Protein AF-A0A7X7RG99-F1 (afdb_monomer)

pLDDT: mean 81.29, std 13.74, range [41.03, 97.56]

Solvent-accessible surface area (backbone atoms only — not comparable to full-atom values): 24466 Å² total; per-residue (Å²): 106,74,71,56,53,54,11,44,49,45,16,51,50,45,38,50,50,52,50,49,63,32,62,77,72,54,97,70,87,82,61,61,64,64,31,59,74,64,36,36,65,69,29,47,52,51,20,52,52,20,53,52,50,17,34,50,30,48,23,52,29,45,53,50,37,29,53,41,34,64,53,90,47,74,66,51,71,68,56,35,32,33,32,42,38,25,24,58,26,35,30,41,63,32,49,64,49,56,15,58,57,45,40,44,59,46,53,23,59,90,41,71,42,55,64,35,38,45,52,21,31,48,54,56,46,52,51,34,40,51,44,46,60,40,59,64,52,74,75,60,65,56,94,40,72,68,58,42,48,52,48,50,52,50,45,50,52,35,53,52,49,51,45,38,63,74,50,44,35,67,70,45,49,50,57,50,48,52,59,58,48,71,70,49,77,52,72,69,61,32,55,53,42,55,47,51,52,49,22,54,49,23,42,60,50,53,62,54,66,67,57,50,50,52,39,38,55,25,26,39,45,23,51,50,26,46,53,52,16,52,51,35,29,43,35,18,36,17,51,85,82,36,51,75,65,39,67,54,51,67,87,57,50,51,59,16,54,48,35,8,52,54,43,40,65,43,86,50,52,26,36,54,27,40,31,35,24,32,49,30,20,19,52,46,35,37,76,72,73,41,59,51,53,60,35,35,43,48,43,44,42,34,48,53,52,52,49,53,50,34,44,53,52,8,51,50,27,48,50,48,62,72,66,49,72,92,72,77,90,67,83,85,69,91,68,82,78,62,74,59,61,62,52,48,52,50,50,52,51,50,51,52,50,50,50,54,50,50,52,51,51,51,51,52,50,57,69,66,65,57,70,94,62,68,55,74,64,59,79,91,73,82,76,51,71,71,54,49,57,53,46,58,67,37,45,95,75,50,79,52,77,48,65,43,55,42,46,55,73,23,46,28,26,36,34,36,31,40,43,50,80,63,54,72,44,73,77,49,86,64,73,35,23,29,38,78,52,43,69,42,97,85,60,83,45,75,48,63,49,69,36,85,44,49,78,67,55,91,81,56,87,67,93,95

Radius of gyration: 31.01 Å; Cα contacts (8 Å, |Δi|>4): 590; chains: 1; bounding box: 68×48×104 Å

Secondary structure (DSSP, 8-state):
-HHHHHHHHHHHHHHHHHHHHHHTT-S----HHHHHHT--HHHHHHHHHHHHHHHHHHHHHHHHHHHHTT-SSPPPHHHHHHHHHHHHHHHHHSGGGGGGGHHHHHHHTTT---HHHHHHHHHHHHHHHHHHHHHHHHHS--SSHHHHHHHHHHHHHHHHHHHIIIIIIIIIIHHHHHHHHHT--SHHHHHHHHHHHHHHHHHHH---HHHHHHHHHHHHHHHHHHHHHHHHHHHHHHTTT-HHHHT--HHHHHHHHHHHHHHHHSS---GGGTTHHHHHHHHHHHHTT--HHHHHHHHHHHHHHHHHHHHHHHHHHHHHHHHS--------------THHHHHHHHHHHHHHHHHHHHHHHHHHHHHS--SSPPPPPPPPPPPHHHHHHHHTTTTT--EEEEEEE-TTSS-EEEEEEETTTEEEES---SS-EEEEEE-TTSS-EEEEE-SSS---TT--S--

Structure (mmCIF, N/CA/C/O backbone):
data_AF-A0A7X7RG99-F1
#
_entry.id   AF-A0A7X7RG99-F1
#
loop_
_atom_site.group_PDB
_atom_site.id
_atom_site.type_symbol
_atom_site.label_atom_id
_atom_site.label_alt_id
_atom_site.label_comp_id
_atom_site.label_asym_id
_atom_site.label_entity_id
_atom_site.label_seq_id
_atom_site.pdbx_PDB_ins_code
_atom_site.Cartn_x
_atom_site.Cartn_y
_atom_site.Cartn_z
_atom_site.occupancy
_atom_site.B_iso_or_equiv
_atom_site.auth_seq_id
_atom_site.auth_comp_id
_atom_site.auth_asym_id
_atom_site.auth_atom_id
_atom_site.pdbx_PDB_model_num
ATOM 1 N N . MET A 1 1 ? -15.441 14.783 -5.275 1.00 54.97 1 MET A N 1
ATOM 2 C CA . MET A 1 1 ? -14.802 15.012 -6.593 1.00 54.97 1 MET A CA 1
ATOM 3 C C . MET A 1 1 ? -13.630 15.992 -6.523 1.00 54.97 1 MET A C 1
ATOM 5 O O . MET A 1 1 ? -12.525 15.536 -6.762 1.00 54.97 1 MET A O 1
ATOM 9 N N . LYS A 1 2 ? -13.787 17.264 -6.107 1.00 63.81 2 LYS A N 1
ATOM 10 C CA . LYS A 1 2 ? -12.661 18.237 -6.037 1.00 63.81 2 LYS A CA 1
ATOM 11 C C . LYS A 1 2 ? -11.418 17.735 -5.263 1.00 63.81 2 LYS A C 1
ATOM 13 O O . LYS A 1 2 ? -10.316 17.803 -5.782 1.00 63.81 2 LYS A O 1
ATOM 18 N N . LYS A 1 3 ? -11.596 17.139 -4.074 1.00 62.94 3 LYS A N 1
ATOM 19 C CA . LYS A 1 3 ? -10.488 16.572 -3.264 1.00 62.94 3 LYS A CA 1
ATOM 20 C C . LYS A 1 3 ? -9.782 15.367 -3.912 1.00 62.94 3 LYS A C 1
ATOM 22 O O . LYS A 1 3 ? -8.586 15.199 -3.727 1.00 62.94 3 LYS A O 1
ATOM 27 N N . LEU A 1 4 ? -10.514 14.553 -4.677 1.00 67.50 4 LEU A N 1
ATOM 28 C CA . LEU A 1 4 ? -9.951 13.411 -5.411 1.00 67.50 4 LEU A CA 1
ATOM 29 C C . LEU A 1 4 ? -9.112 13.883 -6.603 1.00 67.50 4 LEU A C 1
ATOM 31 O O . LEU A 1 4 ? -8.037 13.348 -6.824 1.00 67.50 4 LEU A O 1
ATOM 35 N N . LEU A 1 5 ? -9.566 14.918 -7.320 1.00 65.12 5 LEU A N 1
ATOM 36 C CA . LEU A 1 5 ? -8.817 15.514 -8.432 1.00 65.12 5 LEU A CA 1
ATOM 37 C C . LEU A 1 5 ? -7.508 16.154 -7.963 1.00 65.12 5 LEU A C 1
ATOM 39 O O . LEU A 1 5 ? -6.471 15.920 -8.570 1.00 65.12 5 LEU A O 1
ATOM 43 N N . VAL A 1 6 ? -7.541 16.902 -6.853 1.00 68.12 6 VAL A N 1
ATOM 44 C CA . VAL A 1 6 ? -6.324 17.455 -6.233 1.00 68.12 6 VAL A CA 1
ATOM 45 C C . VAL A 1 6 ? -5.373 16.333 -5.828 1.00 68.12 6 VAL A C 1
ATOM 47 O O . VAL A 1 6 ? -4.178 16.422 -6.077 1.00 68.12 6 VAL A O 1
ATOM 50 N N . SER A 1 7 ? -5.902 15.254 -5.251 1.00 63.44 7 SER A N 1
ATOM 51 C CA . SER A 1 7 ? -5.074 14.136 -4.819 1.00 63.44 7 SER A CA 1
ATOM 52 C C . SER A 1 7 ? -4.438 13.366 -5.982 1.00 63.44 7 SER A C 1
ATOM 54 O O . SER A 1 7 ? -3.253 13.043 -5.943 1.00 63.44 7 SER A O 1
ATOM 56 N N . ALA A 1 8 ? -5.199 13.144 -7.056 1.00 66.88 8 ALA A N 1
ATOM 57 C CA . ALA A 1 8 ? -4.690 12.569 -8.295 1.00 66.88 8 ALA A CA 1
ATOM 58 C C . ALA A 1 8 ? -3.604 13.458 -8.920 1.00 66.88 8 ALA A C 1
ATOM 60 O O . ALA A 1 8 ? -2.561 12.954 -9.328 1.00 66.88 8 ALA A O 1
ATOM 61 N N . ALA A 1 9 ? -3.821 14.777 -8.950 1.00 65.94 9 ALA A N 1
ATOM 62 C CA . ALA A 1 9 ? -2.845 15.734 -9.459 1.00 65.94 9 ALA A CA 1
ATOM 63 C C . ALA A 1 9 ? -1.547 15.705 -8.642 1.00 65.94 9 ALA A C 1
ATOM 65 O O . ALA A 1 9 ? -0.473 15.658 -9.229 1.00 65.94 9 ALA A O 1
ATOM 66 N N . VAL A 1 10 ? -1.631 15.655 -7.308 1.00 67.00 10 VAL A N 1
ATOM 67 C CA . VAL A 1 10 ? -0.449 15.543 -6.441 1.00 67.00 10 VAL A CA 1
ATOM 68 C C . VAL A 1 10 ? 0.304 14.242 -6.703 1.00 67.00 10 VAL A C 1
ATOM 70 O O . VAL A 1 10 ? 1.507 14.296 -6.920 1.00 67.00 10 VAL A O 1
ATOM 73 N N . SER A 1 11 ? -0.375 13.095 -6.789 1.00 68.44 11 SER A N 1
ATOM 74 C CA . SER A 1 11 ? 0.290 11.833 -7.143 1.00 68.44 11 SER A CA 1
ATOM 75 C C . SER A 1 11 ? 0.961 11.876 -8.517 1.00 68.44 11 SER A C 1
ATOM 77 O O . SER A 1 11 ? 2.094 11.420 -8.643 1.00 68.44 11 SER A O 1
ATOM 79 N N . LEU A 1 12 ? 0.310 12.454 -9.533 1.00 69.88 12 LEU A N 1
ATOM 80 C CA . LEU A 1 12 ? 0.889 12.600 -10.874 1.00 69.88 12 LEU A CA 1
ATOM 81 C C . LEU A 1 12 ? 2.095 13.547 -10.887 1.00 69.88 12 LEU A C 1
ATOM 83 O O . LEU A 1 12 ? 3.090 13.238 -11.534 1.00 69.88 12 LEU A O 1
ATOM 87 N N . VAL A 1 13 ? 2.031 14.668 -10.161 1.00 69.69 13 VAL A N 1
ATOM 88 C CA . VAL A 1 13 ? 3.140 15.627 -10.036 1.00 69.69 13 VAL A CA 1
ATOM 89 C C . VAL A 1 13 ? 4.310 15.000 -9.289 1.00 69.69 13 VAL A C 1
ATOM 91 O O . VAL A 1 13 ? 5.435 15.068 -9.772 1.00 69.69 13 VAL A O 1
ATOM 94 N N . THR A 1 14 ? 4.066 14.347 -8.151 1.00 63.19 14 THR A N 1
ATOM 95 C CA . THR A 1 14 ? 5.115 13.671 -7.381 1.00 63.19 14 THR A CA 1
ATOM 96 C C . THR A 1 14 ? 5.760 12.566 -8.211 1.00 63.19 14 THR A C 1
ATOM 98 O O . THR A 1 14 ? 6.982 12.509 -8.298 1.00 63.19 14 THR A O 1
ATOM 101 N N . LEU A 1 15 ? 4.966 11.729 -8.884 1.00 66.62 15 LEU A N 1
ATOM 102 C CA . LEU A 1 15 ? 5.487 10.675 -9.750 1.00 66.62 15 LEU A CA 1
ATOM 103 C C . LEU A 1 15 ? 6.271 11.261 -10.937 1.00 66.62 15 LEU A C 1
ATOM 105 O O . LEU A 1 15 ? 7.370 10.799 -11.226 1.00 66.62 15 LEU A O 1
ATOM 109 N N . GLY A 1 16 ? 5.748 12.308 -11.583 1.00 63.78 16 GLY A N 1
ATOM 110 C CA . GLY A 1 16 ? 6.408 13.010 -12.685 1.00 63.78 16 GLY A CA 1
ATOM 111 C C . GLY A 1 16 ? 7.734 13.656 -12.278 1.00 63.78 16 GLY A C 1
ATOM 112 O O . GLY A 1 16 ? 8.715 13.534 -13.006 1.00 63.78 16 GLY A O 1
ATOM 113 N N . LEU A 1 17 ? 7.795 14.271 -11.093 1.00 64.81 17 LEU A N 1
ATOM 114 C CA . LEU A 1 17 ? 9.021 14.831 -10.526 1.00 64.81 17 LEU A CA 1
ATOM 115 C C . LEU A 1 17 ? 10.051 13.733 -10.255 1.00 64.81 17 LEU A C 1
ATOM 117 O O . LEU A 1 17 ? 11.209 13.878 -10.636 1.00 64.81 17 LEU A O 1
ATOM 121 N N . ILE A 1 18 ? 9.630 12.621 -9.645 1.00 63.84 18 ILE A N 1
ATOM 122 C CA . ILE A 1 18 ? 10.524 11.492 -9.381 1.00 63.84 18 ILE A CA 1
ATOM 123 C C . ILE A 1 18 ? 11.054 10.922 -10.706 1.00 63.84 18 ILE A C 1
ATOM 125 O O . ILE A 1 18 ? 12.259 10.722 -10.830 1.00 63.84 18 ILE A O 1
ATOM 129 N N . PHE A 1 19 ? 10.202 10.742 -11.724 1.00 67.12 19 PHE A N 1
ATOM 130 C CA . PHE A 1 19 ? 10.635 10.321 -13.062 1.00 67.12 19 PHE A CA 1
ATOM 131 C C . PHE A 1 19 ? 11.615 11.304 -13.703 1.00 67.12 19 PHE A C 1
ATOM 133 O O . PHE A 1 19 ? 12.600 10.864 -14.286 1.00 67.12 19 PHE A O 1
ATOM 140 N N . HIS A 1 20 ? 11.376 12.612 -13.596 1.00 63.81 20 HIS A N 1
ATOM 141 C CA . HIS A 1 20 ? 12.258 13.633 -14.159 1.00 63.81 20 HIS A CA 1
ATOM 142 C C . HIS A 1 20 ? 13.645 13.617 -13.500 1.00 63.81 20 HIS A C 1
ATOM 144 O O . HIS A 1 20 ? 14.654 13.550 -14.200 1.00 63.81 20 HIS A O 1
ATOM 150 N N . LEU A 1 21 ? 13.693 13.591 -12.164 1.00 59.09 21 LEU A N 1
ATOM 151 C CA . LEU A 1 21 ? 14.938 13.513 -11.389 1.00 59.09 21 LEU A CA 1
ATOM 152 C C . LEU A 1 21 ? 15.726 12.233 -11.694 1.00 59.09 21 LEU A C 1
ATOM 154 O O . LEU A 1 21 ? 16.952 12.242 -11.755 1.00 59.09 21 LEU A O 1
ATOM 158 N N . VAL A 1 22 ? 15.015 11.131 -11.921 1.00 59.44 22 VAL A N 1
ATOM 159 C CA . VAL A 1 22 ? 15.594 9.828 -12.248 1.00 59.44 22 VAL A CA 1
ATOM 160 C C . VAL A 1 22 ? 16.093 9.749 -13.698 1.00 59.44 22 VAL A C 1
ATOM 162 O O . VAL A 1 22 ? 17.166 9.195 -13.957 1.00 59.44 22 VAL A O 1
ATOM 165 N N . ALA A 1 23 ? 15.336 10.301 -14.648 1.00 59.28 23 ALA A N 1
ATOM 166 C CA . ALA A 1 23 ? 15.681 10.310 -16.069 1.00 59.28 23 ALA A CA 1
ATOM 167 C C . ALA A 1 23 ? 16.867 11.237 -16.374 1.00 59.28 23 ALA A C 1
ATOM 169 O O . ALA A 1 23 ? 17.646 10.944 -17.276 1.00 59.28 23 ALA A O 1
ATOM 170 N N . ALA A 1 24 ? 17.041 12.310 -15.598 1.00 56.12 24 ALA A N 1
ATOM 171 C CA . ALA A 1 24 ? 18.180 13.218 -15.717 1.00 56.12 24 ALA A CA 1
ATOM 172 C C . ALA A 1 24 ? 19.525 12.590 -15.286 1.00 56.12 24 ALA A C 1
ATOM 174 O O . ALA A 1 24 ? 20.574 13.142 -15.605 1.00 56.12 24 ALA A O 1
ATOM 175 N N . GLY A 1 25 ? 19.513 11.450 -14.578 1.00 47.31 25 GLY A N 1
ATOM 176 C CA . GLY A 1 25 ? 20.701 10.885 -13.923 1.00 47.31 25 GLY A CA 1
ATOM 177 C C . GLY A 1 25 ? 21.138 9.476 -14.346 1.00 47.31 25 GLY A C 1
ATOM 178 O O . GLY A 1 25 ? 22.057 8.947 -13.726 1.00 47.31 25 GLY A O 1
ATOM 179 N N . SER A 1 26 ? 20.517 8.817 -15.335 1.00 47.97 26 SER A N 1
ATOM 180 C CA . SER A 1 26 ? 20.835 7.406 -15.642 1.00 47.97 26 SER A CA 1
ATOM 181 C C . SER A 1 26 ? 20.950 7.072 -17.136 1.00 47.97 26 SER A C 1
ATOM 183 O O . SER A 1 26 ? 20.065 7.358 -17.936 1.00 47.97 26 SER A O 1
ATOM 185 N N . GLY A 1 27 ? 22.049 6.399 -17.505 1.00 47.12 27 GLY A N 1
ATOM 186 C CA . GLY A 1 27 ? 22.298 5.844 -18.845 1.00 47.12 27 GLY A CA 1
ATOM 187 C C . GLY A 1 27 ? 21.652 4.473 -19.106 1.00 47.12 27 GLY A C 1
ATOM 188 O O . GLY A 1 27 ? 21.813 3.920 -20.189 1.00 47.12 27 GLY A O 1
ATOM 189 N N . GLN A 1 28 ? 20.916 3.910 -18.139 1.00 51.75 28 GLN A N 1
ATOM 190 C CA . GLN A 1 28 ? 20.210 2.631 -18.275 1.00 51.75 28 GLN A CA 1
ATOM 191 C C . GLN A 1 28 ? 18.694 2.832 -18.179 1.00 51.75 28 GLN A C 1
ATOM 193 O O . GLN A 1 28 ? 18.161 3.185 -17.129 1.00 51.75 28 GLN A O 1
ATOM 198 N N . ARG A 1 29 ? 17.992 2.562 -19.286 1.00 56.53 29 ARG A N 1
ATOM 199 C CA . ARG A 1 29 ? 16.528 2.617 -19.388 1.00 56.53 29 ARG A CA 1
ATOM 200 C C . ARG A 1 29 ? 15.926 1.261 -19.018 1.00 56.53 29 ARG A C 1
ATOM 202 O O . ARG A 1 29 ? 15.631 0.454 -19.892 1.00 56.53 29 ARG A O 1
ATOM 209 N N . ALA A 1 30 ? 15.766 0.984 -17.727 1.00 58.78 30 ALA A N 1
ATOM 210 C CA . ALA A 1 30 ? 14.842 -0.073 -17.320 1.00 58.78 30 ALA A CA 1
ATOM 211 C C . ALA A 1 30 ? 13.402 0.387 -17.623 1.00 58.78 30 ALA A C 1
ATOM 213 O O . ALA A 1 30 ? 13.063 1.554 -17.431 1.00 58.78 30 ALA A O 1
ATOM 214 N N . GLU A 1 31 ? 12.555 -0.511 -18.123 1.00 75.81 31 GLU A N 1
ATOM 215 C CA . GLU A 1 31 ? 11.167 -0.200 -18.480 1.00 75.81 31 GLU A CA 1
ATOM 216 C C . GLU A 1 31 ? 10.194 -0.847 -17.490 1.00 75.81 31 GLU A C 1
ATOM 218 O O . GLU A 1 31 ? 10.366 -1.997 -17.096 1.00 75.81 31 GLU A O 1
ATOM 223 N N . LEU A 1 32 ? 9.122 -0.140 -17.120 1.00 82.69 32 LEU A N 1
ATOM 224 C CA . LEU A 1 32 ? 8.116 -0.643 -16.173 1.00 82.69 32 LEU A CA 1
ATOM 225 C C . LEU A 1 32 ? 7.363 -1.877 -16.700 1.00 82.69 32 LEU A C 1
ATOM 227 O O . LEU A 1 32 ? 7.014 -2.780 -15.941 1.00 82.69 32 LEU A O 1
ATOM 231 N N . TRP A 1 33 ? 7.076 -1.911 -18.002 1.00 81.12 33 TRP A N 1
ATOM 232 C CA . TRP A 1 33 ? 6.210 -2.935 -18.583 1.00 81.12 33 TRP A CA 1
ATOM 233 C C . TRP A 1 33 ? 6.796 -4.359 -18.506 1.00 81.12 33 TRP A C 1
ATOM 235 O O . TRP A 1 33 ? 6.076 -5.256 -18.057 1.00 81.12 33 TRP A O 1
ATOM 245 N N . PRO A 1 34 ? 8.075 -4.599 -18.856 1.00 84.12 34 PRO A N 1
ATOM 246 C CA . PRO A 1 34 ? 8.714 -5.900 -18.654 1.00 84.12 34 PRO A CA 1
ATOM 247 C C . PRO A 1 34 ? 8.660 -6.408 -17.205 1.00 84.12 34 PRO A C 1
ATOM 249 O O . PRO A 1 34 ? 8.386 -7.590 -16.998 1.00 84.12 34 PRO A O 1
ATOM 252 N N . LEU A 1 35 ? 8.840 -5.533 -16.203 1.00 87.00 35 LEU A N 1
ATOM 253 C CA . LEU A 1 35 ? 8.753 -5.906 -14.781 1.00 87.00 35 LEU A CA 1
ATOM 254 C C . LEU A 1 35 ? 7.361 -6.436 -14.403 1.00 87.00 35 LEU A C 1
ATOM 256 O O . LEU A 1 35 ? 7.256 -7.404 -13.653 1.00 87.00 35 LEU A O 1
ATOM 260 N N . LEU A 1 36 ? 6.298 -5.818 -14.928 1.00 88.19 36 LEU A N 1
ATOM 261 C CA . LEU A 1 36 ? 4.916 -6.232 -14.664 1.00 88.19 36 LEU A CA 1
ATOM 262 C C . LEU A 1 36 ? 4.545 -7.517 -15.415 1.00 88.19 36 LEU A C 1
ATOM 264 O O . LEU A 1 36 ? 3.964 -8.429 -14.831 1.00 88.19 36 LEU A O 1
ATOM 268 N N . ARG A 1 37 ? 4.873 -7.590 -16.711 1.00 89.38 37 ARG A N 1
ATOM 269 C CA . ARG A 1 37 ? 4.526 -8.727 -17.578 1.00 89.38 37 ARG A CA 1
ATOM 270 C C . ARG A 1 37 ? 5.207 -10.014 -17.128 1.00 89.38 37 ARG A C 1
ATOM 272 O O . ARG A 1 37 ? 4.593 -11.077 -17.158 1.00 89.38 37 ARG A O 1
ATOM 279 N N . ASP A 1 38 ? 6.474 -9.911 -16.743 1.00 90.50 38 ASP A N 1
ATOM 280 C CA . ASP A 1 38 ? 7.325 -11.070 -16.493 1.00 90.50 38 ASP A CA 1
ATOM 281 C C . ASP A 1 38 ? 7.451 -11.397 -14.995 1.00 90.50 38 ASP A C 1
ATOM 283 O O . ASP A 1 38 ? 8.317 -12.188 -14.612 1.00 90.50 38 ASP A O 1
ATOM 287 N N . ALA A 1 39 ? 6.591 -10.812 -14.153 1.00 91.75 39 ALA A N 1
ATOM 288 C CA . ALA A 1 39 ? 6.578 -11.047 -12.716 1.00 91.75 39 ALA A CA 1
ATOM 289 C C . ALA A 1 39 ? 6.394 -12.542 -12.394 1.00 91.75 39 ALA A C 1
ATOM 291 O O . ALA A 1 39 ? 5.549 -13.226 -12.976 1.00 91.75 39 ALA A O 1
ATOM 292 N N . ALA A 1 40 ? 7.199 -13.069 -11.467 1.00 92.69 40 ALA A N 1
ATOM 293 C CA . ALA A 1 40 ? 7.272 -14.505 -11.206 1.00 92.69 40 ALA A CA 1
ATOM 294 C C . ALA A 1 40 ? 5.953 -15.057 -10.609 1.00 92.69 40 ALA A C 1
ATOM 296 O O . ALA A 1 40 ? 5.631 -14.737 -9.459 1.00 92.69 40 ALA A O 1
ATOM 297 N N . PRO A 1 41 ? 5.218 -15.948 -11.311 1.00 90.56 41 PRO A N 1
ATOM 298 C CA . PRO A 1 41 ? 3.876 -16.368 -10.893 1.00 90.56 41 PRO A CA 1
ATOM 299 C C . PRO A 1 41 ? 3.826 -17.031 -9.512 1.00 90.56 41 PRO A C 1
ATOM 301 O O . PRO A 1 41 ? 2.914 -16.768 -8.733 1.00 90.56 41 PRO A O 1
ATOM 304 N N . LEU A 1 42 ? 4.830 -17.847 -9.175 1.00 92.31 42 LEU A N 1
ATOM 305 C CA . LEU A 1 42 ? 4.903 -18.522 -7.876 1.00 92.31 42 LEU A CA 1
ATOM 306 C C . LEU A 1 42 ? 5.068 -17.527 -6.718 1.00 92.31 42 LEU A C 1
ATOM 308 O O . LEU A 1 42 ? 4.454 -17.691 -5.667 1.00 92.31 42 LEU A O 1
ATOM 312 N N . MET A 1 43 ? 5.865 -16.474 -6.914 1.00 92.75 43 MET A N 1
ATOM 313 C CA . MET A 1 43 ? 6.053 -15.429 -5.905 1.00 92.75 43 MET A CA 1
ATOM 314 C C . MET A 1 43 ? 4.801 -14.563 -5.749 1.00 92.75 43 MET A C 1
ATOM 316 O O . MET A 1 43 ? 4.466 -14.191 -4.628 1.00 92.75 43 MET A O 1
ATOM 320 N N . LEU A 1 44 ? 4.071 -14.308 -6.841 1.00 92.56 44 LEU A N 1
ATOM 321 C CA . LEU A 1 44 ? 2.765 -13.644 -6.795 1.00 92.56 44 LEU A CA 1
ATOM 322 C C . LEU A 1 44 ? 1.733 -14.492 -6.039 1.00 92.56 44 LEU A C 1
ATOM 324 O O . LEU A 1 44 ? 1.031 -13.974 -5.175 1.00 92.56 44 LEU A O 1
ATOM 328 N N . ALA A 1 45 ? 1.666 -15.798 -6.309 1.00 91.44 45 ALA A N 1
ATOM 329 C CA . ALA A 1 45 ? 0.777 -16.708 -5.590 1.00 91.44 45 ALA A CA 1
ATOM 330 C C . ALA A 1 45 ? 1.114 -16.760 -4.090 1.00 91.44 45 ALA A C 1
ATOM 332 O O . ALA A 1 45 ? 0.223 -16.642 -3.250 1.00 91.44 45 ALA A O 1
ATOM 333 N N . ALA A 1 46 ? 2.400 -16.858 -3.743 1.00 94.12 46 ALA A N 1
ATOM 334 C CA . ALA A 1 46 ? 2.847 -16.836 -2.353 1.00 94.12 46 ALA A CA 1
ATOM 335 C C . ALA A 1 46 ? 2.538 -15.491 -1.665 1.00 94.12 46 ALA A C 1
ATOM 337 O O . ALA A 1 46 ? 2.095 -15.476 -0.517 1.00 94.12 46 ALA A O 1
ATOM 338 N N . TYR A 1 47 ? 2.679 -14.368 -2.378 1.00 97.38 47 TYR A N 1
ATOM 339 C CA . TYR A 1 47 ? 2.238 -13.057 -1.899 1.00 97.38 47 TYR A CA 1
ATOM 340 C C . TYR A 1 47 ? 0.733 -13.032 -1.592 1.00 97.38 47 TYR A C 1
ATOM 342 O O . TYR A 1 47 ? 0.348 -12.569 -0.520 1.00 97.38 47 TYR A O 1
ATOM 350 N N . LEU A 1 48 ? -0.119 -13.581 -2.465 1.00 94.25 48 LEU A N 1
ATOM 351 C CA . LEU A 1 48 ? -1.566 -13.659 -2.222 1.00 94.25 48 LEU A CA 1
ATOM 352 C C . LEU A 1 48 ? -1.906 -14.517 -0.994 1.00 94.25 48 LEU A C 1
ATOM 354 O O . LEU A 1 48 ? -2.775 -14.141 -0.206 1.00 94.25 48 LEU A O 1
ATOM 358 N N . VAL A 1 49 ? -1.193 -15.627 -0.776 1.00 95.44 49 VAL A N 1
ATOM 359 C CA . VAL A 1 49 ? -1.330 -16.436 0.449 1.00 95.44 49 VAL A CA 1
ATOM 360 C C . VAL A 1 49 ? -0.969 -15.609 1.682 1.00 95.44 49 VAL A C 1
ATOM 362 O O . VAL A 1 49 ? -1.725 -15.589 2.656 1.00 95.44 49 VAL A O 1
ATOM 365 N N . CYS A 1 50 ? 0.136 -14.862 1.634 1.00 96.94 50 CYS A N 1
ATOM 366 C CA . CYS A 1 50 ? 0.499 -13.934 2.699 1.00 96.94 50 CYS A CA 1
ATOM 367 C C . CYS A 1 50 ? -0.556 -12.832 2.901 1.00 96.94 50 CYS A C 1
ATOM 369 O O . CYS A 1 50 ? -0.830 -12.462 4.043 1.00 96.94 50 CYS A O 1
ATOM 371 N N . GLN A 1 51 ? -1.193 -12.347 1.830 1.00 95.56 51 GLN A N 1
ATOM 372 C CA . GLN A 1 51 ? -2.256 -11.340 1.892 1.00 95.56 51 GLN A CA 1
ATOM 373 C C . GLN A 1 51 ? -3.490 -11.858 2.641 1.00 95.56 51 GLN A C 1
ATOM 375 O O . GLN A 1 51 ? -4.035 -11.174 3.514 1.00 95.56 51 GLN A O 1
ATOM 380 N N . ILE A 1 52 ? -3.896 -13.097 2.358 1.00 95.12 52 ILE A N 1
ATOM 381 C CA . ILE A 1 52 ? -4.974 -13.782 3.081 1.00 95.12 52 ILE A CA 1
ATOM 382 C C . ILE A 1 52 ? -4.565 -13.997 4.543 1.00 95.12 52 ILE A C 1
ATOM 384 O O . ILE A 1 52 ? -5.329 -13.655 5.446 1.00 95.12 52 ILE A O 1
ATOM 388 N N . GLY A 1 53 ? -3.339 -14.475 4.780 1.00 94.56 53 GLY A N 1
ATOM 389 C CA . GLY A 1 53 ? -2.776 -14.684 6.114 1.00 94.56 53 GLY A CA 1
ATOM 390 C C . GLY A 1 53 ? -2.826 -13.423 6.977 1.00 94.56 53 GLY A C 1
ATOM 391 O O . GLY A 1 53 ? -3.446 -13.428 8.040 1.00 94.56 53 GLY A O 1
ATOM 392 N N . GLN A 1 54 ? -2.277 -12.297 6.508 1.00 96.06 54 GLN A N 1
ATOM 393 C CA . GLN A 1 54 ? -2.332 -11.048 7.279 1.00 96.06 54 GLN A CA 1
ATOM 394 C C . GLN A 1 54 ? -3.772 -10.573 7.529 1.00 96.06 54 GLN A C 1
ATOM 396 O O . GLN A 1 54 ? -4.055 -9.989 8.576 1.00 96.06 54 GLN A O 1
ATOM 401 N N . THR A 1 55 ? -4.694 -10.836 6.598 1.00 95.75 55 THR A N 1
ATOM 402 C CA . THR A 1 55 ? -6.101 -10.435 6.720 1.00 95.75 55 THR A CA 1
ATOM 403 C C . THR A 1 55 ? -6.822 -11.256 7.786 1.00 95.75 55 THR A C 1
ATOM 405 O O . THR A 1 55 ? -7.579 -10.687 8.572 1.00 95.75 55 THR A O 1
ATOM 408 N N . LEU A 1 56 ? -6.543 -12.561 7.884 1.00 96.00 56 LEU A N 1
ATOM 409 C CA . LEU A 1 56 ? -7.063 -13.425 8.950 1.00 96.00 56 LEU A CA 1
ATOM 410 C C . LEU A 1 56 ? -6.612 -12.934 10.330 1.00 96.00 56 LEU A C 1
ATOM 412 O O . LEU A 1 56 ? -7.444 -12.691 11.204 1.00 96.00 56 LEU A O 1
ATOM 416 N N . PHE A 1 57 ? -5.309 -12.699 10.501 1.00 96.75 57 PHE A N 1
ATOM 417 C CA . PHE A 1 57 ? -4.755 -12.207 11.765 1.00 96.75 57 PHE A CA 1
ATOM 418 C C . PHE A 1 57 ? -5.311 -10.826 12.137 1.00 96.75 57 PHE A C 1
ATOM 420 O O . PHE A 1 57 ? -5.672 -10.589 13.291 1.00 96.75 57 PHE A O 1
ATOM 427 N N . ARG A 1 58 ? -5.438 -9.919 11.160 1.00 95.81 58 ARG A N 1
ATOM 428 C CA . ARG A 1 58 ? -5.999 -8.577 11.374 1.00 95.81 58 ARG A CA 1
ATOM 429 C C . ARG A 1 58 ? -7.474 -8.642 11.768 1.00 95.81 58 ARG A C 1
ATOM 431 O O . ARG A 1 58 ? -7.873 -7.954 12.705 1.00 95.81 58 ARG A O 1
ATOM 438 N N . SER A 1 59 ? -8.253 -9.482 11.090 1.00 95.31 59 SER A N 1
ATOM 439 C CA . SER A 1 59 ? -9.668 -9.715 11.385 1.00 95.31 59 SER A CA 1
ATOM 440 C C . SER A 1 59 ? -9.864 -10.239 12.808 1.00 95.31 59 SER A C 1
ATOM 442 O O . SER A 1 59 ? -10.633 -9.669 13.581 1.00 95.31 59 SER A O 1
ATOM 444 N N . GLU A 1 60 ? -9.127 -11.279 13.203 1.00 95.94 60 GLU A N 1
ATOM 445 C CA . GLU A 1 60 ? -9.252 -11.838 14.551 1.00 95.94 60 GLU A CA 1
ATOM 446 C C . GLU A 1 60 ? -8.777 -10.860 15.628 1.00 95.94 60 GLU A C 1
ATOM 448 O O . GLU A 1 60 ? -9.404 -10.762 16.685 1.00 95.94 60 GLU A O 1
ATOM 453 N N . ARG A 1 61 ? -7.749 -10.051 15.342 1.00 96.19 61 ARG A N 1
ATOM 454 C CA . ARG A 1 61 ? -7.313 -8.984 16.250 1.00 96.19 61 ARG A CA 1
ATOM 455 C C . ARG A 1 61 ? -8.436 -7.992 16.524 1.00 96.19 61 ARG A C 1
ATOM 457 O O . ARG A 1 61 ? -8.680 -7.666 17.684 1.00 96.19 61 ARG A O 1
ATOM 464 N N . TYR A 1 62 ? -9.142 -7.540 15.488 1.00 94.31 62 TYR A N 1
ATOM 465 C CA . TYR A 1 62 ? -10.283 -6.644 15.668 1.00 94.31 62 TYR A CA 1
ATOM 466 C C . TYR A 1 62 ? -11.364 -7.275 16.546 1.00 94.31 62 TYR A C 1
ATOM 468 O O . TYR A 1 62 ? -11.842 -6.633 17.478 1.00 94.31 62 TYR A O 1
ATOM 476 N N . ARG A 1 63 ? -11.692 -8.554 16.339 1.00 94.38 63 ARG A N 1
ATOM 477 C CA . ARG A 1 63 ? -12.684 -9.268 17.162 1.00 94.38 63 ARG A CA 1
ATOM 478 C C . ARG A 1 63 ? -12.256 -9.395 18.627 1.00 94.38 63 ARG A C 1
ATOM 480 O O . ARG A 1 63 ? -13.088 -9.225 19.514 1.00 94.38 63 ARG A O 1
ATOM 487 N N . VAL A 1 64 ? -10.977 -9.673 18.894 1.00 94.56 64 VAL A N 1
ATOM 488 C CA . VAL A 1 64 ? -10.405 -9.715 20.255 1.00 94.56 64 VAL A CA 1
ATOM 489 C C . VAL A 1 64 ? -10.519 -8.353 20.943 1.00 94.56 64 VAL A C 1
ATOM 491 O O . VAL A 1 64 ? -10.930 -8.284 22.100 1.00 94.56 64 VAL A O 1
ATOM 494 N N . LEU A 1 65 ? -10.218 -7.265 20.233 1.00 94.56 65 LEU A N 1
ATOM 495 C CA . LEU A 1 65 ? -10.299 -5.912 20.785 1.00 94.56 65 LEU A CA 1
ATOM 496 C C . LEU A 1 65 ? -11.748 -5.453 21.005 1.00 94.56 65 LEU A C 1
ATOM 498 O O . LEU A 1 65 ? -12.032 -4.840 22.028 1.00 94.56 65 LEU A O 1
ATOM 502 N N . LEU A 1 66 ? -12.677 -5.805 20.108 1.00 93.62 66 LEU A N 1
ATOM 503 C CA . LEU A 1 66 ? -14.110 -5.542 20.295 1.00 93.62 66 LEU A CA 1
ATOM 504 C C . LEU A 1 66 ? -14.661 -6.262 21.537 1.00 93.62 66 LEU A C 1
ATOM 506 O O . LEU A 1 66 ? -15.384 -5.653 22.323 1.00 93.62 66 LEU A O 1
ATOM 510 N N . ARG A 1 67 ? -14.258 -7.523 21.768 1.00 92.25 67 ARG A N 1
ATOM 511 C CA . ARG A 1 67 ? -14.562 -8.251 23.018 1.00 92.25 67 ARG A CA 1
ATOM 512 C C . ARG A 1 67 ? -14.033 -7.506 24.239 1.00 92.25 67 ARG A C 1
ATOM 514 O O . ARG A 1 67 ? -14.776 -7.294 25.189 1.00 92.25 67 ARG A O 1
ATOM 521 N N . GLY A 1 68 ? -12.769 -7.085 24.196 1.00 90.69 68 GLY A N 1
ATOM 522 C CA . GLY A 1 68 ? -12.132 -6.356 25.296 1.00 90.69 68 GLY A CA 1
ATOM 523 C C . GLY A 1 68 ? -12.764 -4.994 25.588 1.00 90.69 68 GLY A C 1
ATOM 524 O O . GLY A 1 68 ? -12.757 -4.552 26.731 1.00 90.69 68 GLY A O 1
ATOM 525 N N . ALA A 1 69 ? -13.346 -4.341 24.581 1.00 91.06 69 ALA A N 1
ATOM 526 C CA . ALA A 1 69 ? -14.066 -3.079 24.746 1.00 91.06 69 ALA A CA 1
ATOM 527 C C . ALA A 1 69 ? -15.491 -3.262 25.317 1.00 91.06 69 ALA A C 1
ATOM 529 O O . ALA A 1 69 ? -16.151 -2.274 25.659 1.00 91.06 69 ALA A O 1
ATOM 530 N N . GLY A 1 70 ? -15.961 -4.510 25.444 1.00 89.44 70 GLY A N 1
ATOM 531 C CA . GLY A 1 70 ? -17.298 -4.849 25.929 1.00 89.44 70 GLY A CA 1
ATOM 532 C C . GLY A 1 70 ? -18.390 -4.717 24.866 1.00 89.44 70 GLY A C 1
ATOM 533 O O . GLY A 1 70 ? -19.531 -4.416 25.207 1.00 89.44 70 GLY A O 1
ATOM 534 N N . GLU A 1 71 ? -18.058 -4.894 23.584 1.00 90.94 71 GLU A N 1
ATOM 535 C CA . GLU A 1 71 ? -19.048 -4.822 22.507 1.00 90.94 71 GLU A CA 1
ATOM 536 C C . GLU A 1 71 ? -20.063 -5.982 22.615 1.00 90.94 71 GLU A C 1
ATOM 538 O O . GLU A 1 71 ? -19.657 -7.148 22.573 1.00 90.94 71 GLU A O 1
ATOM 543 N N . PRO A 1 72 ? -21.380 -5.709 22.703 1.00 87.25 72 PRO A N 1
ATOM 544 C CA . PRO A 1 72 ? -22.394 -6.746 22.912 1.00 87.25 72 PRO A CA 1
ATOM 545 C C . PRO A 1 72 ? -22.557 -7.698 21.722 1.00 87.25 72 PRO A C 1
ATOM 547 O O . PRO A 1 72 ? -22.936 -8.855 21.901 1.00 87.25 72 PRO A O 1
ATOM 550 N N . ARG A 1 73 ? -22.307 -7.229 20.493 1.00 88.19 73 ARG A N 1
ATOM 551 C CA . ARG A 1 73 ? -22.480 -8.018 19.266 1.00 88.19 73 ARG A CA 1
ATOM 552 C C . ARG A 1 73 ? -21.201 -8.030 18.450 1.00 88.19 73 ARG A C 1
ATOM 554 O O . ARG A 1 73 ? -20.946 -7.144 17.643 1.00 88.19 73 ARG A O 1
ATOM 561 N N . ILE A 1 74 ? -20.413 -9.082 18.629 1.00 90.06 74 ILE A N 1
ATOM 562 C CA . ILE A 1 74 ? -19.156 -9.247 17.899 1.00 90.06 74 ILE A CA 1
ATOM 563 C C . ILE A 1 74 ? -19.444 -9.858 16.522 1.00 90.06 74 ILE A C 1
ATOM 565 O O . ILE A 1 74 ? -20.085 -10.913 16.450 1.00 90.06 74 ILE A O 1
ATOM 569 N N . PRO A 1 75 ? -18.937 -9.261 15.429 1.00 90.38 75 PRO A N 1
ATOM 570 C CA . PRO A 1 75 ? -19.028 -9.852 14.104 1.00 90.38 75 PRO A CA 1
ATOM 571 C C . PRO A 1 75 ? -18.496 -11.289 14.027 1.00 90.38 75 PRO A C 1
ATOM 573 O O . PRO A 1 75 ? -17.524 -11.669 14.699 1.00 90.38 75 PRO A O 1
ATOM 576 N N . SER A 1 76 ? -19.126 -12.102 13.174 1.00 90.69 76 SER A N 1
ATOM 577 C CA . SER A 1 76 ? -18.626 -13.445 12.858 1.00 90.69 76 SER A CA 1
ATOM 578 C C . SER A 1 76 ? -17.230 -13.371 12.229 1.00 90.69 76 SER A C 1
ATOM 580 O O . SER A 1 76 ? -16.851 -12.343 11.666 1.00 90.69 76 SER A O 1
ATOM 582 N N . SER A 1 77 ? -16.463 -14.466 12.305 1.00 90.06 77 SER A N 1
ATOM 583 C CA . SER A 1 77 ? -15.123 -14.518 11.695 1.00 90.06 77 SER A CA 1
ATOM 584 C C . SER A 1 77 ? -15.185 -14.210 10.195 1.00 90.06 77 SER A C 1
ATOM 586 O O . SER A 1 77 ? -14.433 -13.370 9.713 1.00 90.06 77 SER A O 1
ATOM 588 N N . GLY A 1 78 ? -16.161 -14.792 9.484 1.00 90.00 78 GLY A N 1
ATOM 589 C CA . GLY A 1 78 ? -16.364 -14.562 8.052 1.00 90.00 78 GLY A CA 1
ATOM 590 C C . GLY A 1 78 ? -16.712 -13.111 7.714 1.00 90.00 78 GLY A C 1
ATOM 591 O O . GLY A 1 78 ? -16.079 -12.524 6.840 1.00 90.00 78 GLY A O 1
ATOM 592 N N . HIS A 1 79 ? -17.657 -12.495 8.437 1.00 91.00 79 HIS A N 1
ATOM 593 C CA . HIS A 1 79 ? -17.996 -11.081 8.218 1.00 91.00 79 HIS A CA 1
ATOM 594 C C . HIS A 1 79 ? -16.810 -10.165 8.513 1.00 91.00 79 HIS A C 1
ATOM 596 O O . HIS A 1 79 ? -16.477 -9.309 7.702 1.00 91.00 79 HIS A O 1
ATOM 602 N N . SER A 1 80 ? -16.142 -10.375 9.648 1.00 92.12 80 SER A N 1
ATOM 603 C CA . SER A 1 80 ? -14.961 -9.605 10.044 1.00 92.12 80 SER A CA 1
ATOM 604 C C . SER A 1 80 ? -13.825 -9.749 9.027 1.00 92.12 80 SER A C 1
ATOM 606 O O . SER A 1 80 ? -13.158 -8.766 8.702 1.00 92.12 80 SER A O 1
ATOM 608 N N . PHE A 1 81 ? -13.628 -10.950 8.475 1.00 94.44 81 PHE A N 1
ATOM 609 C CA . PHE A 1 81 ? -12.629 -11.207 7.444 1.00 94.44 81 PHE A CA 1
ATOM 610 C C . PHE A 1 81 ? -12.948 -10.435 6.164 1.00 94.44 81 PHE A C 1
ATOM 612 O O . PHE A 1 81 ? -12.111 -9.662 5.705 1.00 94.44 81 PHE A O 1
ATOM 619 N N . LEU A 1 82 ? -14.172 -10.560 5.639 1.00 92.75 82 LEU A N 1
ATOM 620 C CA . LEU A 1 82 ? -14.596 -9.828 4.444 1.00 92.75 82 LEU A CA 1
ATOM 621 C C . LEU A 1 82 ? -14.538 -8.309 4.662 1.00 92.75 82 LEU A C 1
ATOM 623 O O . LEU A 1 82 ? -14.068 -7.579 3.792 1.00 92.75 82 LEU A O 1
ATOM 627 N N . ALA A 1 83 ? -14.967 -7.825 5.831 1.00 92.25 83 ALA A N 1
ATOM 628 C CA . ALA A 1 83 ? -14.926 -6.408 6.183 1.00 92.25 83 ALA A CA 1
ATOM 629 C C . ALA A 1 83 ? -13.483 -5.890 6.236 1.00 92.25 83 ALA A C 1
ATOM 631 O O . ALA A 1 83 ? -13.194 -4.809 5.727 1.00 92.25 83 ALA A O 1
ATOM 632 N N . THR A 1 84 ? -12.563 -6.677 6.798 1.00 93.50 84 THR A N 1
ATOM 633 C CA . THR A 1 84 ? -11.131 -6.348 6.841 1.00 93.50 84 THR A CA 1
ATOM 634 C C . THR A 1 84 ? -10.529 -6.314 5.438 1.00 93.50 84 THR A C 1
ATOM 636 O O . THR A 1 84 ? -9.743 -5.426 5.115 1.00 93.50 84 THR A O 1
ATOM 639 N N . LEU A 1 85 ? -10.929 -7.254 4.589 1.00 92.25 85 LEU A N 1
ATOM 640 C CA . LEU A 1 85 ? -10.425 -7.396 3.234 1.00 92.25 85 LEU A CA 1
ATOM 641 C C . LEU A 1 85 ? -10.906 -6.241 2.332 1.00 92.25 85 LEU A C 1
ATOM 643 O O . LEU A 1 85 ? -10.107 -5.613 1.641 1.00 92.25 85 LEU A O 1
ATOM 647 N N . ALA A 1 86 ? -12.183 -5.865 2.438 1.00 91.25 86 ALA A N 1
ATOM 648 C CA . ALA A 1 86 ? -12.732 -4.659 1.820 1.00 91.25 86 ALA A CA 1
ATOM 649 C C . ALA A 1 86 ? -12.079 -3.373 2.359 1.00 91.25 86 ALA A C 1
ATOM 651 O O . ALA A 1 86 ? -11.748 -2.469 1.592 1.00 91.25 86 ALA A O 1
ATOM 652 N N . ARG A 1 87 ? -11.840 -3.292 3.675 1.00 90.25 87 ARG A N 1
ATOM 653 C CA . ARG A 1 87 ? -11.146 -2.161 4.306 1.00 90.25 87 ARG A CA 1
ATOM 654 C C . ARG A 1 87 ? -9.742 -1.971 3.742 1.00 90.25 87 ARG A C 1
ATOM 656 O O . ARG A 1 87 ? -9.354 -0.826 3.543 1.00 90.25 87 ARG A O 1
ATOM 663 N N . ASN A 1 88 ? -8.977 -3.041 3.512 1.00 89.00 88 ASN A N 1
ATOM 664 C CA . ASN A 1 88 ? -7.613 -2.930 2.981 1.00 89.00 88 ASN A CA 1
ATOM 665 C C . ASN A 1 88 ? -7.594 -2.178 1.642 1.00 89.00 88 ASN A C 1
ATOM 667 O O . ASN A 1 88 ? -6.838 -1.225 1.509 1.00 89.00 88 ASN A O 1
ATOM 671 N N . ALA A 1 89 ? -8.517 -2.500 0.733 1.00 87.81 89 ALA A N 1
ATOM 672 C CA . ALA A 1 89 ? -8.685 -1.768 -0.520 1.00 87.81 89 ALA A CA 1
ATOM 673 C C . ALA A 1 89 ? -9.119 -0.304 -0.312 1.00 87.81 89 ALA A C 1
ATOM 675 O O . ALA A 1 89 ? -8.609 0.608 -0.956 1.00 87.81 89 ALA A O 1
ATOM 676 N N . LEU A 1 90 ? -10.073 -0.052 0.592 1.00 84.75 90 LEU A N 1
ATOM 677 C CA . LEU A 1 90 ? -10.603 1.299 0.812 1.00 84.75 90 LEU A CA 1
ATOM 678 C C . LEU A 1 90 ? -9.565 2.261 1.397 1.00 84.75 90 LEU A C 1
ATOM 680 O O . LEU A 1 90 ? -9.580 3.444 1.050 1.00 84.75 90 LEU A O 1
ATOM 684 N N . VAL A 1 91 ? -8.706 1.771 2.297 1.00 82.81 91 VAL A N 1
ATOM 685 C CA . VAL A 1 91 ? -7.673 2.578 2.966 1.00 82.81 91 VAL A CA 1
ATOM 686 C C . VAL A 1 91 ? -6.692 3.168 1.976 1.00 82.81 91 VAL A C 1
ATOM 688 O O . VAL A 1 91 ? -6.341 4.337 2.125 1.00 82.81 91 VAL A O 1
ATOM 691 N N . ASP A 1 92 ? -6.321 2.397 0.962 1.00 77.00 92 ASP A N 1
ATOM 692 C CA . ASP A 1 92 ? -5.392 2.865 -0.053 1.00 77.00 92 ASP A CA 1
ATOM 693 C C . ASP A 1 92 ? -6.121 3.757 -1.068 1.00 77.00 92 ASP A C 1
ATOM 695 O O . ASP A 1 92 ? -5.632 4.825 -1.418 1.00 77.00 92 ASP A O 1
ATOM 699 N N . LEU A 1 93 ? -7.356 3.425 -1.459 1.00 79.25 93 LEU A N 1
ATOM 700 C CA . LEU A 1 93 ? -8.089 4.190 -2.474 1.00 79.25 93 LEU A CA 1
ATOM 701 C C . LEU A 1 93 ? -8.347 5.662 -2.103 1.00 79.25 93 LEU A C 1
ATOM 703 O O . LEU A 1 93 ? -8.354 6.532 -2.977 1.00 79.25 93 LEU A O 1
ATOM 707 N N . LEU A 1 94 ? -8.642 5.946 -0.830 1.00 72.69 94 LEU A N 1
ATOM 708 C CA . LEU A 1 94 ? -9.111 7.265 -0.401 1.00 72.69 94 LEU A CA 1
ATOM 709 C C . LEU A 1 94 ? -7.985 8.123 0.202 1.00 72.69 94 LEU A C 1
ATOM 711 O O . LEU A 1 94 ? -7.244 7.650 1.065 1.00 72.69 94 LEU A O 1
ATOM 715 N N . PRO A 1 95 ? -7.902 9.421 -0.157 1.00 66.31 95 PRO A N 1
ATOM 716 C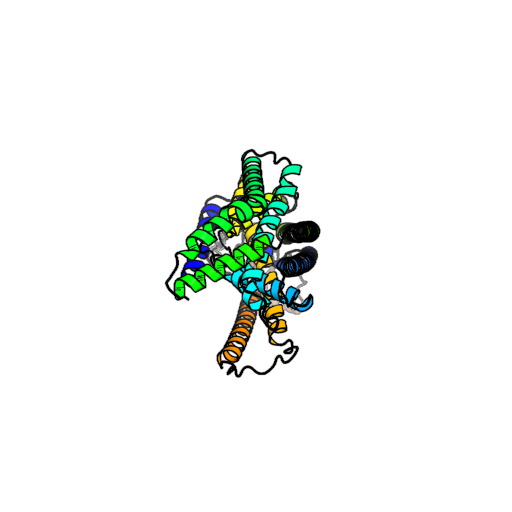 CA . PRO A 1 95 ? -6.845 10.300 0.331 1.00 66.31 95 PRO A CA 1
ATOM 717 C C . PRO A 1 95 ? -6.905 10.490 1.849 1.00 66.31 95 PRO A C 1
ATOM 719 O O . PRO A 1 95 ? -7.971 10.383 2.467 1.00 66.31 95 PRO A O 1
ATOM 722 N N . ALA A 1 96 ? -5.753 10.825 2.439 1.00 64.12 96 ALA A N 1
ATOM 723 C CA . ALA A 1 96 ? -5.599 11.091 3.872 1.00 64.12 96 ALA A CA 1
ATOM 724 C C . ALA A 1 96 ? -6.143 9.963 4.770 1.00 64.12 96 ALA A C 1
ATOM 726 O O . ALA A 1 96 ? -6.674 10.223 5.850 1.00 64.12 96 ALA A O 1
ATOM 727 N N . ARG A 1 97 ? -6.050 8.708 4.303 1.00 67.38 97 ARG A N 1
ATOM 728 C CA . ARG A 1 97 ? -6.532 7.515 5.015 1.00 67.38 97 ARG A CA 1
ATOM 729 C C . ARG A 1 97 ? -8.017 7.561 5.376 1.00 67.38 97 ARG A C 1
ATOM 731 O O . ARG A 1 97 ? -8.453 6.856 6.279 1.00 67.38 97 ARG A O 1
ATOM 738 N N . ALA A 1 98 ? -8.836 8.331 4.655 1.00 68.38 98 ALA A N 1
ATOM 739 C CA . ALA A 1 98 ? -10.278 8.378 4.907 1.00 68.38 98 ALA A CA 1
ATOM 740 C C . ALA A 1 98 ? -10.950 6.995 4.770 1.00 68.38 98 ALA A C 1
ATOM 742 O O . ALA A 1 98 ? -11.985 6.747 5.387 1.00 68.38 98 ALA A O 1
ATOM 743 N N . GLY A 1 99 ? -10.340 6.068 4.022 1.00 71.62 99 GLY A N 1
ATOM 744 C CA . GLY A 1 99 ? -10.781 4.677 3.917 1.00 71.62 99 GLY A CA 1
ATOM 745 C C . GLY A 1 99 ? -10.702 3.875 5.213 1.00 71.62 99 GLY A C 1
ATOM 746 O O . GLY A 1 99 ? -11.398 2.870 5.339 1.00 71.62 99 GLY A O 1
ATOM 747 N N . GLU A 1 100 ? -9.954 4.350 6.212 1.00 81.25 100 GLU A N 1
ATOM 748 C CA . GLU A 1 100 ? -9.939 3.778 7.563 1.00 81.25 100 GLU A CA 1
ATOM 749 C C . GLU A 1 100 ? -11.339 3.808 8.185 1.00 81.25 100 GLU A C 1
ATOM 751 O O . GLU A 1 100 ? -11.748 2.863 8.855 1.00 81.25 100 GLU A O 1
ATOM 756 N N . LEU A 1 101 ? -12.136 4.837 7.871 1.00 81.94 101 LEU A N 1
ATOM 757 C CA . LEU A 1 101 ? -13.527 4.938 8.316 1.00 81.94 101 LEU A CA 1
ATOM 758 C C . LEU A 1 101 ? -14.442 3.891 7.664 1.00 81.94 101 LEU A C 1
ATOM 760 O O . LEU A 1 101 ? -15.501 3.576 8.209 1.00 81.94 101 LEU A O 1
ATOM 764 N N . GLY A 1 102 ? -14.026 3.304 6.538 1.00 82.56 102 GLY A N 1
ATOM 765 C CA . GLY A 1 102 ? -14.721 2.183 5.910 1.00 82.56 102 GLY A CA 1
ATOM 766 C C . GLY A 1 102 ? -14.845 0.981 6.848 1.00 82.56 102 GLY A C 1
ATOM 767 O O . GLY A 1 102 ? -15.867 0.301 6.827 1.00 82.56 102 GLY A O 1
ATOM 768 N N . TYR A 1 103 ? -13.870 0.776 7.742 1.00 87.38 103 TYR A N 1
ATOM 769 C CA . TYR A 1 103 ? -13.932 -0.248 8.788 1.00 87.38 103 TYR A CA 1
ATOM 770 C C . TYR A 1 103 ? -15.180 -0.109 9.668 1.00 87.38 103 TYR A C 1
ATOM 772 O O . TYR A 1 103 ? -15.878 -1.095 9.893 1.00 87.38 103 TYR A O 1
ATOM 780 N N . LEU A 1 104 ? -15.489 1.113 10.123 1.00 87.88 104 LEU A N 1
ATOM 781 C CA . LEU A 1 104 ? -16.631 1.381 11.003 1.00 87.88 104 LEU A CA 1
ATOM 782 C C . LEU A 1 104 ? -17.937 0.999 10.304 1.00 87.88 104 LEU A C 1
ATOM 784 O O . LEU A 1 104 ? -18.768 0.293 10.870 1.00 87.88 104 LEU A O 1
ATOM 788 N N . ALA A 1 105 ? -18.097 1.434 9.052 1.00 85.88 105 ALA A N 1
ATOM 789 C CA . ALA A 1 105 ? -19.292 1.152 8.265 1.00 85.88 105 ALA A CA 1
ATOM 790 C C . ALA A 1 105 ? -19.465 -0.353 8.004 1.00 85.88 10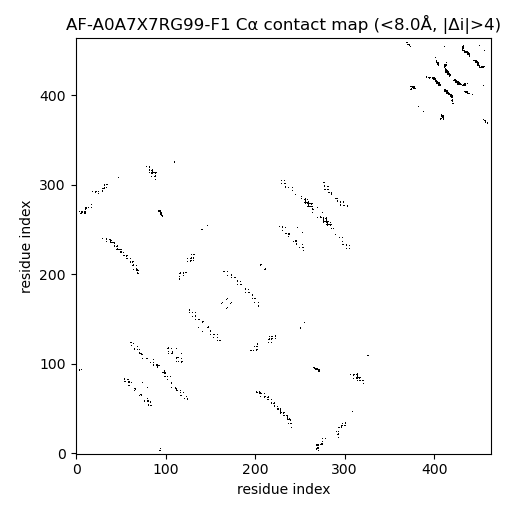5 ALA A C 1
ATOM 792 O O . ALA A 1 105 ? -20.564 -0.887 8.154 1.00 85.88 105 ALA A O 1
ATOM 793 N N . LEU A 1 106 ? -18.379 -1.046 7.648 1.00 88.94 106 LEU A N 1
ATOM 794 C CA . LEU A 1 106 ? -18.409 -2.471 7.318 1.00 88.94 106 LEU A CA 1
ATOM 795 C C . LEU A 1 106 ? -18.620 -3.351 8.554 1.00 88.94 106 LEU A C 1
ATOM 797 O O . LEU A 1 106 ? -19.373 -4.318 8.483 1.00 88.94 106 LEU A O 1
ATOM 801 N N . MET A 1 107 ? -18.016 -3.014 9.695 1.00 86.75 107 MET A N 1
ATOM 802 C CA . MET A 1 107 ? -18.222 -3.750 10.948 1.00 86.75 107 MET A CA 1
ATOM 803 C C . MET A 1 107 ? -19.607 -3.513 11.546 1.00 86.75 107 MET A C 1
ATOM 805 O O . MET A 1 107 ? -20.202 -4.435 12.100 1.00 86.75 107 MET A O 1
ATOM 809 N N . ASN A 1 108 ? -20.151 -2.302 11.407 1.00 85.00 108 ASN A N 1
ATOM 810 C CA . ASN A 1 108 ? -21.502 -1.996 11.867 1.00 85.00 108 ASN A CA 1
ATOM 811 C C . ASN A 1 108 ? -22.577 -2.736 11.055 1.00 85.00 108 ASN A C 1
ATOM 813 O O . ASN A 1 108 ? -23.638 -3.063 11.598 1.00 85.00 108 ASN A O 1
ATOM 817 N N . LEU A 1 109 ? -22.301 -3.032 9.780 1.00 81.50 109 LEU A N 1
ATOM 818 C CA . LEU A 1 109 ? -23.250 -3.657 8.869 1.00 81.50 109 LEU A CA 1
ATOM 819 C C . LEU A 1 109 ? -23.797 -4.969 9.457 1.00 81.50 109 LEU A C 1
ATOM 821 O O . LEU A 1 109 ? -23.068 -5.938 9.632 1.00 81.50 109 LEU A O 1
ATOM 825 N N . ASN A 1 110 ? -25.097 -4.987 9.761 1.00 73.19 110 ASN A N 1
ATOM 826 C CA . ASN A 1 110 ? -25.853 -6.085 10.387 1.00 73.19 110 ASN A CA 1
ATOM 827 C C . ASN A 1 110 ? -25.514 -6.424 11.855 1.00 73.19 110 ASN A C 1
ATOM 829 O O . ASN A 1 110 ? -26.328 -7.071 12.510 1.00 73.19 110 ASN A O 1
ATOM 833 N N . TYR A 1 111 ? -24.392 -5.959 12.409 1.00 80.31 111 TYR A N 1
ATOM 834 C CA . TYR A 1 111 ? -23.995 -6.259 13.793 1.00 80.31 111 TYR A CA 1
ATOM 835 C C . TYR A 1 111 ? -24.270 -5.116 14.786 1.00 80.31 111 TYR A C 1
ATOM 837 O O . TYR A 1 111 ? -24.325 -5.373 15.985 1.00 80.31 111 TYR A O 1
ATOM 845 N N . ARG A 1 112 ? -24.544 -3.888 14.306 1.00 84.56 112 ARG A N 1
ATOM 846 C CA . ARG A 1 112 ? -24.755 -2.670 15.126 1.00 84.56 112 ARG A CA 1
ATOM 847 C C . ARG A 1 112 ? -23.579 -2.340 16.058 1.00 84.56 112 ARG A C 1
ATOM 849 O O . ARG A 1 112 ? -23.791 -1.759 17.116 1.00 84.56 112 ARG A O 1
ATOM 856 N N . VAL A 1 113 ? -22.360 -2.687 15.644 1.00 87.56 113 VAL A N 1
ATOM 857 C CA . VAL A 1 113 ? -21.132 -2.401 16.398 1.00 87.56 113 VAL A CA 1
ATOM 858 C C . VAL A 1 113 ? -20.995 -0.899 16.651 1.00 87.56 113 VAL A C 1
ATOM 860 O O . VAL A 1 113 ? -21.182 -0.107 15.718 1.00 87.56 113 VAL A O 1
ATOM 863 N N . GLY A 1 114 ? -20.674 -0.511 17.887 1.00 88.12 114 GLY A N 1
ATOM 864 C CA . GLY A 1 114 ? -20.433 0.883 18.261 1.00 88.12 114 GLY A CA 1
ATOM 865 C C . GLY A 1 114 ? -19.288 1.520 17.465 1.00 88.12 114 GLY A C 1
ATOM 866 O O . GLY A 1 114 ? -18.244 0.912 17.225 1.00 88.12 114 GLY A O 1
ATOM 867 N N . ALA A 1 115 ? -19.448 2.778 17.053 1.00 89.31 115 ALA A N 1
ATOM 868 C CA . ALA A 1 115 ? -18.372 3.491 16.360 1.00 89.31 115 ALA A CA 1
ATOM 869 C C . ALA A 1 115 ? -17.184 3.751 17.306 1.00 89.31 115 ALA A C 1
ATOM 871 O O . ALA A 1 115 ? -16.028 3.663 16.897 1.00 89.31 115 ALA A O 1
ATOM 872 N N . GLU A 1 116 ? -17.470 4.001 18.582 1.00 90.19 116 GLU A N 1
ATOM 873 C CA . GLU A 1 116 ? -16.517 4.184 19.674 1.00 90.19 116 GLU A CA 1
ATOM 874 C C . GLU A 1 116 ? -15.640 2.944 19.925 1.00 90.19 116 GLU A C 1
ATOM 876 O O . GLU A 1 116 ? -14.426 3.068 20.104 1.00 90.19 116 GLU A O 1
ATOM 881 N N . THR A 1 117 ? -16.213 1.737 19.878 1.00 90.81 117 THR A N 1
ATOM 882 C CA . THR A 1 117 ? -15.481 0.477 20.079 1.00 90.81 117 THR A CA 1
ATOM 883 C C . THR A 1 117 ? -14.667 0.117 18.842 1.00 90.81 117 THR A C 1
ATOM 885 O O . THR A 1 117 ? -13.520 -0.318 18.969 1.00 90.81 117 THR A O 1
ATOM 888 N N . CYS A 1 118 ? -15.187 0.391 17.640 1.00 90.56 118 CYS A N 1
ATOM 889 C CA . CYS A 1 118 ? -14.409 0.313 16.407 1.00 90.56 118 CYS A CA 1
ATOM 890 C C . CYS A 1 118 ? -13.187 1.242 16.452 1.00 90.56 118 CYS A C 1
ATOM 892 O O . CYS A 1 118 ? -12.072 0.769 16.229 1.00 90.56 118 CYS A O 1
ATOM 894 N N . LEU A 1 119 ? -13.358 2.524 16.787 1.00 90.38 119 LEU A N 1
ATOM 895 C CA . LEU A 1 119 ? -12.244 3.476 16.881 1.00 90.38 119 LEU A CA 1
ATOM 896 C C . LEU A 1 119 ? -11.232 3.081 17.959 1.00 90.38 119 LEU A C 1
ATOM 898 O O . LEU A 1 119 ? -10.030 3.130 17.703 1.00 90.38 119 LEU A O 1
ATOM 902 N N . SER A 1 120 ? -11.702 2.617 19.120 1.00 90.75 120 SER A N 1
ATOM 903 C CA . SER A 1 120 ? -10.835 2.055 20.160 1.00 90.75 120 SER A CA 1
ATOM 904 C C . SER A 1 120 ? -10.003 0.886 19.623 1.00 90.75 120 SER A C 1
ATOM 906 O O . SER A 1 120 ? -8.772 0.892 19.719 1.00 90.75 120 SER A O 1
ATOM 908 N N . SER A 1 121 ? -10.651 -0.076 18.955 1.00 92.44 121 SER A N 1
ATOM 909 C CA . SER A 1 121 ? -9.965 -1.231 18.370 1.00 92.44 121 SER A CA 1
ATOM 910 C C . SER A 1 121 ? -8.918 -0.819 17.332 1.00 92.44 121 SER A C 1
ATOM 912 O O . SER A 1 121 ? -7.847 -1.420 17.280 1.00 92.44 121 SER A O 1
ATOM 914 N N . MET A 1 122 ? -9.177 0.230 16.543 1.00 90.19 122 MET A N 1
ATOM 915 C CA . MET A 1 122 ? -8.226 0.774 15.572 1.00 90.19 122 MET A CA 1
ATOM 916 C C . MET A 1 122 ? -7.044 1.473 16.243 1.00 90.19 122 MET A C 1
ATOM 918 O O . MET A 1 122 ? -5.909 1.260 15.823 1.00 90.19 122 MET A O 1
ATOM 922 N N . ALA A 1 123 ? -7.285 2.267 17.288 1.00 88.62 123 ALA A N 1
ATOM 923 C CA . ALA A 1 123 ? -6.236 2.985 18.007 1.00 88.62 123 ALA A CA 1
ATOM 924 C C . ALA A 1 123 ? -5.254 2.017 18.687 1.00 88.62 123 ALA A C 1
ATOM 926 O O . ALA A 1 123 ? -4.042 2.117 18.487 1.00 88.62 123 ALA A O 1
ATOM 927 N N . VAL A 1 124 ? -5.775 1.026 19.421 1.00 90.50 124 VAL A N 1
ATOM 928 C CA . VAL A 1 124 ? -4.951 -0.006 20.078 1.00 90.50 124 VAL A CA 1
ATOM 929 C C . VAL A 1 124 ? -4.208 -0.850 19.039 1.00 90.50 124 VAL A C 1
ATOM 931 O O . VAL A 1 124 ? -3.014 -1.112 19.176 1.00 90.50 124 VAL A O 1
ATOM 934 N N . SER A 1 125 ? -4.896 -1.222 17.957 1.00 92.00 125 SER A N 1
ATOM 935 C CA . SER A 1 125 ? -4.300 -1.927 16.821 1.00 92.00 125 SER A CA 1
ATOM 936 C C . SER A 1 125 ? -3.121 -1.172 16.210 1.00 92.00 125 SER A C 1
ATOM 938 O O . SER A 1 125 ? -2.067 -1.763 15.996 1.00 92.00 125 SER A O 1
ATOM 940 N N . PHE A 1 126 ? -3.289 0.122 15.932 1.00 88.19 126 PHE A N 1
ATOM 941 C CA . PHE A 1 126 ? -2.258 0.957 15.322 1.00 88.19 126 PHE A CA 1
ATOM 942 C C . PHE A 1 126 ? -1.001 1.027 16.192 1.00 88.19 126 PHE A C 1
ATOM 944 O O . PHE A 1 126 ? 0.109 0.889 15.679 1.00 88.19 126 PHE A O 1
ATOM 951 N N . LEU A 1 127 ? -1.167 1.162 17.509 1.00 87.88 127 LEU A N 1
ATOM 952 C CA . LEU A 1 127 ? -0.040 1.148 18.433 1.00 87.88 127 LEU A CA 1
ATOM 953 C C . LEU A 1 127 ? 0.701 -0.194 18.404 1.00 87.88 127 LEU A C 1
ATOM 955 O O . LEU A 1 127 ? 1.916 -0.216 18.236 1.00 87.88 127 LEU A O 1
ATOM 959 N N . PHE A 1 128 ? -0.009 -1.318 18.519 1.00 91.31 128 PHE A N 1
ATOM 960 C CA . PHE A 1 128 ? 0.627 -2.639 18.467 1.00 91.31 128 PHE A CA 1
ATOM 961 C C . PHE A 1 128 ? 1.276 -2.943 17.125 1.00 91.31 128 PHE A C 1
ATOM 963 O O . PHE A 1 128 ? 2.312 -3.599 17.082 1.00 91.31 128 PHE A O 1
ATOM 970 N N . ASP A 1 129 ? 0.705 -2.430 16.044 1.00 88.69 129 ASP A N 1
ATOM 971 C CA . ASP A 1 129 ? 1.299 -2.484 14.721 1.00 88.69 129 ASP A CA 1
ATOM 972 C C . ASP A 1 129 ? 2.639 -1.738 14.652 1.00 88.69 129 ASP A C 1
ATOM 974 O O . ASP A 1 129 ? 3.578 -2.266 14.060 1.00 88.69 129 ASP A O 1
ATOM 978 N N . LEU A 1 130 ? 2.752 -0.554 15.268 1.00 83.25 130 LEU A N 1
ATOM 979 C CA . LEU A 1 130 ? 4.016 0.186 15.366 1.00 83.25 130 LEU A CA 1
ATOM 980 C C . LEU A 1 130 ? 5.053 -0.574 16.203 1.00 83.25 130 LEU A C 1
ATOM 982 O O . LEU A 1 130 ? 6.203 -0.699 15.786 1.00 83.25 130 LEU A O 1
ATOM 986 N N . VAL A 1 131 ? 4.651 -1.144 17.344 1.00 84.06 131 VAL A N 1
ATOM 987 C CA . VAL A 1 131 ? 5.565 -1.934 18.193 1.00 84.06 131 VAL A CA 1
ATOM 988 C C . VAL A 1 131 ? 6.051 -3.184 17.454 1.00 84.06 131 VAL A C 1
ATOM 990 O O . VAL A 1 131 ? 7.246 -3.480 17.441 1.00 84.06 131 VAL A O 1
ATOM 993 N N . ALA A 1 132 ? 5.139 -3.899 16.789 1.00 84.50 132 ALA A N 1
ATOM 994 C CA . ALA A 1 132 ? 5.464 -5.066 15.972 1.00 84.50 132 ALA A CA 1
ATOM 995 C C . ALA A 1 132 ? 6.411 -4.717 14.809 1.00 84.50 132 ALA A C 1
ATOM 997 O O . ALA A 1 132 ? 7.214 -5.553 14.400 1.00 84.50 132 ALA A O 1
ATOM 998 N N . LEU A 1 133 ? 6.347 -3.481 14.305 1.00 77.06 133 LEU A N 1
ATOM 999 C CA . LEU A 1 133 ? 7.234 -2.955 13.269 1.00 77.06 133 LEU A CA 1
ATOM 1000 C C . LEU A 1 133 ? 8.666 -2.722 13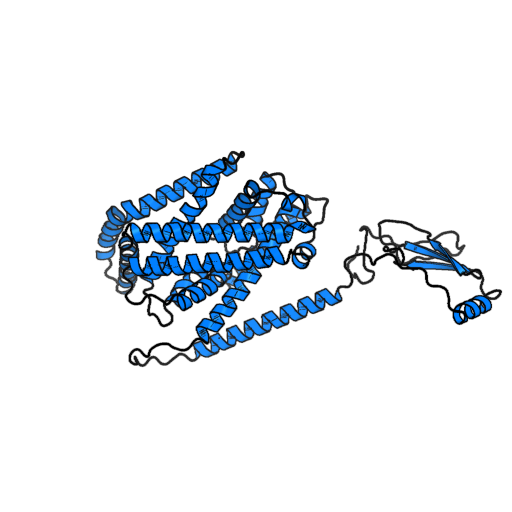.749 1.00 77.06 133 LEU A C 1
ATOM 1002 O O . LEU A 1 133 ? 9.609 -2.922 12.987 1.00 77.06 133 LEU A O 1
ATOM 1006 N N . ALA A 1 134 ? 8.825 -2.269 14.993 1.00 69.81 134 ALA A N 1
ATOM 1007 C CA . ALA A 1 134 ? 10.122 -1.933 15.568 1.00 69.81 134 ALA A CA 1
ATOM 1008 C C . ALA A 1 134 ? 10.943 -3.185 15.930 1.00 69.81 134 ALA A C 1
ATOM 1010 O O . ALA A 1 134 ? 12.173 -3.163 15.859 1.00 69.81 134 ALA A O 1
ATOM 1011 N N . ALA A 1 135 ? 10.278 -4.294 16.278 1.00 66.06 135 ALA A N 1
ATOM 1012 C CA . ALA A 1 135 ? 10.929 -5.503 16.788 1.00 66.06 135 ALA A CA 1
ATOM 1013 C C . ALA A 1 135 ? 12.000 -6.117 15.848 1.00 66.06 135 ALA A C 1
ATOM 1015 O O . ALA A 1 135 ? 13.070 -6.474 16.344 1.00 66.06 135 ALA A O 1
ATOM 1016 N N . PRO A 1 136 ? 11.802 -6.210 14.515 1.00 60.75 136 PRO A N 1
ATOM 1017 C CA . PRO A 1 136 ? 12.825 -6.739 13.608 1.00 60.75 136 PRO A CA 1
ATOM 1018 C C . PRO A 1 136 ? 14.066 -5.842 13.473 1.00 60.75 136 PRO A C 1
ATOM 1020 O O . PRO A 1 136 ? 15.164 -6.362 13.295 1.00 60.75 136 PRO A O 1
ATOM 1023 N N . TRP A 1 137 ? 13.917 -4.516 13.586 1.00 58.94 137 TRP A N 1
ATOM 1024 C CA . TRP A 1 137 ? 15.011 -3.556 13.363 1.00 58.94 137 TRP A CA 1
ATOM 1025 C C . TRP A 1 137 ? 16.065 -3.576 14.457 1.00 58.94 137 TRP A C 1
ATOM 1027 O O . TRP A 1 137 ? 17.254 -3.445 14.174 1.00 58.94 137 TRP A O 1
ATOM 1037 N N . ILE A 1 138 ? 15.627 -3.771 15.701 1.00 55.53 138 ILE A N 1
ATOM 1038 C CA . ILE A 1 138 ? 16.506 -3.804 16.875 1.00 55.53 138 ILE A CA 1
ATOM 1039 C C . ILE A 1 138 ? 17.507 -4.965 16.763 1.00 55.53 138 ILE A C 1
ATOM 1041 O O . ILE A 1 138 ? 18.638 -4.862 17.229 1.00 55.53 138 ILE A O 1
ATOM 1045 N N . ARG A 1 139 ? 17.124 -6.059 16.089 1.00 53.88 139 ARG A N 1
ATOM 1046 C CA . ARG A 1 139 ? 17.958 -7.259 15.954 1.00 53.88 139 ARG A CA 1
ATOM 1047 C C . ARG A 1 139 ? 18.940 -7.201 14.782 1.00 53.88 139 ARG A C 1
ATOM 1049 O O . ARG A 1 139 ? 19.924 -7.931 14.794 1.00 53.88 139 ARG A O 1
ATOM 1056 N N . THR A 1 140 ? 18.691 -6.366 13.773 1.00 51.78 140 THR A N 1
ATOM 1057 C CA . THR A 1 140 ? 19.468 -6.377 12.522 1.00 51.78 140 THR A CA 1
ATOM 1058 C C . THR A 1 140 ? 20.598 -5.351 12.454 1.00 51.78 140 THR A C 1
ATOM 1060 O O . THR A 1 140 ? 21.168 -5.241 11.376 1.00 51.78 140 THR A O 1
ATOM 1063 N N . GLN A 1 141 ? 20.902 -4.622 13.547 1.00 53.38 141 GLN A N 1
ATOM 1064 C CA . GLN A 1 141 ? 21.922 -3.553 13.636 1.00 53.38 141 GLN A CA 1
ATOM 1065 C C . GLN A 1 141 ? 22.208 -2.904 12.271 1.00 53.38 141 GLN A C 1
ATOM 1067 O O . GLN A 1 141 ? 23.203 -3.248 11.628 1.00 53.38 141 GLN A O 1
ATOM 1072 N N . PRO A 1 142 ? 21.305 -2.045 11.757 1.00 54.59 142 PRO A N 1
ATOM 1073 C CA . PRO A 1 142 ? 21.513 -1.451 10.448 1.00 54.59 142 PRO A CA 1
ATOM 1074 C C . PRO A 1 142 ? 22.870 -0.745 10.450 1.00 54.59 142 PRO A C 1
ATOM 1076 O O . PRO A 1 142 ? 23.100 0.158 11.248 1.00 54.59 142 PRO A O 1
ATOM 1079 N N . SER A 1 143 ? 23.764 -1.150 9.549 1.00 55.38 143 SER A N 1
ATOM 1080 C CA . SER A 1 143 ? 25.136 -0.637 9.422 1.00 55.38 143 SER A CA 1
ATOM 1081 C C . SER A 1 143 ? 25.213 0.848 9.029 1.00 55.38 143 SER A C 1
ATOM 1083 O O . SER A 1 143 ? 26.289 1.361 8.748 1.00 55.38 143 SER A O 1
ATOM 1085 N N . TRP A 1 144 ? 24.071 1.538 8.975 1.00 60.19 144 TRP A N 1
ATOM 1086 C CA . TRP A 1 144 ? 23.906 2.886 8.454 1.00 60.19 144 TRP A CA 1
ATOM 1087 C C . TRP A 1 144 ? 23.305 3.795 9.538 1.00 60.19 144 TRP A C 1
ATOM 1089 O O . TRP A 1 144 ? 22.161 3.560 9.949 1.00 60.19 144 TRP A O 1
ATOM 1099 N N . PRO A 1 145 ? 24.014 4.858 9.972 1.00 61.44 145 PRO A N 1
ATOM 1100 C CA . PRO A 1 145 ? 23.586 5.743 11.062 1.00 61.44 145 PRO A CA 1
ATOM 1101 C C . PRO A 1 145 ? 22.168 6.311 10.904 1.00 61.44 145 PRO A C 1
ATOM 1103 O O . PRO A 1 145 ? 21.428 6.423 11.877 1.00 61.44 145 PRO A O 1
ATOM 1106 N N . MET A 1 146 ? 21.746 6.609 9.671 1.00 61.66 146 MET A N 1
ATOM 1107 C CA . MET A 1 146 ? 20.417 7.165 9.393 1.00 61.66 146 MET A CA 1
ATOM 1108 C C . MET A 1 146 ? 19.283 6.148 9.616 1.00 61.66 146 MET A C 1
ATOM 1110 O O . MET A 1 146 ? 18.234 6.486 10.162 1.00 61.66 146 MET A O 1
ATOM 1114 N N . LEU A 1 147 ? 19.503 4.885 9.235 1.00 64.19 147 LEU A N 1
ATOM 1115 C CA . LEU A 1 147 ? 18.550 3.793 9.456 1.00 64.19 147 LEU A CA 1
ATOM 1116 C C . LEU A 1 147 ? 18.472 3.421 10.944 1.00 64.19 147 LEU A C 1
ATOM 1118 O O . LEU A 1 147 ? 17.384 3.155 11.454 1.00 64.19 147 LEU A O 1
ATOM 1122 N N . ALA A 1 148 ? 19.605 3.467 11.650 1.00 66.81 148 ALA A N 1
ATOM 1123 C CA . ALA A 1 148 ? 19.646 3.317 13.103 1.00 66.81 148 ALA A CA 1
ATOM 1124 C C . ALA A 1 148 ? 18.874 4.445 13.812 1.00 66.81 148 ALA A C 1
ATOM 1126 O O . ALA A 1 148 ? 18.068 4.169 14.701 1.00 66.81 148 ALA A O 1
ATOM 1127 N N . GLY A 1 149 ? 19.042 5.696 13.365 1.00 68.06 149 GLY A N 1
ATOM 1128 C CA . GLY A 1 149 ? 18.284 6.847 13.859 1.00 68.06 149 GLY A CA 1
ATOM 1129 C C . GLY A 1 149 ? 16.774 6.687 13.663 1.00 68.06 149 GLY A C 1
ATOM 1130 O O . GLY A 1 149 ? 16.015 6.829 14.619 1.00 68.06 149 GLY A O 1
ATOM 1131 N N . GLY A 1 150 ? 16.331 6.292 12.464 1.00 70.44 150 GLY A N 1
ATOM 1132 C CA . GLY A 1 150 ? 14.913 6.037 12.185 1.00 70.44 150 GLY A CA 1
ATOM 1133 C C . GLY A 1 150 ? 14.309 4.932 13.062 1.00 70.44 150 GLY A C 1
ATOM 1134 O O . GLY A 1 150 ? 13.205 5.089 13.588 1.00 70.44 150 GLY A O 1
ATOM 1135 N N . ALA A 1 151 ? 15.048 3.841 13.284 1.00 69.06 151 ALA A N 1
ATOM 1136 C CA . ALA A 1 151 ? 14.630 2.767 14.184 1.00 69.06 151 ALA A CA 1
ATOM 1137 C C . ALA A 1 151 ? 14.529 3.232 15.645 1.00 69.06 151 ALA A C 1
ATOM 1139 O O . ALA A 1 151 ? 13.559 2.898 16.327 1.00 69.06 151 ALA A O 1
ATOM 1140 N N . ALA A 1 152 ? 15.492 4.030 16.116 1.00 71.00 152 ALA A N 1
ATOM 1141 C CA . ALA A 1 152 ? 15.478 4.597 17.462 1.00 71.00 152 ALA A CA 1
ATOM 1142 C C . ALA A 1 152 ? 14.284 5.541 17.663 1.00 71.00 152 ALA A C 1
ATOM 1144 O O . ALA A 1 152 ? 13.562 5.418 18.653 1.00 71.00 152 ALA A O 1
ATOM 1145 N N . THR A 1 153 ? 14.010 6.427 16.699 1.00 75.94 153 THR A N 1
ATOM 1146 C CA . THR A 1 153 ? 12.829 7.301 16.728 1.00 75.94 153 THR A CA 1
ATOM 1147 C C . THR A 1 153 ? 11.535 6.491 16.759 1.00 75.94 153 THR A C 1
ATOM 1149 O O . THR A 1 153 ? 10.665 6.769 17.582 1.00 75.94 153 THR A O 1
ATOM 1152 N N . LEU A 1 154 ? 11.409 5.453 15.924 1.00 76.06 154 LEU A N 1
ATOM 1153 C CA . LEU A 1 154 ? 10.241 4.569 15.941 1.00 76.06 154 LEU A CA 1
ATOM 1154 C C . LEU A 1 154 ? 10.083 3.866 17.299 1.00 76.06 154 LEU A C 1
ATOM 1156 O O . LEU A 1 154 ? 8.972 3.799 17.823 1.00 76.06 154 LEU A O 1
ATOM 1160 N N . GLY A 1 155 ? 11.182 3.392 17.892 1.00 75.94 155 GLY A N 1
ATOM 1161 C CA . GLY A 1 155 ? 11.197 2.803 19.231 1.00 75.94 155 GLY A CA 1
ATOM 1162 C C . GLY A 1 155 ? 10.716 3.779 20.307 1.00 75.94 155 GLY A C 1
ATOM 1163 O O . GLY A 1 155 ? 9.847 3.429 21.105 1.00 75.94 155 GLY A O 1
ATOM 1164 N N . LEU A 1 156 ? 11.197 5.025 20.287 1.00 77.12 156 LEU A N 1
ATOM 1165 C CA . LEU A 1 156 ? 10.750 6.081 21.202 1.00 77.12 156 LEU A CA 1
ATOM 1166 C C . LEU A 1 156 ? 9.260 6.395 21.033 1.00 77.12 156 LEU A C 1
ATOM 1168 O O . LEU A 1 156 ? 8.542 6.478 22.027 1.00 77.12 156 LEU A O 1
ATOM 1172 N N . VAL A 1 157 ? 8.770 6.503 19.794 1.00 81.81 157 VAL A N 1
ATOM 1173 C CA . VAL A 1 157 ? 7.340 6.707 19.503 1.00 81.81 157 VAL A CA 1
ATOM 1174 C C . VAL A 1 157 ? 6.501 5.540 20.030 1.00 81.81 157 VAL A C 1
ATOM 1176 O O . VAL A 1 157 ? 5.443 5.760 20.617 1.00 81.81 157 VAL A O 1
ATOM 1179 N N . CYS A 1 158 ? 6.979 4.303 19.880 1.00 82.56 158 CYS A N 1
ATOM 1180 C CA . CYS A 1 158 ? 6.320 3.115 20.421 1.00 82.56 158 CYS A CA 1
ATOM 1181 C C . CYS A 1 158 ? 6.245 3.147 21.951 1.00 82.56 158 CYS A C 1
ATOM 1183 O O . CYS A 1 158 ? 5.175 2.921 22.516 1.00 82.56 158 CYS A O 1
ATOM 1185 N N . LEU A 1 159 ? 7.358 3.455 22.624 1.00 80.19 159 LEU A N 1
ATOM 1186 C CA . LEU A 1 159 ? 7.415 3.564 24.084 1.00 80.19 159 LEU A CA 1
ATOM 1187 C C . LEU A 1 159 ? 6.503 4.683 24.596 1.00 80.19 159 LEU A C 1
ATOM 1189 O O . LEU A 1 159 ? 5.713 4.455 25.511 1.00 80.19 159 LEU A O 1
ATOM 1193 N N . ALA A 1 160 ? 6.553 5.858 23.965 1.00 81.25 160 ALA A N 1
ATOM 1194 C CA . ALA A 1 160 ? 5.688 6.987 24.285 1.00 81.25 160 ALA A CA 1
ATOM 1195 C C . ALA A 1 160 ? 4.208 6.652 24.057 1.00 81.25 160 ALA A C 1
ATOM 1197 O O . ALA A 1 160 ? 3.370 7.000 24.884 1.00 81.25 160 ALA A O 1
ATOM 1198 N N . GLY A 1 161 ? 3.878 5.932 22.982 1.00 84.44 161 GLY A N 1
ATOM 1199 C CA . GLY A 1 161 ? 2.519 5.484 22.689 1.00 84.44 161 GLY A CA 1
ATOM 1200 C C . GLY A 1 161 ? 1.998 4.449 23.691 1.00 84.44 161 GLY A C 1
ATOM 1201 O O . GLY A 1 161 ? 0.869 4.572 24.158 1.00 84.44 161 GLY A O 1
ATOM 1202 N N . LEU A 1 162 ? 2.819 3.462 24.074 1.00 84.44 162 LEU A N 1
ATOM 1203 C CA . LEU A 1 162 ? 2.482 2.460 25.097 1.00 84.44 162 LEU A CA 1
ATOM 1204 C C . LEU A 1 162 ? 2.298 3.101 26.470 1.00 84.44 162 LEU A C 1
ATOM 1206 O O . LEU A 1 162 ? 1.304 2.835 27.146 1.00 84.44 162 LEU A O 1
ATOM 1210 N N . TRP A 1 163 ? 3.224 3.971 26.870 1.00 84.12 163 TRP A N 1
ATOM 1211 C CA . TRP A 1 163 ? 3.099 4.743 28.100 1.00 84.12 163 TRP A CA 1
ATOM 1212 C C . TRP A 1 163 ? 1.845 5.624 28.053 1.00 84.12 163 TRP A C 1
ATOM 1214 O O . TRP A 1 163 ? 0.991 5.537 28.934 1.00 84.12 163 TRP A O 1
ATOM 1224 N N . GLY A 1 164 ? 1.658 6.365 26.962 1.00 83.50 164 GLY A N 1
ATOM 1225 C CA . GLY A 1 164 ? 0.475 7.173 26.689 1.00 83.50 164 GLY A CA 1
ATOM 1226 C C . GLY A 1 164 ? -0.826 6.394 26.885 1.00 83.50 164 GLY A C 1
ATOM 1227 O O . GLY A 1 164 ? -1.693 6.825 27.637 1.00 83.50 164 GLY A O 1
ATOM 1228 N N . LEU A 1 165 ? -0.938 5.217 26.269 1.00 83.81 165 LEU A N 1
ATOM 1229 C CA . LEU A 1 165 ? -2.133 4.376 26.305 1.00 83.81 165 LEU A CA 1
ATOM 1230 C C . LEU A 1 165 ? -2.399 3.760 27.688 1.00 83.81 165 LEU A C 1
ATOM 1232 O O . LEU A 1 165 ? -3.537 3.760 28.157 1.00 83.81 165 LEU A O 1
ATOM 1236 N N . PHE A 1 166 ? -1.371 3.214 28.344 1.00 82.56 166 PHE A N 1
ATOM 1237 C CA . PHE A 1 166 ? -1.553 2.396 29.550 1.00 82.56 166 PHE A CA 1
ATOM 1238 C C . PHE A 1 166 ? -1.433 3.163 30.867 1.00 82.56 166 PHE A C 1
ATOM 1240 O O . PHE A 1 166 ? -1.976 2.699 31.880 1.00 82.56 166 PHE A O 1
ATOM 1247 N N . THR A 1 167 ? -0.753 4.313 30.874 1.00 85.12 167 THR A N 1
ATOM 1248 C CA . THR A 1 167 ? -0.520 5.116 32.082 1.00 85.12 167 THR A CA 1
ATOM 1249 C C . THR A 1 167 ? -1.190 6.483 31.988 1.00 85.12 167 THR A C 1
ATOM 1251 O O . THR A 1 167 ? -2.040 6.789 32.824 1.00 85.12 167 THR A O 1
ATOM 1254 N N . LEU A 1 168 ? -0.858 7.286 30.976 1.00 85.88 168 LEU A N 1
ATOM 1255 C CA . LEU A 1 168 ? -1.263 8.689 30.896 1.00 85.88 168 LEU A CA 1
ATOM 1256 C C . LEU A 1 168 ? -2.753 8.842 30.551 1.00 85.88 168 LEU A C 1
ATOM 1258 O O . LEU A 1 168 ? -3.460 9.619 31.193 1.00 85.88 168 LEU A O 1
ATOM 1262 N N . LEU A 1 169 ? -3.253 8.052 29.600 1.00 87.81 169 LEU A N 1
ATOM 1263 C CA . LEU A 1 169 ? -4.643 8.075 29.154 1.00 87.81 169 LEU A CA 1
ATOM 1264 C C . LEU A 1 169 ? -5.644 7.822 30.301 1.00 87.81 169 LEU A C 1
ATOM 1266 O O . LEU A 1 169 ? -6.476 8.696 30.548 1.00 87.81 169 LEU A O 1
ATOM 1270 N N . PRO A 1 170 ? -5.573 6.701 31.051 1.00 89.12 170 PRO A N 1
ATOM 1271 C CA . PRO A 1 170 ? -6.527 6.428 32.125 1.00 89.12 170 PRO A CA 1
ATOM 1272 C C . PRO A 1 170 ? -6.333 7.313 33.363 1.00 89.12 170 PRO A C 1
ATOM 1274 O O . PRO A 1 170 ? -7.311 7.605 34.044 1.00 89.12 170 PRO A O 1
ATOM 1277 N N . ARG A 1 171 ? -5.094 7.713 33.693 1.00 90.62 171 ARG A N 1
ATOM 1278 C CA . ARG A 1 171 ? -4.807 8.448 34.940 1.00 90.62 171 ARG A CA 1
ATOM 1279 C C . ARG A 1 171 ? -4.996 9.955 34.820 1.00 90.62 171 ARG A C 1
ATOM 1281 O O . ARG A 1 171 ? -5.384 10.582 35.797 1.00 90.62 171 ARG A O 1
ATOM 1288 N N . TRP A 1 172 ? -4.713 10.526 33.651 1.00 90.88 172 TRP A N 1
ATOM 1289 C CA . TRP A 1 172 ? -4.656 11.977 33.470 1.00 90.88 172 TRP A CA 1
ATOM 1290 C C . TRP A 1 172 ? -5.598 12.462 32.374 1.00 90.88 172 TRP A C 1
ATOM 1292 O O . TRP A 1 172 ? -6.417 13.338 32.643 1.00 90.88 172 TRP A O 1
ATOM 1302 N N . ILE A 1 173 ? -5.544 11.880 31.167 1.00 91.06 173 ILE A N 1
ATOM 1303 C CA . ILE A 1 173 ? -6.347 12.376 30.034 1.00 91.06 173 ILE A CA 1
ATOM 1304 C C . ILE A 1 173 ? -7.840 12.178 30.285 1.00 91.06 173 ILE A C 1
ATOM 1306 O O . ILE A 1 173 ? -8.595 13.132 30.143 1.00 91.06 173 ILE A O 1
ATOM 1310 N N . VAL A 1 174 ? -8.284 10.970 30.649 1.00 93.12 174 VAL A N 1
ATOM 1311 C CA . VAL A 1 174 ? -9.717 10.687 30.839 1.00 93.12 174 VAL A CA 1
ATOM 1312 C C . VAL A 1 174 ? -10.329 11.552 31.950 1.00 93.12 174 VAL A C 1
ATOM 1314 O O . VAL A 1 174 ? -11.337 12.208 31.683 1.00 93.12 174 VAL A O 1
ATOM 1317 N N . PRO A 1 175 ? -9.737 11.651 33.159 1.00 94.31 175 PRO A N 1
ATOM 1318 C CA . PRO A 1 175 ? -10.267 12.532 34.199 1.00 94.31 175 PRO A CA 1
ATOM 1319 C C . PRO A 1 175 ? -10.266 14.013 33.802 1.00 94.31 175 PRO A C 1
ATOM 1321 O O . PRO A 1 175 ? -11.247 14.711 34.060 1.00 94.31 175 PRO A O 1
ATOM 1324 N N . LEU A 1 176 ? -9.197 14.496 33.156 1.00 94.50 176 LEU A N 1
ATOM 1325 C CA . LEU A 1 176 ? -9.110 15.880 32.685 1.00 94.50 176 LEU A CA 1
ATOM 1326 C C . LEU A 1 176 ? -10.176 16.175 31.626 1.00 94.50 176 LEU A C 1
ATOM 1328 O O . LEU A 1 176 ? -10.894 17.166 31.737 1.00 94.50 176 LEU A O 1
ATOM 1332 N N . TRP A 1 177 ? -10.317 15.293 30.635 1.00 95.56 177 TRP A N 1
ATOM 1333 C CA . TRP A 1 177 ? -11.333 15.407 29.597 1.00 95.56 177 TRP A CA 1
ATOM 1334 C C . TRP A 1 177 ? -12.738 15.427 30.191 1.00 95.56 177 TRP A C 1
ATOM 1336 O O . TRP A 1 177 ? -13.521 16.301 29.842 1.00 95.56 177 TRP A O 1
ATOM 1346 N N . ASN A 1 178 ? -13.048 14.535 31.135 1.00 93.81 178 ASN A N 1
ATOM 1347 C CA . ASN A 1 178 ? -14.366 14.491 31.767 1.00 93.81 178 ASN A CA 1
ATOM 1348 C C . ASN A 1 178 ? -14.684 15.779 32.547 1.00 93.81 178 ASN A C 1
ATOM 1350 O O . ASN A 1 178 ? -15.818 16.254 32.496 1.00 93.81 178 ASN A O 1
ATOM 1354 N N . ARG A 1 179 ? -13.689 16.396 33.205 1.00 94.56 179 ARG A N 1
ATOM 1355 C CA . ARG A 1 179 ? -13.851 17.716 33.847 1.00 94.56 179 ARG A CA 1
ATOM 1356 C C . ARG A 1 179 ? -14.149 18.817 32.829 1.00 94.56 179 ARG A C 1
ATOM 1358 O O . ARG A 1 179 ? -15.054 19.615 33.049 1.00 94.56 179 ARG A O 1
ATOM 1365 N N . LEU A 1 180 ? -13.421 18.846 31.712 1.00 93.81 180 LEU A N 1
ATOM 1366 C CA . LEU A 1 180 ? -13.634 19.829 30.642 1.00 93.81 180 LEU A CA 1
ATOM 1367 C C . LEU A 1 180 ? -14.989 19.624 29.945 1.00 93.81 180 LEU A C 1
ATOM 1369 O O . LEU A 1 180 ? -15.730 20.580 29.720 1.00 93.81 180 LEU A O 1
ATOM 1373 N N . ALA A 1 181 ? -15.340 18.372 29.651 1.00 93.56 181 ALA A N 1
ATOM 1374 C CA . ALA A 1 181 ? -16.582 17.993 28.991 1.00 93.56 181 ALA A CA 1
ATOM 1375 C C . ALA A 1 181 ? -17.822 18.328 29.836 1.00 93.56 181 ALA A C 1
ATOM 1377 O O . ALA A 1 181 ? -18.850 18.706 29.275 1.00 93.56 181 ALA A O 1
ATOM 1378 N N . ALA A 1 182 ? -17.722 18.274 31.170 1.00 92.06 182 ALA A N 1
ATOM 1379 C CA . ALA A 1 182 ? -18.806 18.661 32.076 1.00 92.06 182 ALA A CA 1
ATOM 1380 C C . ALA A 1 182 ? -19.231 20.137 31.921 1.00 92.06 182 ALA A C 1
ATOM 1382 O O . ALA A 1 182 ? -20.390 20.474 32.162 1.00 92.06 182 ALA A O 1
ATOM 1383 N N . GLY A 1 183 ? -18.324 21.012 31.471 1.00 91.88 183 GLY A N 1
ATOM 1384 C CA . GLY A 1 183 ? -18.620 22.421 31.195 1.00 91.88 183 GLY A CA 1
ATOM 1385 C C . GLY A 1 183 ? -19.399 22.663 29.895 1.00 91.88 183 GLY A C 1
ATOM 1386 O O . GLY A 1 183 ? -19.914 23.762 29.678 1.00 91.88 183 GLY A O 1
ATOM 1387 N N . ILE A 1 184 ? -19.519 21.661 29.017 1.00 92.62 184 ILE A N 1
ATOM 1388 C CA . ILE A 1 184 ? -20.126 21.818 27.691 1.00 92.62 184 ILE A CA 1
ATOM 1389 C C . ILE A 1 184 ? -21.655 21.761 27.795 1.00 92.62 184 ILE A C 1
ATOM 1391 O O . ILE A 1 184 ? -22.263 20.699 27.933 1.00 92.62 184 ILE A O 1
ATOM 1395 N N . ARG A 1 185 ? -22.299 22.926 27.667 1.00 92.25 185 ARG A N 1
ATOM 1396 C CA . ARG A 1 185 ? -23.766 23.056 27.759 1.00 92.25 185 ARG A CA 1
ATOM 1397 C C . ARG A 1 185 ? -24.494 22.945 26.416 1.00 92.25 185 ARG A C 1
ATOM 1399 O O . ARG A 1 185 ? -25.654 22.548 26.384 1.00 92.25 185 ARG A O 1
ATOM 1406 N N . MET A 1 186 ? -23.836 23.267 25.299 1.00 93.81 186 MET A N 1
ATOM 1407 C CA . MET A 1 186 ? -24.480 23.256 23.977 1.00 93.81 186 MET A CA 1
ATOM 1408 C C . MET A 1 186 ? -24.808 21.820 23.516 1.00 93.81 186 MET A C 1
ATOM 1410 O O . MET A 1 186 ? -23.890 21.003 23.422 1.00 93.81 186 MET A O 1
ATOM 1414 N N . PRO A 1 187 ? -26.053 21.497 23.104 1.00 89.81 187 PRO A N 1
ATOM 1415 C CA . PRO A 1 187 ? -26.464 20.116 22.803 1.00 89.81 187 PRO A CA 1
ATOM 1416 C C . PRO A 1 187 ? -25.671 19.415 21.689 1.00 89.81 187 PRO A C 1
ATOM 1418 O O . PRO A 1 187 ? -25.452 18.204 21.734 1.00 89.81 187 PRO A O 1
ATOM 1421 N N . ARG A 1 188 ? -25.241 20.153 20.654 1.00 90.62 188 ARG A N 1
ATOM 1422 C CA . ARG A 1 188 ? -24.407 19.592 19.573 1.00 90.62 188 ARG A CA 1
ATOM 1423 C C . ARG A 1 188 ? -22.988 19.288 20.055 1.00 90.62 188 ARG A C 1
ATOM 1425 O O . ARG A 1 188 ? -22.478 18.211 19.769 1.00 90.62 188 ARG A O 1
ATOM 1432 N N . ALA A 1 189 ? -22.389 20.210 20.805 1.00 90.25 189 ALA A N 1
ATOM 1433 C CA . ALA A 1 189 ? -21.052 20.035 21.362 1.00 90.25 189 ALA A CA 1
ATOM 1434 C C . ALA A 1 189 ? -21.031 18.921 22.418 1.00 90.25 189 ALA A C 1
ATOM 1436 O O . ALA A 1 189 ? -20.115 18.107 22.420 1.00 90.25 189 ALA A O 1
ATOM 1437 N N . ARG A 1 190 ? -22.083 18.817 23.241 1.00 92.88 190 ARG A N 1
ATOM 1438 C CA . ARG A 1 190 ? -22.220 17.766 24.254 1.00 92.88 190 ARG A CA 1
ATOM 1439 C C . ARG A 1 190 ? -22.283 16.372 23.636 1.00 92.88 190 ARG A C 1
ATOM 1441 O O . ARG A 1 190 ? -21.538 15.504 24.057 1.00 92.88 190 ARG A O 1
ATOM 1448 N N . ARG A 1 191 ? -23.035 16.186 22.542 1.00 91.62 191 ARG A N 1
ATOM 1449 C CA . ARG A 1 191 ? -23.019 14.918 21.783 1.00 91.62 191 ARG A CA 1
ATOM 1450 C C . ARG A 1 191 ? -21.625 14.532 21.286 1.00 91.62 191 ARG A C 1
ATOM 1452 O O . ARG A 1 191 ? -21.264 13.359 21.342 1.00 91.62 191 ARG A O 1
ATOM 1459 N N . GLY A 1 192 ? -20.863 15.505 20.783 1.00 90.69 192 GLY A N 1
ATOM 1460 C CA . GLY A 1 192 ? -19.472 15.287 20.383 1.00 90.69 192 GLY A CA 1
ATOM 1461 C C . GLY A 1 192 ? -18.590 14.910 21.573 1.00 90.69 192 GLY A C 1
ATOM 1462 O O . GLY A 1 192 ? -17.795 13.979 21.479 1.00 90.69 192 GLY A O 1
ATOM 1463 N N . ALA A 1 193 ? -18.784 15.577 22.711 1.00 92.88 193 ALA A N 1
ATOM 1464 C CA . ALA A 1 193 ? -18.034 15.300 23.924 1.00 92.88 193 ALA A CA 1
ATOM 1465 C C . ALA A 1 193 ? -18.324 13.905 24.493 1.00 92.88 193 ALA A C 1
ATOM 1467 O O . ALA A 1 193 ? -17.390 13.156 24.769 1.00 92.88 193 ALA A O 1
ATOM 1468 N N . ASP A 1 194 ? -19.599 13.514 24.549 1.00 92.94 194 ASP A N 1
ATOM 1469 C CA . ASP A 1 194 ? -20.041 12.188 24.990 1.00 92.94 194 ASP A CA 1
ATOM 1470 C C . ASP A 1 194 ? -19.498 11.077 24.075 1.00 92.94 194 ASP A C 1
ATOM 1472 O O . ASP A 1 194 ? -19.206 9.965 24.517 1.00 92.94 194 ASP A O 1
ATOM 1476 N N . PHE A 1 195 ? -19.361 11.348 22.773 1.00 92.44 195 PHE A N 1
ATOM 1477 C CA . PHE A 1 195 ? -18.730 10.419 21.835 1.00 92.44 195 PHE A CA 1
ATOM 1478 C C . PHE A 1 195 ? -17.233 10.236 22.119 1.00 92.44 195 PHE A C 1
ATOM 1480 O O . PHE A 1 195 ? -16.746 9.102 22.142 1.00 92.44 195 PHE A O 1
ATOM 1487 N N . ILE A 1 196 ? -16.508 11.329 22.381 1.00 92.75 196 ILE A N 1
ATOM 1488 C CA . ILE A 1 196 ? -15.090 11.272 22.758 1.00 92.75 196 ILE A CA 1
ATOM 1489 C C . ILE A 1 196 ? -14.932 10.519 24.082 1.00 92.75 196 ILE A C 1
ATOM 1491 O O . ILE A 1 196 ? -14.132 9.589 24.139 1.00 92.75 196 ILE A O 1
ATOM 1495 N N . SER A 1 197 ? -15.733 10.837 25.105 1.00 93.75 197 SER A N 1
ATOM 1496 C CA . SER A 1 197 ? -15.691 10.148 26.403 1.00 93.75 197 SER A CA 1
ATOM 1497 C C . SER A 1 197 ? -15.908 8.643 26.250 1.00 93.75 197 SER A C 1
ATOM 1499 O O . SER A 1 197 ? -15.075 7.863 26.705 1.00 93.75 197 SER A O 1
ATOM 1501 N N . ARG A 1 198 ? -16.939 8.216 25.504 1.00 93.06 198 ARG A N 1
ATOM 1502 C CA . ARG A 1 198 ? -17.181 6.788 25.227 1.00 93.06 198 ARG A CA 1
ATOM 1503 C C . ARG A 1 198 ? -16.034 6.116 24.477 1.00 93.06 198 ARG A C 1
ATOM 1505 O O . ARG A 1 198 ? -15.726 4.962 24.756 1.00 93.06 198 ARG A O 1
ATOM 1512 N N . THR A 1 199 ? -15.387 6.822 23.552 1.00 91.25 199 THR A N 1
ATOM 1513 C CA . THR A 1 199 ? -14.228 6.294 22.814 1.00 91.25 199 THR A CA 1
ATOM 1514 C C . THR A 1 199 ? -13.021 6.122 23.735 1.00 91.25 199 THR A C 1
ATOM 1516 O O . THR A 1 199 ? -12.398 5.062 23.733 1.00 91.25 199 THR A O 1
ATOM 1519 N N . LEU A 1 200 ? -12.710 7.125 24.563 1.00 91.62 200 LEU A N 1
ATOM 1520 C CA . LEU A 1 200 ? -11.614 7.050 25.532 1.00 91.62 200 LEU A CA 1
ATOM 1521 C C . LEU A 1 200 ? -11.851 5.932 26.556 1.00 91.62 200 LEU A C 1
ATOM 1523 O O . LEU A 1 200 ? -10.951 5.144 26.836 1.00 91.62 200 LEU A O 1
ATOM 1527 N N . GLU A 1 201 ? -13.075 5.814 27.068 1.00 90.94 201 GLU A N 1
ATOM 1528 C CA . GLU A 1 201 ? -13.466 4.723 27.959 1.00 90.94 201 GLU A CA 1
ATOM 1529 C C . GLU A 1 201 ? -13.354 3.360 27.277 1.00 90.94 201 GLU A C 1
ATOM 1531 O O . GLU A 1 201 ? -12.828 2.427 27.876 1.00 90.94 201 GLU A O 1
ATOM 1536 N N . ALA A 1 202 ? -13.797 3.229 26.023 1.00 89.88 202 ALA A N 1
ATOM 1537 C CA . ALA A 1 202 ? -13.668 1.989 25.264 1.00 89.88 202 ALA A CA 1
ATOM 1538 C C . ALA A 1 202 ? -12.200 1.584 25.068 1.00 89.88 202 ALA A C 1
ATOM 1540 O O . ALA A 1 202 ? -11.904 0.394 25.046 1.00 89.88 202 ALA A O 1
ATOM 1541 N N . VAL A 1 203 ? -11.273 2.539 24.940 1.00 88.19 203 VAL A N 1
ATOM 1542 C CA . VAL A 1 203 ? -9.825 2.265 24.918 1.00 88.19 203 VAL A CA 1
ATOM 1543 C C . VAL A 1 203 ? -9.341 1.783 26.286 1.00 88.19 203 VAL A C 1
ATOM 1545 O O . VAL A 1 203 ? -8.633 0.782 26.375 1.00 88.19 203 VAL A O 1
ATOM 1548 N N . VAL A 1 204 ? -9.764 2.448 27.363 1.00 87.94 204 VAL A N 1
ATOM 1549 C CA . VAL A 1 204 ? -9.383 2.094 28.740 1.00 87.94 204 VAL A CA 1
ATOM 1550 C C . VAL A 1 204 ? -9.974 0.753 29.194 1.00 87.94 204 VAL A C 1
ATOM 1552 O O . VAL A 1 204 ? -9.372 0.085 30.031 1.00 87.94 204 VAL A O 1
ATOM 1555 N N . ARG A 1 205 ? -11.114 0.313 28.650 1.00 88.12 205 ARG A N 1
ATOM 1556 C CA . ARG A 1 205 ? -11.696 -1.006 28.963 1.00 88.12 205 ARG A CA 1
ATOM 1557 C C . ARG A 1 205 ? -10.835 -2.166 28.469 1.00 88.12 205 ARG A C 1
ATOM 1559 O O . ARG A 1 205 ? -10.784 -3.202 29.129 1.00 88.12 205 ARG A O 1
ATOM 1566 N N . VAL A 1 206 ? -10.100 -1.988 27.369 1.00 85.44 206 VAL A N 1
ATOM 1567 C CA . VAL A 1 206 ? -9.186 -3.005 26.829 1.00 85.44 206 VAL A CA 1
ATOM 1568 C C . VAL A 1 206 ? -7.902 -3.052 27.675 1.00 85.44 206 VAL A C 1
ATOM 1570 O O . VAL A 1 206 ? -6.836 -2.612 27.254 1.00 85.44 206 VAL A O 1
ATOM 1573 N N . ARG A 1 207 ? -7.995 -3.558 28.909 1.00 78.06 207 ARG A N 1
ATOM 1574 C CA . ARG A 1 207 ? -6.855 -3.684 29.844 1.00 78.06 207 ARG A CA 1
ATOM 1575 C C . ARG A 1 207 ? -6.569 -5.103 30.308 1.00 78.06 207 ARG A C 1
ATOM 1577 O O . ARG A 1 207 ? -5.569 -5.324 30.992 1.00 78.06 207 ARG A O 1
ATOM 1584 N N . ASP A 1 208 ? -7.401 -6.063 29.915 1.00 83.38 208 ASP A N 1
ATOM 1585 C CA . ASP A 1 208 ? -7.128 -7.471 30.171 1.00 83.38 208 ASP A CA 1
ATOM 1586 C C . ASP A 1 208 ? -5.788 -7.864 29.526 1.00 83.38 208 ASP A C 1
ATOM 1588 O O . ASP A 1 208 ? -5.603 -7.777 28.307 1.00 83.38 208 ASP A O 1
ATOM 1592 N N . ARG A 1 209 ? -4.838 -8.294 30.366 1.00 84.50 209 ARG A N 1
ATOM 1593 C CA . ARG A 1 209 ? -3.473 -8.639 29.944 1.00 84.50 209 ARG A CA 1
ATOM 1594 C C . ARG A 1 209 ? -3.454 -9.761 28.904 1.00 84.50 209 ARG A C 1
ATOM 1596 O O . ARG A 1 209 ? -2.607 -9.734 28.017 1.00 84.50 209 ARG A O 1
ATOM 1603 N N . ARG A 1 210 ? -4.375 -10.728 28.984 1.00 89.12 210 ARG A N 1
ATOM 1604 C CA . ARG A 1 210 ? -4.469 -11.849 28.037 1.00 89.12 210 ARG A CA 1
ATOM 1605 C C . ARG A 1 210 ? -4.988 -11.370 26.687 1.00 89.12 210 ARG A C 1
ATOM 1607 O O . ARG A 1 210 ? -4.422 -11.745 25.663 1.00 89.12 210 ARG A O 1
ATOM 1614 N N . LEU A 1 211 ? -6.007 -10.506 26.671 1.00 89.19 211 LEU A N 1
ATOM 1615 C CA . LEU A 1 211 ? -6.530 -9.927 25.425 1.00 89.19 211 LEU A CA 1
ATOM 1616 C C . LEU A 1 211 ? -5.499 -9.025 24.740 1.00 89.19 211 LEU A C 1
ATOM 1618 O O . LEU A 1 211 ? -5.340 -9.094 23.523 1.00 89.19 211 LEU A O 1
ATOM 1622 N N . LEU A 1 212 ? -4.772 -8.215 25.512 1.00 89.75 212 LEU A N 1
ATOM 1623 C CA . LEU A 1 212 ? -3.711 -7.356 24.986 1.00 89.75 212 LEU A CA 1
ATOM 1624 C C . LEU A 1 212 ? -2.541 -8.168 24.429 1.00 89.75 212 LEU A C 1
ATOM 1626 O O . LEU A 1 212 ? -2.075 -7.873 23.331 1.00 89.75 212 LEU A O 1
ATOM 1630 N N . LEU A 1 213 ? -2.108 -9.217 25.136 1.00 90.69 213 LEU A N 1
ATOM 1631 C CA . LEU A 1 213 ? -1.081 -10.128 24.634 1.00 90.69 213 LEU A CA 1
ATOM 1632 C C . LEU A 1 213 ? -1.541 -10.819 23.344 1.00 90.69 213 LEU A C 1
ATOM 1634 O O . LEU A 1 213 ? -0.795 -10.845 22.369 1.00 90.69 213 LEU A O 1
ATOM 1638 N N . ALA A 1 214 ? -2.781 -11.312 23.299 1.00 93.88 214 ALA A N 1
ATOM 1639 C CA . ALA A 1 214 ? -3.349 -11.907 22.093 1.00 93.88 214 ALA A CA 1
ATOM 1640 C C . ALA A 1 214 ? -3.383 -10.905 20.927 1.00 93.88 214 ALA A C 1
ATOM 1642 O O . ALA A 1 214 ? -2.941 -11.224 19.826 1.00 93.88 214 ALA A O 1
ATOM 1643 N N . ALA A 1 215 ? -3.841 -9.672 21.156 1.00 93.88 215 ALA A N 1
ATOM 1644 C CA . ALA A 1 215 ? -3.876 -8.628 20.135 1.00 93.88 215 ALA A CA 1
ATOM 1645 C C . ALA A 1 215 ? -2.472 -8.213 19.652 1.00 93.88 215 ALA A C 1
ATOM 1647 O O . ALA A 1 215 ? -2.289 -7.932 18.462 1.00 93.88 215 ALA A O 1
ATOM 1648 N N . PHE A 1 216 ? -1.475 -8.218 20.539 1.00 92.19 216 PHE A N 1
ATOM 1649 C CA . PHE A 1 216 ? -0.078 -7.973 20.189 1.00 92.19 216 PHE A CA 1
ATOM 1650 C C . PHE A 1 216 ? 0.505 -9.110 19.337 1.00 92.19 216 PHE A C 1
ATOM 1652 O O . PHE A 1 216 ? 1.039 -8.846 18.261 1.00 92.19 216 PHE A O 1
ATOM 1659 N N . LEU A 1 217 ? 0.327 -10.372 19.744 1.00 93.56 217 LEU A N 1
ATOM 1660 C CA . LEU A 1 217 ? 0.761 -11.542 18.968 1.00 93.56 217 LEU A CA 1
ATOM 1661 C C . LEU A 1 217 ? 0.077 -11.597 17.596 1.00 93.56 217 LEU A C 1
ATOM 1663 O O . LEU A 1 217 ? 0.718 -11.888 16.587 1.00 93.56 217 LEU A O 1
ATOM 1667 N N . LEU A 1 218 ? -1.207 -11.237 17.532 1.00 95.81 218 LEU A N 1
ATOM 1668 C CA . LEU A 1 218 ? -1.911 -11.115 16.261 1.00 95.81 218 LEU A CA 1
ATOM 1669 C C . LEU A 1 218 ? -1.315 -9.998 15.393 1.00 95.81 218 LEU A C 1
ATOM 1671 O O . LEU A 1 218 ? -1.167 -10.190 14.191 1.00 95.81 218 LEU A O 1
ATOM 1675 N N . SER A 1 219 ? -0.907 -8.868 15.982 1.00 95.06 219 SER A N 1
ATOM 1676 C CA . SER A 1 219 ? -0.215 -7.784 15.259 1.00 95.06 219 SER A CA 1
ATOM 1677 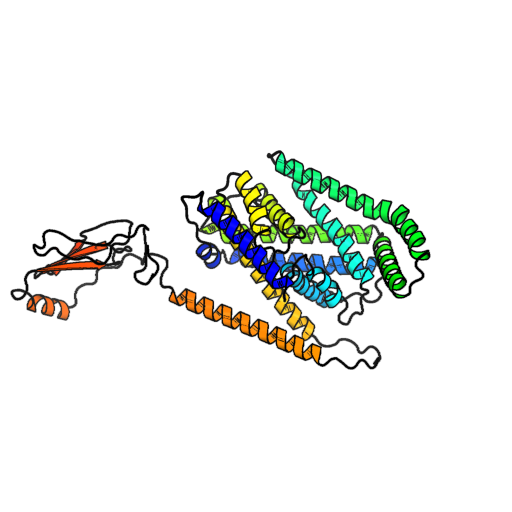C C . SER A 1 219 ? 1.154 -8.224 14.725 1.00 95.06 219 SER A C 1
ATOM 1679 O O . SER A 1 219 ? 1.491 -7.897 13.588 1.00 95.06 219 SER A O 1
ATOM 1681 N N . LEU A 1 220 ? 1.907 -9.037 15.478 1.00 92.38 220 LEU A N 1
ATOM 1682 C CA . LEU A 1 220 ? 3.131 -9.672 14.973 1.00 92.38 220 LEU A CA 1
ATOM 1683 C C . LEU A 1 220 ? 2.840 -10.565 13.762 1.00 92.38 220 LEU A C 1
ATOM 1685 O O . LEU A 1 220 ? 3.557 -10.483 12.770 1.00 92.38 220 LEU A O 1
ATOM 1689 N N . GLY A 1 221 ? 1.760 -11.351 13.795 1.00 93.88 221 GLY A N 1
ATOM 1690 C CA . GLY A 1 221 ? 1.321 -12.146 12.645 1.00 93.88 221 GLY A CA 1
ATOM 1691 C C . GLY A 1 221 ? 0.925 -11.288 11.438 1.00 93.88 221 GLY A C 1
ATOM 1692 O O . GLY A 1 221 ? 1.379 -11.555 10.327 1.00 93.88 221 GLY A O 1
ATOM 1693 N N . VAL A 1 222 ? 0.160 -10.206 11.645 1.00 94.69 222 VAL A N 1
ATOM 1694 C CA . VAL A 1 222 ? -0.186 -9.240 10.582 1.00 94.69 222 VAL A CA 1
ATOM 1695 C C . VAL A 1 222 ? 1.076 -8.709 9.910 1.00 94.69 222 VAL A C 1
ATOM 1697 O O . VAL A 1 222 ? 1.173 -8.724 8.683 1.00 94.69 222 VAL A O 1
ATOM 1700 N N . ARG A 1 223 ? 2.052 -8.246 10.698 1.00 91.88 223 ARG A N 1
ATOM 1701 C CA . ARG A 1 223 ? 3.292 -7.659 10.176 1.00 91.88 223 ARG A CA 1
ATOM 1702 C C . ARG A 1 223 ? 4.198 -8.708 9.541 1.00 91.88 223 ARG A C 1
ATOM 1704 O O . ARG A 1 223 ? 4.711 -8.463 8.453 1.00 91.88 223 ARG A O 1
ATOM 1711 N N . GLY A 1 224 ? 4.319 -9.882 10.155 1.00 91.44 224 GLY A N 1
ATOM 1712 C CA . GLY A 1 224 ? 5.077 -11.013 9.629 1.00 91.44 224 GLY A CA 1
ATOM 1713 C C . GLY A 1 224 ? 4.593 -11.429 8.243 1.00 91.44 224 GLY A C 1
ATOM 1714 O O . GLY A 1 224 ? 5.373 -11.408 7.294 1.00 91.44 224 GLY A O 1
ATOM 1715 N N . PHE A 1 225 ? 3.295 -11.712 8.092 1.00 95.69 225 PHE A N 1
ATOM 1716 C CA . PHE A 1 225 ? 2.721 -12.063 6.792 1.00 95.69 225 PHE A CA 1
ATOM 1717 C C . PHE A 1 225 ? 2.798 -10.911 5.789 1.00 95.69 225 PHE A C 1
ATOM 1719 O O . PHE A 1 225 ? 3.157 -11.146 4.638 1.00 95.69 225 PHE A O 1
ATOM 1726 N N . LYS A 1 226 ? 2.527 -9.665 6.204 1.00 94.19 226 LYS A N 1
ATOM 1727 C CA . LYS A 1 226 ? 2.611 -8.505 5.308 1.00 94.19 226 LYS A CA 1
ATOM 1728 C C . LYS A 1 226 ? 4.006 -8.362 4.701 1.00 94.19 226 LYS A C 1
ATOM 1730 O O . LYS A 1 226 ? 4.134 -8.309 3.482 1.00 94.19 226 LYS A O 1
ATOM 1735 N N . TYR A 1 227 ? 5.049 -8.315 5.529 1.00 93.12 227 TYR A N 1
ATOM 1736 C CA . TYR A 1 227 ? 6.410 -8.092 5.037 1.00 93.12 227 TYR A CA 1
ATOM 1737 C C . TYR A 1 227 ? 7.012 -9.319 4.361 1.00 93.12 227 TYR A C 1
ATOM 1739 O O . TYR A 1 227 ? 7.762 -9.149 3.405 1.00 93.12 227 TYR A O 1
ATOM 1747 N N . ALA A 1 228 ? 6.649 -10.536 4.777 1.00 94.25 228 ALA A N 1
ATOM 1748 C CA . ALA A 1 228 ? 6.998 -11.740 4.026 1.00 94.25 228 ALA A CA 1
ATOM 1749 C C . ALA A 1 228 ? 6.384 -11.698 2.619 1.00 94.25 228 ALA A C 1
ATOM 1751 O O . ALA A 1 228 ? 7.089 -11.893 1.632 1.00 94.25 228 ALA A O 1
ATOM 1752 N N . GLY A 1 229 ? 5.098 -11.354 2.518 1.00 96.88 229 GLY A N 1
ATOM 1753 C CA . GLY A 1 229 ? 4.406 -11.197 1.245 1.00 96.88 229 GLY A CA 1
ATOM 1754 C C . GLY A 1 229 ? 5.031 -10.113 0.368 1.00 96.88 229 GLY A C 1
ATOM 1755 O O . GLY A 1 229 ? 5.342 -10.376 -0.789 1.00 96.88 229 GLY A O 1
ATOM 1756 N N . LEU A 1 230 ? 5.252 -8.911 0.906 1.00 96.12 230 LEU A N 1
ATOM 1757 C CA . LEU A 1 230 ? 5.862 -7.810 0.152 1.00 96.12 230 LEU A CA 1
ATOM 1758 C C . LEU A 1 230 ? 7.298 -8.128 -0.281 1.00 96.12 230 LEU A C 1
ATOM 1760 O O . LEU A 1 230 ? 7.692 -7.762 -1.383 1.00 96.12 230 LEU A O 1
ATOM 1764 N N . PHE A 1 231 ? 8.070 -8.844 0.539 1.00 95.44 231 PHE A N 1
ATOM 1765 C CA . PHE A 1 231 ? 9.400 -9.323 0.163 1.00 95.44 231 PHE A CA 1
ATOM 1766 C C . PHE A 1 231 ? 9.336 -10.331 -0.994 1.00 95.44 231 PHE A C 1
ATOM 1768 O O . PHE A 1 231 ? 10.102 -10.223 -1.951 1.00 95.44 231 PHE A O 1
ATOM 1775 N N . LEU A 1 232 ? 8.404 -11.288 -0.941 1.00 96.50 232 LEU A N 1
ATOM 1776 C CA . LEU A 1 232 ? 8.182 -12.245 -2.027 1.00 96.50 232 LEU A CA 1
ATOM 1777 C C . LEU A 1 232 ? 7.749 -11.535 -3.309 1.00 96.50 232 LEU A C 1
ATOM 1779 O O . LEU A 1 232 ? 8.308 -11.807 -4.368 1.00 96.50 232 LEU A O 1
ATOM 1783 N N . LEU A 1 233 ? 6.819 -10.584 -3.210 1.00 97.56 233 LEU A N 1
ATOM 1784 C CA . LEU A 1 233 ? 6.375 -9.782 -4.343 1.00 97.56 233 LEU A CA 1
ATOM 1785 C C . LEU A 1 233 ? 7.525 -8.960 -4.937 1.00 97.56 233 LEU A C 1
ATOM 1787 O O . LEU A 1 233 ? 7.703 -8.964 -6.153 1.00 97.56 233 LEU A O 1
ATOM 1791 N N . PHE A 1 234 ? 8.344 -8.326 -4.092 1.00 97.31 234 PHE A N 1
ATOM 1792 C CA . PHE A 1 234 ? 9.541 -7.596 -4.510 1.00 97.31 234 PHE A CA 1
ATOM 1793 C C . PHE A 1 234 ? 10.487 -8.475 -5.323 1.00 97.31 234 PHE A C 1
ATOM 1795 O O . PHE A 1 234 ? 10.887 -8.099 -6.426 1.00 97.31 234 PHE A O 1
ATOM 1802 N N . ARG A 1 235 ? 10.816 -9.673 -4.824 1.00 95.38 235 ARG A N 1
ATOM 1803 C CA . ARG A 1 235 ? 11.629 -10.621 -5.597 1.00 95.38 235 ARG A CA 1
ATOM 1804 C C . ARG A 1 235 ? 10.917 -11.023 -6.885 1.00 95.38 235 ARG A C 1
ATOM 1806 O O . ARG A 1 235 ? 11.555 -11.075 -7.929 1.00 95.38 235 ARG A O 1
ATOM 1813 N N . GLY A 1 236 ? 9.602 -11.225 -6.836 1.00 95.50 236 GLY A N 1
ATOM 1814 C CA . GLY A 1 236 ? 8.791 -11.622 -7.982 1.00 95.50 236 GLY A CA 1
ATOM 1815 C C . GLY A 1 236 ? 8.848 -10.633 -9.142 1.00 95.50 236 GLY A C 1
ATOM 1816 O O . GLY A 1 236 ? 8.968 -11.066 -10.287 1.00 95.50 236 GLY A O 1
ATOM 1817 N N . VAL A 1 237 ? 8.815 -9.329 -8.858 1.00 96.31 237 VAL A N 1
ATOM 1818 C CA . VAL A 1 237 ? 8.871 -8.274 -9.886 1.00 96.31 237 VAL A CA 1
ATOM 1819 C C . VAL A 1 237 ? 10.300 -7.921 -10.319 1.00 96.31 237 VAL A C 1
ATOM 1821 O O . VAL A 1 237 ? 10.493 -7.409 -11.418 1.00 96.31 237 VAL A O 1
ATOM 1824 N N . THR A 1 238 ? 11.317 -8.205 -9.496 1.00 95.12 238 THR A N 1
ATOM 1825 C CA . THR A 1 238 ? 12.721 -7.850 -9.791 1.00 95.12 238 THR A CA 1
ATOM 1826 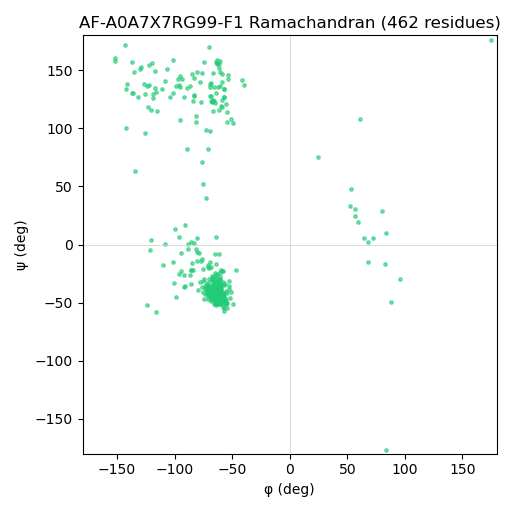C C . THR A 1 238 ? 13.535 -8.978 -10.424 1.00 95.12 238 THR A C 1
ATOM 1828 O O . THR A 1 238 ? 14.486 -8.690 -11.146 1.00 95.12 238 THR A O 1
ATOM 1831 N N . LEU A 1 239 ? 13.171 -10.250 -10.215 1.00 92.94 239 LEU A N 1
ATOM 1832 C CA . LEU A 1 239 ? 14.014 -11.419 -10.521 1.00 92.94 239 LEU A CA 1
ATOM 1833 C C . LEU A 1 239 ? 14.596 -11.451 -11.942 1.00 92.94 239 LEU A C 1
ATOM 1835 O O . LEU A 1 239 ? 15.745 -11.843 -12.118 1.00 92.94 239 LEU A O 1
ATOM 1839 N N . ARG A 1 240 ? 13.802 -11.078 -12.951 1.00 89.19 240 ARG A N 1
ATOM 1840 C CA . ARG A 1 240 ? 14.179 -11.221 -14.369 1.00 89.19 240 ARG A CA 1
ATOM 1841 C C . ARG A 1 240 ? 14.873 -9.996 -14.951 1.00 89.19 240 ARG A C 1
ATOM 1843 O O . ARG A 1 240 ? 15.767 -10.146 -15.772 1.00 89.19 240 ARG A O 1
ATOM 1850 N N . HIS A 1 241 ? 14.452 -8.804 -14.535 1.00 88.12 241 HIS A N 1
ATOM 1851 C CA . HIS A 1 241 ? 14.860 -7.543 -15.167 1.00 88.12 241 HIS A CA 1
ATOM 1852 C C . HIS A 1 241 ? 15.790 -6.700 -14.295 1.00 88.12 241 HIS A C 1
ATOM 1854 O O . HIS A 1 241 ? 16.475 -5.826 -14.813 1.00 88.12 241 HIS A O 1
ATOM 1860 N N . LEU A 1 242 ? 15.849 -6.968 -12.985 1.00 91.25 242 LEU A N 1
ATOM 1861 C CA . LEU A 1 242 ? 16.671 -6.246 -12.009 1.00 91.25 242 LEU A CA 1
ATOM 1862 C C . LEU A 1 242 ? 17.408 -7.230 -11.073 1.00 91.25 242 LEU A C 1
ATOM 1864 O O . LEU A 1 242 ? 17.177 -7.225 -9.860 1.00 91.25 242 LEU A O 1
ATOM 1868 N N . PRO A 1 243 ? 18.315 -8.079 -11.599 1.00 87.69 243 PRO A N 1
ATOM 1869 C CA . PRO A 1 243 ? 18.939 -9.164 -10.834 1.00 87.69 243 PRO A CA 1
ATOM 1870 C C . PRO A 1 243 ? 19.766 -8.673 -9.637 1.00 87.69 243 PRO A C 1
ATOM 1872 O O . PRO A 1 243 ? 19.767 -9.317 -8.590 1.00 87.69 243 PRO A O 1
ATOM 1875 N N . GLN A 1 244 ? 20.405 -7.502 -9.746 1.00 86.31 244 GLN A N 1
ATOM 1876 C CA . GLN A 1 244 ? 21.141 -6.885 -8.634 1.00 86.31 244 GLN A CA 1
ATOM 1877 C C . GLN A 1 244 ? 20.215 -6.567 -7.449 1.00 86.31 244 GLN A C 1
ATOM 1879 O O . GLN A 1 244 ? 20.556 -6.841 -6.301 1.00 86.31 244 GLN A O 1
ATOM 1884 N N . MET A 1 245 ? 19.013 -6.048 -7.722 1.00 91.44 245 MET A N 1
ATOM 1885 C CA . MET A 1 245 ? 18.003 -5.797 -6.691 1.00 91.44 245 MET A CA 1
ATOM 1886 C C . MET A 1 245 ? 17.379 -7.099 -6.180 1.00 91.44 245 MET A C 1
ATOM 1888 O O . MET A 1 245 ? 17.173 -7.246 -4.980 1.00 91.44 245 MET A O 1
ATOM 1892 N N . ALA A 1 246 ? 17.134 -8.078 -7.053 1.00 91.38 246 ALA A N 1
ATOM 1893 C CA . ALA A 1 246 ? 16.574 -9.377 -6.667 1.00 91.38 246 ALA A CA 1
ATOM 1894 C C . ALA A 1 246 ? 17.502 -10.206 -5.752 1.00 91.38 246 ALA A C 1
ATOM 1896 O O . ALA A 1 246 ? 17.033 -11.070 -4.992 1.00 91.38 246 ALA A O 1
ATOM 1897 N N . ALA A 1 247 ? 18.813 -9.950 -5.826 1.00 88.62 247 ALA A N 1
ATOM 1898 C CA . ALA A 1 247 ? 19.835 -10.515 -4.949 1.00 88.62 247 ALA A CA 1
ATOM 1899 C C . ALA A 1 247 ? 19.884 -9.843 -3.563 1.00 88.62 247 ALA A C 1
ATOM 1901 O O . ALA A 1 247 ? 20.482 -10.388 -2.633 1.00 88.62 247 ALA A O 1
ATOM 1902 N N . ALA A 1 248 ? 19.240 -8.685 -3.386 1.00 87.81 248 ALA A N 1
ATOM 1903 C CA . ALA A 1 248 ? 19.223 -7.990 -2.111 1.00 87.81 248 ALA A CA 1
ATOM 1904 C C . ALA A 1 248 ? 18.454 -8.797 -1.048 1.00 87.81 248 ALA A C 1
ATOM 1906 O O . ALA A 1 248 ? 17.285 -9.153 -1.207 1.00 87.81 248 ALA A O 1
ATOM 1907 N N . GLY A 1 249 ? 19.119 -9.075 0.075 1.00 84.19 249 GLY A N 1
ATOM 1908 C CA . GLY A 1 249 ? 18.500 -9.758 1.212 1.00 84.19 249 GLY A CA 1
ATOM 1909 C C . GLY A 1 249 ? 17.471 -8.899 1.960 1.00 84.19 249 GLY A C 1
ATOM 1910 O O . GLY A 1 249 ? 17.407 -7.680 1.789 1.00 84.19 249 GLY A O 1
ATOM 1911 N N . ALA A 1 250 ? 16.720 -9.529 2.869 1.00 84.19 250 ALA A N 1
ATOM 1912 C CA . ALA A 1 250 ? 15.678 -8.880 3.676 1.00 84.19 250 ALA A CA 1
ATOM 1913 C C . ALA A 1 250 ? 16.167 -7.628 4.432 1.00 84.19 250 ALA A C 1
ATOM 1915 O O . ALA A 1 250 ? 15.415 -6.668 4.572 1.00 84.19 250 ALA A O 1
ATOM 1916 N N . ARG A 1 251 ? 17.445 -7.594 4.839 1.00 77.69 251 ARG A N 1
ATOM 1917 C CA . ARG A 1 251 ? 18.074 -6.433 5.498 1.00 77.69 251 ARG A CA 1
ATOM 1918 C C . ARG A 1 251 ? 18.079 -5.146 4.659 1.00 77.69 251 ARG A C 1
ATOM 1920 O O . ARG A 1 251 ? 18.193 -4.074 5.230 1.00 77.69 251 ARG A O 1
ATOM 1927 N N . HIS A 1 252 ? 17.962 -5.248 3.335 1.00 82.88 252 HIS A N 1
ATOM 1928 C CA . HIS A 1 252 ? 17.888 -4.101 2.421 1.00 82.88 252 HIS A CA 1
ATOM 1929 C C . HIS A 1 252 ? 16.437 -3.809 2.026 1.00 82.88 252 HIS A C 1
ATOM 1931 O O . HIS A 1 252 ? 15.985 -2.667 2.067 1.00 82.88 252 HIS A O 1
ATOM 1937 N N . VAL A 1 253 ? 15.688 -4.866 1.691 1.00 89.25 253 VAL A N 1
ATOM 1938 C CA . VAL A 1 253 ? 14.321 -4.749 1.168 1.00 89.25 253 VAL A CA 1
ATOM 1939 C C . VAL A 1 253 ? 13.352 -4.240 2.235 1.00 89.25 253 VAL A C 1
ATOM 1941 O O 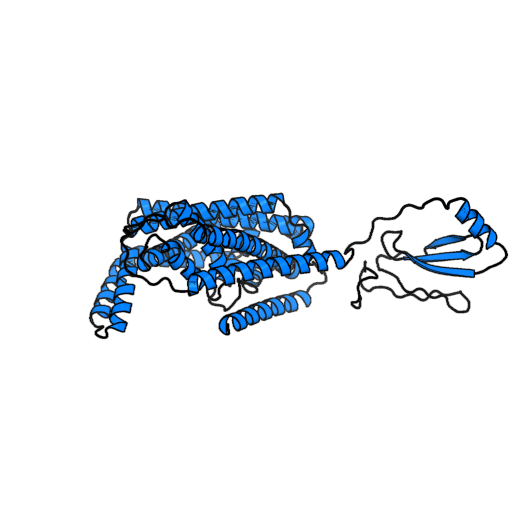. VAL A 1 253 ? 12.545 -3.357 1.955 1.00 89.25 253 VAL A O 1
ATOM 1944 N N . LEU A 1 254 ? 13.425 -4.759 3.468 1.00 87.25 254 LEU A N 1
ATOM 1945 C CA . LEU A 1 254 ? 12.478 -4.392 4.525 1.00 87.25 254 LEU A CA 1
ATOM 1946 C C . LEU A 1 254 ? 12.561 -2.902 4.900 1.00 87.25 254 LEU A C 1
ATOM 1948 O O . LEU A 1 254 ? 11.506 -2.266 4.923 1.00 87.25 254 LEU A O 1
ATOM 1952 N N . PRO A 1 255 ? 13.751 -2.299 5.114 1.00 81.56 255 PRO A N 1
ATOM 1953 C CA . PRO A 1 255 ? 13.860 -0.854 5.304 1.00 81.56 255 PRO A CA 1
ATOM 1954 C C . PRO A 1 255 ? 13.237 -0.020 4.186 1.00 81.56 255 PRO A C 1
ATOM 1956 O O . PRO A 1 255 ? 12.538 0.951 4.470 1.00 81.56 255 PRO A O 1
ATOM 1959 N N . ALA A 1 256 ? 13.436 -0.412 2.925 1.00 88.69 256 ALA A N 1
ATOM 1960 C CA . ALA A 1 256 ? 12.871 0.313 1.793 1.00 88.69 256 ALA A CA 1
ATOM 1961 C C . ALA A 1 256 ? 11.338 0.212 1.744 1.00 88.69 256 ALA A C 1
ATOM 1963 O O . ALA A 1 256 ? 10.662 1.225 1.557 1.00 88.69 256 ALA A O 1
ATOM 1964 N N . LEU A 1 257 ? 10.770 -0.979 1.970 1.00 91.94 257 LEU A N 1
ATOM 1965 C CA . LEU A 1 257 ? 9.315 -1.172 2.054 1.00 91.94 257 LEU A CA 1
ATOM 1966 C C . LEU A 1 257 ? 8.700 -0.327 3.176 1.00 91.94 257 LEU A C 1
ATOM 1968 O O . LEU A 1 257 ? 7.652 0.290 3.000 1.00 91.94 257 LEU A O 1
ATOM 1972 N N . LEU A 1 258 ? 9.373 -0.275 4.323 1.00 86.56 258 LEU A N 1
ATOM 1973 C CA . LEU A 1 258 ? 8.928 0.482 5.488 1.00 86.56 258 LEU A CA 1
ATOM 1974 C C . LEU A 1 258 ? 8.979 1.985 5.278 1.00 86.56 258 LEU A C 1
ATOM 1976 O O . LEU A 1 258 ? 8.047 2.679 5.675 1.00 86.56 258 LEU A O 1
ATOM 1980 N N . ALA A 1 259 ? 10.031 2.484 4.636 1.00 84.94 259 ALA A N 1
ATOM 1981 C CA . ALA A 1 259 ? 10.122 3.890 4.280 1.00 84.94 259 ALA A CA 1
ATOM 1982 C C . ALA A 1 259 ? 9.023 4.297 3.291 1.00 84.94 259 ALA A C 1
ATOM 1984 O O . ALA A 1 259 ? 8.426 5.357 3.462 1.00 84.94 259 ALA A O 1
ATOM 1985 N N . GLY A 1 260 ? 8.693 3.437 2.322 1.00 89.56 260 GLY A N 1
ATOM 1986 C CA . GLY A 1 260 ? 7.560 3.661 1.421 1.00 89.56 260 GLY A CA 1
ATOM 1987 C C . GLY A 1 260 ? 6.227 3.703 2.164 1.00 89.56 260 GLY A C 1
ATOM 1988 O O . GLY A 1 260 ? 5.450 4.641 2.000 1.00 89.56 260 GLY A O 1
ATOM 1989 N N . GLU A 1 261 ? 5.975 2.740 3.055 1.00 88.44 261 GLU A N 1
ATOM 1990 C CA . GLU A 1 261 ? 4.770 2.756 3.894 1.00 88.44 261 GLU A CA 1
ATOM 1991 C C . GLU A 1 261 ? 4.694 3.986 4.803 1.00 88.44 261 GLU A C 1
ATOM 1993 O O . GLU A 1 261 ? 3.619 4.562 4.962 1.00 88.44 261 GLU A O 1
ATOM 1998 N N . GLY A 1 262 ? 5.818 4.390 5.400 1.00 81.62 262 GLY A N 1
ATOM 1999 C CA . GLY A 1 262 ? 5.912 5.572 6.251 1.00 81.62 262 GLY A CA 1
ATOM 2000 C C . GLY A 1 262 ? 5.628 6.855 5.474 1.00 81.62 262 GLY A C 1
ATOM 2001 O O . GLY A 1 262 ? 4.822 7.670 5.918 1.00 81.62 262 GLY A O 1
ATOM 2002 N N . ALA A 1 263 ? 6.213 7.000 4.284 1.00 84.00 263 ALA A N 1
ATOM 2003 C CA . ALA A 1 263 ? 5.973 8.136 3.403 1.00 84.00 263 ALA A CA 1
ATOM 2004 C C . ALA A 1 263 ? 4.512 8.193 2.924 1.00 84.00 263 ALA A C 1
ATOM 2006 O O . ALA A 1 263 ? 3.894 9.256 2.961 1.00 84.00 263 ALA A O 1
ATOM 2007 N N . ALA A 1 264 ? 3.922 7.052 2.558 1.00 83.88 264 ALA A N 1
ATOM 2008 C CA . ALA A 1 264 ? 2.510 6.957 2.180 1.00 83.88 264 ALA A CA 1
ATOM 2009 C C . ALA A 1 264 ? 1.541 7.158 3.364 1.00 83.88 264 ALA A C 1
ATOM 2011 O O . ALA A 1 264 ? 0.369 7.468 3.161 1.00 83.88 264 ALA A O 1
ATOM 2012 N N . ALA A 1 265 ? 2.007 6.983 4.605 1.00 78.62 265 ALA A N 1
ATOM 2013 C CA . ALA A 1 265 ? 1.219 7.219 5.813 1.00 78.62 265 ALA A CA 1
ATOM 2014 C C . ALA A 1 265 ? 1.140 8.696 6.221 1.00 78.62 265 ALA A C 1
ATOM 2016 O O . ALA A 1 265 ? 0.308 9.038 7.067 1.00 78.62 265 ALA A O 1
ATOM 2017 N N . LEU A 1 266 ? 1.988 9.559 5.652 1.00 74.69 266 LEU A N 1
ATOM 2018 C CA . LEU A 1 266 ? 1.922 10.997 5.887 1.00 74.69 266 LEU A CA 1
ATOM 2019 C C . LEU A 1 266 ? 0.569 11.547 5.405 1.00 74.69 266 LEU A C 1
ATOM 2021 O O . LEU A 1 266 ? -0.012 11.011 4.459 1.00 74.69 266 LEU A O 1
ATOM 2025 N N . PRO A 1 267 ? 0.057 12.641 6.000 1.00 70.94 267 PRO A N 1
ATOM 2026 C CA . PRO A 1 267 ? -1.191 13.288 5.587 1.00 70.94 267 PRO A CA 1
ATOM 2027 C C . PRO A 1 267 ? -1.033 14.057 4.260 1.00 70.94 267 PRO A C 1
ATOM 2029 O O . PRO A 1 267 ? -1.549 15.160 4.090 1.00 70.94 267 PRO A O 1
ATOM 2032 N N . LEU A 1 268 ? -0.297 13.479 3.313 1.00 69.12 268 LEU A N 1
ATOM 2033 C CA . LEU A 1 268 ? -0.161 13.964 1.956 1.00 69.12 268 LEU A CA 1
ATOM 2034 C C . LEU A 1 268 ? -1.420 13.567 1.177 1.00 69.12 268 LEU A C 1
ATOM 2036 O O . LEU A 1 268 ? -1.916 12.446 1.326 1.00 69.12 268 LEU A O 1
ATOM 2040 N N . PRO A 1 269 ? -1.953 14.444 0.316 1.00 67.19 269 PRO A N 1
ATOM 2041 C CA . PRO A 1 269 ? -3.071 14.108 -0.552 1.00 67.19 269 PRO A CA 1
ATOM 2042 C C . PRO A 1 269 ? -2.598 13.214 -1.713 1.00 67.19 269 PRO A C 1
ATOM 2044 O O . PRO A 1 269 ? -2.862 13.519 -2.865 1.00 67.19 269 PRO A O 1
ATOM 2047 N N . ALA A 1 270 ? -1.894 12.114 -1.450 1.00 70.06 270 ALA A N 1
ATOM 2048 C CA . ALA A 1 270 ? -1.521 11.140 -2.472 1.00 70.06 270 ALA A CA 1
ATOM 2049 C C . ALA A 1 270 ? -2.684 10.164 -2.708 1.00 70.06 270 ALA A C 1
ATOM 2051 O O . ALA A 1 270 ? -3.218 9.580 -1.763 1.00 70.06 270 ALA A O 1
ATOM 2052 N N . LEU A 1 271 ? -3.082 9.993 -3.967 1.00 79.00 271 LEU A N 1
ATOM 2053 C CA . LEU A 1 271 ? -4.086 9.016 -4.365 1.00 79.00 271 LEU A CA 1
ATOM 2054 C C . LEU A 1 271 ? -3.430 7.633 -4.371 1.00 79.00 271 LEU A C 1
ATOM 2056 O O . LEU A 1 271 ? -2.431 7.436 -5.061 1.00 79.00 271 LEU A O 1
ATOM 2060 N N . MET A 1 272 ? -3.971 6.680 -3.604 1.00 82.62 272 MET A N 1
ATOM 2061 C CA . MET A 1 272 ? -3.430 5.310 -3.532 1.00 82.62 272 MET A CA 1
ATOM 2062 C C . MET A 1 272 ? -1.979 5.250 -3.053 1.00 82.62 272 MET A C 1
ATOM 2064 O O . MET A 1 272 ? -1.284 4.278 -3.305 1.00 82.62 272 MET A O 1
ATOM 2068 N N . GLY A 1 273 ? -1.495 6.307 -2.391 1.00 84.31 273 GLY A N 1
ATOM 2069 C CA . GLY A 1 273 ? -0.102 6.420 -1.963 1.00 84.31 273 GLY A CA 1
ATOM 2070 C C . GLY A 1 273 ? 0.915 6.577 -3.101 1.00 84.31 273 GLY A C 1
ATOM 2071 O O . GLY A 1 273 ? 2.107 6.663 -2.805 1.00 84.31 273 GLY A O 1
ATOM 2072 N N . PHE A 1 274 ? 0.485 6.652 -4.371 1.00 85.88 274 PHE A N 1
ATOM 2073 C CA . PHE A 1 274 ? 1.393 6.809 -5.512 1.00 85.88 274 PHE A CA 1
ATOM 2074 C C . PHE A 1 274 ? 2.204 8.102 -5.406 1.00 85.88 274 PHE A C 1
ATOM 2076 O O . PHE A 1 274 ? 1.673 9.171 -5.083 1.00 85.88 274 PHE A O 1
ATOM 2083 N N . GLY A 1 275 ? 3.494 7.989 -5.709 1.00 83.12 275 GLY A N 1
ATOM 2084 C CA . GLY A 1 275 ? 4.511 9.022 -5.569 1.00 83.12 275 GLY A CA 1
ATOM 2085 C C . GLY A 1 275 ? 5.149 9.011 -4.179 1.00 83.12 275 GLY A C 1
ATOM 2086 O O . GLY A 1 275 ? 6.372 8.982 -4.067 1.00 83.12 275 GLY A O 1
ATOM 2087 N N . ALA A 1 276 ? 4.340 8.996 -3.116 1.00 85.94 276 ALA A N 1
ATOM 2088 C CA . ALA A 1 276 ? 4.845 8.986 -1.743 1.00 85.94 276 ALA A CA 1
ATOM 2089 C C . ALA A 1 276 ? 5.493 7.639 -1.385 1.00 85.94 276 ALA A C 1
ATOM 2091 O O . ALA A 1 276 ? 6.610 7.617 -0.868 1.00 85.94 276 ALA A O 1
ATOM 2092 N N . TYR A 1 277 ? 4.820 6.528 -1.704 1.00 90.75 277 TYR A N 1
ATOM 2093 C CA . TYR A 1 277 ? 5.332 5.183 -1.451 1.00 90.75 277 TYR A CA 1
ATOM 2094 C C . TYR A 1 277 ? 6.640 4.937 -2.210 1.00 90.75 277 TYR A C 1
ATOM 2096 O O . TYR A 1 277 ? 7.661 4.579 -1.622 1.00 90.75 277 TYR A O 1
ATOM 2104 N N . GLU A 1 278 ? 6.632 5.206 -3.514 1.00 91.50 278 GLU A N 1
ATOM 2105 C CA . GLU A 1 278 ? 7.793 5.020 -4.374 1.00 91.50 278 GLU A CA 1
ATOM 2106 C C . GLU A 1 278 ? 8.940 5.943 -3.975 1.00 91.50 278 GLU A C 1
ATOM 2108 O O . GLU A 1 278 ? 10.080 5.490 -3.909 1.00 91.50 278 GLU A O 1
ATOM 2113 N N . GLY A 1 279 ? 8.657 7.211 -3.671 1.00 85.06 279 GLY A N 1
ATOM 2114 C CA . GLY A 1 279 ? 9.664 8.178 -3.244 1.00 85.06 279 GLY A CA 1
ATOM 2115 C C . GLY A 1 279 ? 10.355 7.758 -1.946 1.00 85.06 279 GLY A C 1
ATOM 2116 O O . GLY A 1 279 ? 11.585 7.715 -1.894 1.00 85.06 279 GLY A O 1
ATOM 2117 N N . GLY A 1 280 ? 9.578 7.370 -0.928 1.00 86.81 280 GLY A N 1
ATOM 2118 C CA . GLY A 1 280 ? 10.115 6.904 0.354 1.00 86.81 280 GLY A CA 1
ATOM 2119 C C . GLY A 1 280 ? 11.001 5.666 0.205 1.00 86.81 280 GLY A C 1
ATOM 2120 O O . GLY A 1 280 ? 12.113 5.622 0.735 1.00 86.81 280 GLY A O 1
ATOM 2121 N N . SER A 1 281 ? 10.555 4.677 -0.572 1.00 91.88 281 SER A N 1
ATOM 2122 C CA . SER A 1 281 ? 11.348 3.472 -0.831 1.00 91.88 281 SER A CA 1
ATOM 2123 C C . SER A 1 281 ? 12.583 3.739 -1.693 1.00 91.88 281 SER A C 1
ATOM 2125 O O . SER A 1 281 ? 13.653 3.202 -1.407 1.00 91.88 281 SER A O 1
ATOM 2127 N N . THR A 1 282 ? 12.462 4.572 -2.729 1.00 87.94 282 THR A N 1
ATOM 2128 C CA . THR A 1 282 ? 13.568 4.920 -3.640 1.00 87.94 282 THR A CA 1
ATOM 2129 C C . THR A 1 282 ? 14.677 5.657 -2.902 1.00 87.94 282 THR A C 1
ATOM 2131 O O . THR A 1 282 ? 15.850 5.371 -3.139 1.00 87.94 282 THR A O 1
ATOM 2134 N N . ALA A 1 283 ? 14.332 6.545 -1.965 1.00 82.38 283 ALA A N 1
ATOM 2135 C CA . ALA A 1 283 ? 15.310 7.237 -1.131 1.00 82.38 283 ALA A CA 1
ATOM 2136 C C . ALA A 1 283 ? 16.176 6.246 -0.335 1.00 82.38 283 ALA A C 1
ATOM 2138 O O . ALA A 1 283 ? 17.402 6.333 -0.369 1.00 82.38 283 ALA A O 1
ATOM 2139 N N . VAL A 1 284 ? 15.560 5.249 0.311 1.00 82.56 284 VAL A N 1
ATOM 2140 C CA . VAL A 1 284 ? 16.308 4.219 1.050 1.00 82.56 284 VAL A CA 1
ATOM 2141 C C . VAL A 1 284 ? 17.152 3.354 0.120 1.00 82.56 284 VAL A C 1
ATOM 2143 O O . VAL A 1 284 ? 18.320 3.127 0.413 1.00 82.56 284 VAL A O 1
ATOM 2146 N N . TRP A 1 285 ? 16.619 2.907 -1.017 1.00 86.00 285 TRP A N 1
ATOM 2147 C CA . TRP A 1 285 ? 17.409 2.141 -1.989 1.00 86.00 285 TRP A CA 1
ATOM 2148 C C . TRP A 1 285 ? 18.621 2.916 -2.518 1.00 86.00 285 TRP A C 1
ATOM 2150 O O . TRP A 1 285 ? 19.698 2.339 -2.656 1.00 86.00 285 TRP A O 1
ATOM 2160 N N . SER A 1 286 ? 18.461 4.218 -2.755 1.00 82.31 286 SER A N 1
ATOM 2161 C CA . SER A 1 286 ? 19.545 5.098 -3.208 1.00 82.31 286 SER A CA 1
ATOM 2162 C C . SER A 1 286 ? 20.645 5.214 -2.154 1.00 82.31 286 SER A C 1
ATOM 2164 O O . SER A 1 286 ? 21.824 5.105 -2.474 1.00 82.31 286 SER A O 1
ATOM 2166 N N . LEU A 1 287 ? 20.264 5.339 -0.880 1.00 75.62 287 LEU A N 1
ATOM 2167 C CA . LEU A 1 287 ? 21.205 5.328 0.247 1.00 75.62 287 LEU A CA 1
ATOM 2168 C C . LEU A 1 287 ? 21.915 3.983 0.422 1.00 75.62 287 LEU A C 1
ATOM 2170 O O . LEU A 1 287 ? 23.039 3.942 0.910 1.00 75.62 287 LEU A O 1
ATOM 2174 N N . LEU A 1 288 ? 21.278 2.890 0.002 1.00 75.50 288 LEU A N 1
ATOM 2175 C CA . LEU A 1 288 ? 21.876 1.556 -0.040 1.00 75.50 288 LEU A CA 1
ATOM 2176 C C . LEU A 1 288 ? 22.765 1.334 -1.278 1.00 75.50 288 LEU A C 1
ATOM 2178 O O . LEU A 1 288 ? 23.234 0.218 -1.488 1.00 75.50 288 LEU A O 1
ATOM 2182 N N . GLY A 1 289 ? 22.997 2.369 -2.093 1.00 75.75 289 GLY A N 1
ATOM 2183 C CA . GLY A 1 289 ? 23.884 2.329 -3.256 1.00 75.75 289 GLY A CA 1
ATOM 2184 C C . GLY A 1 289 ? 23.245 1.781 -4.533 1.00 75.75 289 GLY A C 1
ATOM 2185 O O . GLY A 1 289 ? 23.950 1.526 -5.506 1.00 75.75 289 GLY A O 1
ATOM 2186 N N . PHE A 1 290 ? 21.924 1.586 -4.559 1.00 84.06 290 PHE A N 1
ATOM 2187 C CA . PHE A 1 290 ? 21.223 1.134 -5.760 1.00 84.06 290 PHE A CA 1
ATOM 2188 C C . PHE A 1 290 ? 20.871 2.310 -6.668 1.00 84.06 290 PHE A C 1
ATOM 2190 O O . PHE A 1 290 ? 20.551 3.403 -6.203 1.00 84.06 290 PHE A O 1
ATOM 2197 N N . ALA A 1 291 ? 20.877 2.068 -7.981 1.00 82.50 291 ALA A N 1
ATOM 2198 C CA . ALA A 1 291 ? 20.507 3.081 -8.960 1.00 82.50 291 ALA A CA 1
ATOM 2199 C C . ALA A 1 291 ? 19.065 3.584 -8.711 1.00 82.50 291 ALA A C 1
ATOM 2201 O O . ALA A 1 291 ? 18.133 2.768 -8.740 1.00 82.50 291 ALA A O 1
ATOM 2202 N N . PRO A 1 292 ? 18.847 4.905 -8.537 1.00 81.56 292 PRO A N 1
ATOM 2203 C CA . PRO A 1 292 ? 17.525 5.464 -8.241 1.00 81.56 292 PRO A CA 1
ATOM 2204 C C . PRO A 1 292 ? 16.460 5.089 -9.279 1.00 81.56 292 PRO A C 1
ATOM 2206 O O . PRO A 1 292 ? 15.308 4.852 -8.928 1.00 81.56 292 PRO A O 1
ATOM 2209 N N . ALA A 1 293 ? 16.856 4.962 -10.551 1.00 81.62 293 ALA A N 1
ATOM 2210 C CA . ALA A 1 293 ? 15.966 4.557 -11.636 1.00 81.62 293 ALA A CA 1
ATOM 2211 C C . ALA A 1 293 ? 15.419 3.141 -11.482 1.00 81.62 293 ALA A C 1
ATOM 2213 O O . ALA A 1 293 ? 14.209 2.919 -11.554 1.00 81.62 293 ALA A O 1
ATOM 2214 N N . ALA A 1 294 ? 16.311 2.185 -11.232 1.00 86.31 294 ALA A N 1
ATOM 2215 C CA . ALA A 1 294 ? 15.936 0.800 -11.001 1.00 86.31 294 ALA A CA 1
ATOM 2216 C C . ALA A 1 294 ? 15.087 0.669 -9.731 1.00 86.31 294 ALA A C 1
ATOM 2218 O O . ALA A 1 294 ? 14.074 -0.029 -9.742 1.00 86.31 294 ALA A O 1
ATOM 2219 N N . ALA A 1 295 ? 15.457 1.390 -8.668 1.00 89.75 295 ALA A N 1
ATOM 2220 C CA . ALA A 1 295 ? 14.721 1.400 -7.413 1.00 89.75 295 ALA A CA 1
ATOM 2221 C C . ALA A 1 295 ? 13.291 1.926 -7.579 1.00 89.75 295 ALA A C 1
ATOM 2223 O O . ALA A 1 295 ? 12.347 1.256 -7.161 1.00 89.75 295 ALA A O 1
ATOM 2224 N N . LEU A 1 296 ? 13.125 3.068 -8.251 1.00 89.12 296 LEU A N 1
ATOM 2225 C CA . LEU A 1 296 ? 11.814 3.632 -8.560 1.00 89.12 296 LEU A CA 1
ATOM 2226 C C . LEU A 1 296 ? 10.937 2.625 -9.303 1.00 89.12 296 LEU A C 1
ATOM 2228 O O . LEU A 1 296 ? 9.798 2.389 -8.910 1.00 89.12 296 LEU A O 1
ATOM 2232 N N . LEU A 1 297 ? 11.466 2.016 -10.366 1.00 89.81 297 LEU A N 1
ATOM 2233 C CA . LEU A 1 297 ? 10.709 1.091 -11.206 1.00 89.81 297 LEU A CA 1
ATOM 2234 C C . LEU A 1 297 ? 10.352 -0.203 -10.477 1.00 89.81 297 LEU A C 1
ATOM 2236 O O . LEU A 1 297 ? 9.223 -0.671 -10.605 1.00 89.81 297 LEU A O 1
ATOM 2240 N N . ALA A 1 298 ? 11.275 -0.759 -9.688 1.00 93.88 298 ALA A N 1
ATOM 2241 C CA . ALA A 1 298 ? 11.017 -1.937 -8.866 1.00 93.88 298 ALA A CA 1
ATOM 2242 C C . ALA A 1 298 ? 9.892 -1.679 -7.859 1.00 93.88 298 ALA A C 1
ATOM 2244 O O . ALA A 1 298 ? 8.970 -2.485 -7.729 1.00 93.88 298 ALA A O 1
ATOM 2245 N N . MET A 1 299 ? 9.956 -0.539 -7.168 1.00 95.25 299 MET A N 1
ATOM 2246 C CA . MET A 1 299 ? 8.982 -0.174 -6.144 1.00 95.25 299 MET A CA 1
ATOM 2247 C C . MET A 1 299 ? 7.632 0.207 -6.747 1.00 95.25 299 MET A C 1
ATOM 2249 O O . MET A 1 299 ? 6.605 -0.198 -6.210 1.00 95.25 299 MET A O 1
ATOM 2253 N N . LEU A 1 300 ? 7.621 0.888 -7.895 1.00 93.25 300 LEU A N 1
ATOM 2254 C CA . LEU A 1 300 ? 6.404 1.179 -8.648 1.00 93.25 300 LEU A CA 1
ATOM 2255 C C . LEU A 1 300 ? 5.743 -0.109 -9.161 1.00 93.25 300 LEU A C 1
ATOM 2257 O O . LEU A 1 300 ? 4.534 -0.270 -9.027 1.00 93.25 300 LEU A O 1
ATOM 2261 N N . ALA A 1 301 ? 6.518 -1.050 -9.712 1.00 93.81 301 ALA A N 1
ATOM 2262 C CA . ALA A 1 301 ? 5.996 -2.337 -10.170 1.00 93.81 301 ALA A CA 1
ATOM 2263 C C . ALA A 1 301 ? 5.400 -3.149 -9.011 1.00 93.81 301 ALA A C 1
ATOM 2265 O O . ALA A 1 301 ? 4.277 -3.640 -9.118 1.00 93.81 301 ALA A O 1
ATOM 2266 N N . LEU A 1 302 ? 6.122 -3.242 -7.888 1.00 96.56 302 LEU A N 1
ATOM 2267 C CA . LEU A 1 302 ? 5.631 -3.867 -6.661 1.00 96.56 302 LEU A CA 1
ATOM 2268 C C . LEU A 1 302 ? 4.317 -3.233 -6.212 1.00 96.56 302 LEU A C 1
ATOM 2270 O O . LEU A 1 302 ? 3.355 -3.955 -5.957 1.00 96.56 302 LEU A O 1
ATOM 2274 N N . HIS A 1 303 ? 4.271 -1.902 -6.147 1.00 95.31 303 HIS A N 1
ATOM 2275 C CA . HIS A 1 303 ? 3.111 -1.180 -5.650 1.00 95.31 303 HIS A CA 1
ATOM 2276 C C . HIS A 1 303 ? 1.897 -1.354 -6.570 1.00 95.31 303 HIS A C 1
ATOM 2278 O O . HIS A 1 303 ? 0.805 -1.642 -6.092 1.00 95.31 303 HIS A O 1
ATOM 2284 N N . ILE A 1 304 ? 2.078 -1.297 -7.894 1.00 91.38 304 ILE A N 1
ATOM 2285 C CA . ILE A 1 304 ? 1.008 -1.580 -8.863 1.00 91.38 304 ILE A CA 1
ATOM 2286 C C . ILE A 1 304 ? 0.434 -2.986 -8.651 1.00 91.38 304 ILE A C 1
ATOM 2288 O O . ILE A 1 304 ? -0.787 -3.149 -8.609 1.00 91.38 304 ILE A O 1
ATOM 2292 N N . VAL A 1 305 ? 1.290 -4.004 -8.502 1.00 93.12 305 VAL A N 1
ATOM 2293 C CA . VAL A 1 305 ? 0.832 -5.391 -8.328 1.00 93.12 305 VAL A CA 1
ATOM 2294 C C . VAL A 1 305 ? 0.141 -5.587 -6.977 1.00 93.12 305 VAL A C 1
ATOM 2296 O O . VAL A 1 305 ? -0.909 -6.231 -6.929 1.00 93.12 305 VAL A O 1
ATOM 2299 N N . SER A 1 306 ? 0.667 -5.010 -5.891 1.00 95.06 306 SER A N 1
ATOM 2300 C CA . SER A 1 306 ? 0.021 -5.099 -4.576 1.00 95.06 306 SER A CA 1
ATOM 2301 C C . SER A 1 306 ? -1.339 -4.403 -4.567 1.00 95.06 306 SER A C 1
ATOM 2303 O O . SER A 1 306 ? -2.318 -4.973 -4.095 1.00 95.06 306 SER A O 1
ATOM 2305 N N . GLN A 1 307 ? -1.431 -3.217 -5.175 1.00 91.94 307 GLN A N 1
ATOM 2306 C CA . GLN A 1 307 ? -2.681 -2.473 -5.312 1.00 91.94 307 GLN A CA 1
ATOM 2307 C C . GLN A 1 307 ? -3.710 -3.253 -6.144 1.00 91.94 307 GLN A C 1
ATOM 2309 O O . GLN A 1 307 ? -4.866 -3.388 -5.745 1.00 91.94 307 GLN A O 1
ATOM 2314 N N . ALA A 1 308 ? -3.299 -3.845 -7.270 1.00 87.62 308 ALA A N 1
ATOM 2315 C CA . ALA A 1 308 ? -4.182 -4.681 -8.082 1.00 87.62 308 ALA A CA 1
ATOM 2316 C C . ALA A 1 308 ? -4.737 -5.880 -7.291 1.00 87.62 308 ALA A C 1
ATOM 2318 O O . ALA A 1 308 ? -5.929 -6.190 -7.397 1.00 87.62 308 ALA A O 1
ATOM 2319 N N . ALA A 1 309 ? -3.903 -6.530 -6.474 1.00 89.62 309 ALA A N 1
ATOM 2320 C CA . ALA A 1 309 ? -4.337 -7.614 -5.600 1.00 89.62 309 ALA A CA 1
ATOM 2321 C C . ALA A 1 309 ? -5.345 -7.131 -4.545 1.00 89.62 309 ALA A C 1
ATOM 2323 O O . ALA A 1 309 ? -6.411 -7.734 -4.402 1.00 89.62 309 ALA A O 1
ATOM 2324 N N . ASP A 1 310 ? -5.052 -6.023 -3.859 1.00 90.62 310 ASP A N 1
ATOM 2325 C CA . ASP A 1 310 ? -5.919 -5.475 -2.816 1.00 90.62 310 ASP A CA 1
ATOM 2326 C C . ASP A 1 310 ? -7.282 -5.038 -3.355 1.00 90.62 310 ASP A C 1
ATOM 2328 O O . ASP A 1 310 ? -8.304 -5.393 -2.767 1.00 90.62 310 ASP A O 1
ATOM 2332 N N . TYR A 1 311 ? -7.348 -4.370 -4.511 1.00 88.62 311 TYR A N 1
ATOM 2333 C CA . TYR A 1 311 ? -8.636 -4.003 -5.114 1.00 88.62 311 TYR A CA 1
ATOM 2334 C C . TYR A 1 311 ? -9.429 -5.202 -5.613 1.00 88.62 311 TYR A C 1
ATOM 2336 O O . TYR A 1 311 ? -10.654 -5.212 -5.485 1.00 88.62 311 TYR A O 1
ATOM 2344 N N . THR A 1 312 ? -8.755 -6.216 -6.155 1.00 85.38 312 THR A N 1
ATOM 2345 C CA . THR A 1 312 ? -9.429 -7.428 -6.634 1.00 85.38 312 THR A CA 1
ATOM 2346 C C . THR A 1 312 ? -10.070 -8.171 -5.470 1.00 85.38 312 THR A C 1
ATOM 2348 O O . THR A 1 312 ? -11.268 -8.461 -5.493 1.00 85.38 312 THR A O 1
ATOM 2351 N N . LEU A 1 313 ? -9.289 -8.426 -4.419 1.00 89.38 313 LEU A N 1
ATOM 2352 C CA . LEU A 1 313 ? -9.780 -9.084 -3.218 1.00 89.38 313 LEU A CA 1
ATOM 2353 C C . LEU A 1 313 ? -10.860 -8.212 -2.552 1.00 89.38 313 LEU A C 1
ATOM 2355 O O . LEU A 1 313 ? -11.963 -8.689 -2.281 1.00 89.38 313 LEU A O 1
ATOM 2359 N N . GLY A 1 314 ? -10.577 -6.929 -2.311 1.00 89.44 314 GLY A N 1
ATOM 2360 C CA . GLY A 1 314 ? -11.465 -6.014 -1.591 1.00 89.44 314 GLY A CA 1
ATOM 2361 C C . GLY A 1 314 ? -12.793 -5.786 -2.303 1.00 89.44 314 GLY A C 1
ATOM 2362 O O . GLY A 1 314 ? -13.849 -5.814 -1.669 1.00 89.44 314 GLY A O 1
ATOM 2363 N N . GLY A 1 315 ? -12.756 -5.633 -3.628 1.00 85.88 315 GLY A N 1
ATOM 2364 C CA . GLY A 1 315 ? -13.942 -5.549 -4.472 1.00 85.88 315 GLY A CA 1
ATOM 2365 C C . GLY A 1 315 ? -14.788 -6.819 -4.396 1.00 85.88 315 GLY A C 1
ATOM 2366 O O . GLY A 1 315 ? -15.997 -6.731 -4.180 1.00 85.88 315 GLY A O 1
ATOM 2367 N N . ALA A 1 316 ? -14.161 -7.998 -4.474 1.00 84.94 316 ALA A N 1
ATOM 2368 C CA . ALA A 1 316 ? -14.863 -9.267 -4.295 1.00 84.94 316 ALA A CA 1
ATOM 2369 C C . ALA A 1 316 ? -15.508 -9.362 -2.902 1.00 84.94 316 ALA A C 1
ATOM 2371 O O . ALA A 1 316 ? -16.679 -9.724 -2.790 1.00 84.94 316 ALA A O 1
ATOM 2372 N N . ALA A 1 317 ? -14.799 -8.969 -1.840 1.00 89.44 317 ALA A N 1
ATOM 2373 C CA . ALA A 1 317 ? -15.346 -8.979 -0.486 1.00 89.44 317 ALA A CA 1
ATOM 2374 C C . ALA A 1 317 ? -16.536 -8.023 -0.315 1.00 89.44 317 ALA A C 1
ATOM 2376 O O . ALA A 1 317 ? -17.518 -8.395 0.324 1.00 89.44 317 ALA A O 1
ATOM 2377 N N . LEU A 1 318 ? -16.505 -6.833 -0.926 1.00 86.44 318 LEU A N 1
ATOM 2378 C CA . LEU A 1 318 ? -17.659 -5.925 -0.949 1.00 86.44 318 LEU A CA 1
ATOM 2379 C C . LEU A 1 318 ? -18.863 -6.558 -1.660 1.00 86.44 318 LEU A C 1
ATOM 2381 O O . LEU A 1 318 ? -19.987 -6.471 -1.163 1.00 86.44 318 LEU A O 1
ATOM 2385 N N . VAL A 1 319 ? -18.644 -7.243 -2.786 1.00 82.75 319 VAL A N 1
ATOM 2386 C CA . VAL A 1 319 ? -19.705 -7.986 -3.483 1.00 82.75 319 VAL A CA 1
ATOM 2387 C C . VAL A 1 319 ? -20.275 -9.081 -2.576 1.00 82.75 319 VAL A C 1
ATOM 2389 O O . VAL A 1 319 ? -21.486 -9.141 -2.383 1.00 82.75 319 VAL A O 1
ATOM 2392 N N . PHE A 1 320 ? -19.434 -9.887 -1.925 1.00 84.50 320 PHE A N 1
ATOM 2393 C CA . PHE A 1 320 ? -19.902 -10.925 -1.000 1.00 84.50 320 PHE A CA 1
ATOM 2394 C C . PHE A 1 320 ? -20.640 -10.368 0.220 1.00 84.50 320 PHE A C 1
ATOM 2396 O O . PHE A 1 320 ? -21.648 -10.941 0.620 1.00 84.50 320 PHE A O 1
ATOM 2403 N N . ILE A 1 321 ? -20.197 -9.250 0.798 1.00 83.38 321 ILE A N 1
ATOM 2404 C CA . ILE A 1 321 ? -20.890 -8.597 1.919 1.00 83.38 321 ILE A CA 1
ATOM 2405 C C . ILE A 1 321 ? -22.263 -8.071 1.487 1.00 83.38 321 ILE A C 1
ATOM 2407 O O . ILE A 1 321 ? -23.224 -8.154 2.248 1.00 83.38 321 ILE A O 1
ATOM 2411 N N . THR A 1 322 ? -22.366 -7.516 0.277 1.00 79.75 322 THR A N 1
ATOM 2412 C CA . THR A 1 322 ? -23.627 -6.944 -0.220 1.00 79.75 322 THR A CA 1
ATOM 2413 C C . THR A 1 322 ? -24.620 -7.998 -0.711 1.00 79.75 322 THR A C 1
ATOM 2415 O O . THR A 1 322 ? -25.826 -7.804 -0.553 1.00 79.75 322 THR A O 1
ATOM 2418 N N . LEU A 1 323 ? -24.139 -9.114 -1.270 1.00 77.31 323 LEU A N 1
ATOM 2419 C CA . LEU A 1 323 ? -24.964 -10.243 -1.719 1.00 77.31 323 LEU A CA 1
ATOM 2420 C C . LEU A 1 323 ? -25.254 -11.259 -0.602 1.00 77.31 323 LEU A C 1
ATOM 2422 O O . LEU A 1 323 ? -26.269 -11.958 -0.642 1.00 77.31 323 LEU A O 1
ATOM 2426 N N . GLY A 1 324 ? -24.377 -11.345 0.400 1.00 64.88 324 GLY A N 1
ATOM 2427 C CA . GLY A 1 324 ? -24.515 -12.202 1.570 1.00 64.88 324 GLY A CA 1
ATOM 2428 C C . GLY A 1 324 ? -25.762 -11.836 2.369 1.00 64.88 324 GLY A C 1
ATOM 2429 O O . GLY A 1 324 ? -25.891 -10.730 2.889 1.00 64.88 324 GLY A O 1
ATOM 2430 N N . ARG A 1 325 ? -26.710 -12.776 2.428 1.00 54.72 325 ARG A N 1
ATOM 2431 C CA . ARG A 1 325 ? -28.037 -12.657 3.055 1.00 54.72 325 ARG A CA 1
ATOM 2432 C C . ARG A 1 325 ? -28.030 -11.876 4.382 1.00 54.72 325 ARG A C 1
ATOM 2434 O O . ARG A 1 325 ? -27.229 -12.143 5.273 1.00 54.72 325 ARG A O 1
ATOM 2441 N N . ARG A 1 326 ? -29.042 -11.008 4.545 1.00 55.91 326 ARG A N 1
ATOM 2442 C CA . ARG A 1 326 ? -29.491 -10.432 5.828 1.00 55.91 326 ARG A CA 1
ATOM 2443 C C . ARG A 1 326 ? -29.674 -11.551 6.865 1.00 55.91 326 ARG A C 1
ATOM 2445 O O . ARG A 1 326 ? -30.667 -12.272 6.799 1.00 55.91 326 ARG A O 1
ATOM 2452 N N . ALA A 1 327 ? -28.754 -11.701 7.812 1.00 44.59 327 ALA A N 1
ATOM 2453 C CA . ALA A 1 327 ? -28.908 -12.654 8.908 1.00 44.59 327 ALA A CA 1
ATOM 2454 C C . ALA A 1 327 ? -29.566 -11.982 10.127 1.00 44.59 327 ALA A C 1
ATOM 2456 O O . ALA A 1 327 ? -29.094 -10.952 10.600 1.00 44.59 327 ALA A O 1
ATOM 2457 N N . ALA A 1 328 ? -30.650 -12.617 10.589 1.00 41.94 328 ALA A N 1
ATOM 2458 C CA . ALA A 1 328 ? -31.530 -12.321 11.727 1.00 41.94 328 ALA A CA 1
ATOM 2459 C C . ALA A 1 328 ? -32.284 -10.972 11.705 1.00 41.94 328 ALA A C 1
ATOM 2461 O O . ALA A 1 328 ? -31.738 -9.899 11.959 1.00 41.94 328 ALA A O 1
ATOM 2462 N N . ARG A 1 329 ? -33.605 -11.057 11.469 1.00 42.22 329 ARG A N 1
ATOM 2463 C CA . ARG A 1 329 ? -34.581 -10.000 11.780 1.00 42.22 329 ARG A CA 1
ATOM 2464 C C . ARG A 1 329 ? -34.454 -9.629 13.265 1.00 42.22 329 ARG A C 1
ATOM 2466 O O . ARG A 1 329 ? -34.915 -10.373 14.120 1.00 42.22 329 ARG A O 1
ATOM 2473 N N . ALA A 1 330 ? -33.858 -8.480 13.566 1.00 44.69 330 ALA A N 1
ATOM 2474 C CA . ALA A 1 330 ? -34.257 -7.719 14.746 1.00 44.69 330 ALA A CA 1
ATOM 2475 C C . ALA A 1 330 ? -35.585 -7.019 14.419 1.00 44.69 330 ALA A C 1
ATOM 2477 O O . ALA A 1 330 ? -35.799 -6.674 13.253 1.00 44.69 330 ALA A O 1
ATOM 2478 N N . GLU A 1 331 ? -36.455 -6.846 15.419 1.00 44.72 331 GLU A N 1
ATOM 2479 C CA . GLU A 1 331 ? -37.781 -6.236 15.271 1.00 44.72 331 GLU A CA 1
ATOM 2480 C C . GLU A 1 331 ? -37.786 -5.004 14.349 1.00 44.72 331 GLU A C 1
ATOM 2482 O O . GLU A 1 331 ? -36.830 -4.212 14.350 1.00 44.72 331 GLU A O 1
ATOM 2487 N N . PRO A 1 332 ? -38.843 -4.843 13.533 1.00 41.03 332 PRO A N 1
ATOM 2488 C CA . PRO A 1 332 ? -38.907 -3.794 12.537 1.00 41.03 332 PRO A CA 1
ATOM 2489 C C . PRO A 1 332 ? -39.051 -2.431 13.219 1.00 41.03 332 PRO A C 1
ATOM 2491 O O . PRO A 1 332 ? -40.148 -1.976 13.516 1.00 41.03 332 PRO A O 1
ATOM 2494 N N . VAL A 1 333 ? -37.937 -1.721 13.383 1.00 50.00 333 VAL A N 1
ATOM 2495 C CA . VAL A 1 333 ? -37.982 -0.256 13.375 1.00 50.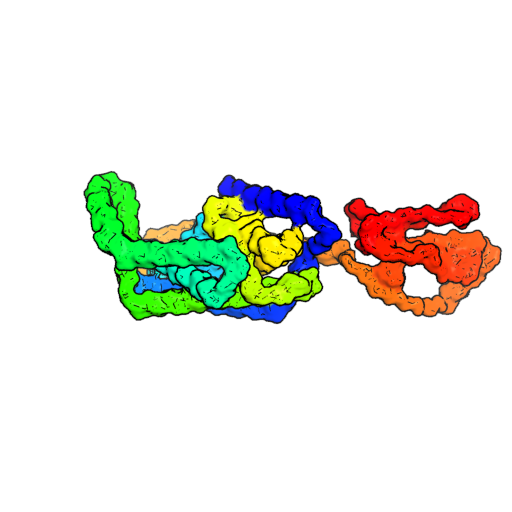00 333 VAL A CA 1
ATOM 2496 C C . VAL A 1 333 ? -38.322 0.139 11.933 1.00 50.00 333 VAL A C 1
ATOM 2498 O O . VAL A 1 333 ? -37.601 -0.297 11.026 1.00 50.00 333 VAL A O 1
ATOM 2501 N N . PRO A 1 334 ? -39.393 0.909 11.665 1.00 42.09 334 PRO A N 1
ATOM 2502 C CA . PRO A 1 334 ? -39.785 1.266 10.307 1.00 42.09 334 PRO A CA 1
ATOM 2503 C C . PRO A 1 334 ? -38.772 2.255 9.718 1.00 42.09 334 PRO A C 1
ATOM 2505 O O . PRO A 1 334 ? -38.961 3.466 9.716 1.00 42.09 334 PRO A O 1
ATOM 2508 N N . ALA A 1 335 ? -37.663 1.734 9.201 1.00 51.34 335 ALA A N 1
ATOM 2509 C CA . ALA A 1 335 ? -36.718 2.488 8.401 1.00 51.34 335 ALA A CA 1
ATOM 2510 C C . ALA A 1 335 ? -37.064 2.264 6.927 1.00 51.34 335 ALA A C 1
ATOM 2512 O O . ALA A 1 335 ? -36.816 1.193 6.368 1.00 51.34 335 ALA A O 1
ATOM 2513 N N . ARG A 1 336 ? -37.628 3.292 6.279 1.00 47.00 336 ARG A N 1
ATOM 2514 C CA . ARG A 1 336 ? -37.663 3.381 4.812 1.00 47.00 336 ARG A CA 1
ATOM 2515 C C . ARG A 1 336 ? -36.236 3.170 4.302 1.00 47.00 336 ARG A C 1
ATOM 2517 O O . ARG A 1 336 ? -35.388 4.040 4.477 1.00 47.00 336 ARG A O 1
ATOM 2524 N N . ALA A 1 337 ? -35.960 2.022 3.685 1.00 45.06 337 ALA A N 1
ATOM 2525 C CA . ALA A 1 337 ? -34.683 1.798 3.022 1.00 45.06 337 ALA A CA 1
ATOM 2526 C C . ALA A 1 337 ? -34.525 2.866 1.920 1.00 45.06 337 ALA A C 1
ATOM 2528 O O . ALA A 1 337 ? -35.371 2.926 1.021 1.00 45.06 337 ALA A O 1
ATOM 2529 N N . PRO A 1 338 ? -33.494 3.728 1.969 1.00 49.81 338 PRO A N 1
ATOM 2530 C CA . PRO A 1 338 ? -33.340 4.757 0.958 1.00 49.81 338 PRO A CA 1
ATOM 2531 C C . PRO A 1 338 ? -33.055 4.093 -0.394 1.00 49.81 338 PRO A C 1
ATOM 2533 O O . PRO A 1 338 ? -32.200 3.210 -0.484 1.00 49.81 338 PRO A O 1
ATOM 2536 N N . ARG A 1 339 ? -33.714 4.562 -1.467 1.00 55.50 339 ARG A N 1
ATOM 2537 C CA . ARG A 1 339 ? -33.440 4.186 -2.877 1.00 55.50 339 ARG A CA 1
ATOM 2538 C C . ARG A 1 339 ? -31.937 4.209 -3.234 1.00 55.50 339 ARG A C 1
ATOM 2540 O O . ARG A 1 339 ? -31.512 3.519 -4.157 1.00 55.50 339 ARG A O 1
ATOM 2547 N N . TYR A 1 340 ? -31.137 4.952 -2.469 1.00 50.22 340 TYR A N 1
ATOM 2548 C CA . TYR A 1 340 ? -29.695 5.122 -2.615 1.00 50.22 340 TYR A CA 1
ATOM 2549 C C . TYR A 1 340 ? -28.849 3.849 -2.432 1.00 50.22 340 TYR A C 1
ATOM 2551 O O . TYR A 1 340 ? -27.778 3.785 -3.023 1.00 50.22 340 TYR A O 1
ATOM 2559 N N . SER A 1 341 ? -29.288 2.813 -1.701 1.00 49.75 341 SER A N 1
ATOM 2560 C CA . SER A 1 341 ? -28.468 1.591 -1.535 1.00 49.75 341 SER A CA 1
ATOM 2561 C C . SER A 1 341 ? -28.416 0.723 -2.797 1.00 49.75 341 SER A C 1
ATOM 2563 O O . SER A 1 341 ? -27.371 0.164 -3.124 1.00 49.75 341 SER A O 1
ATOM 2565 N N . ARG A 1 342 ? -29.520 0.665 -3.554 1.00 57.38 342 ARG A N 1
ATOM 2566 C CA . ARG A 1 342 ? -29.579 -0.016 -4.859 1.00 57.38 342 ARG A CA 1
ATOM 2567 C C . ARG A 1 342 ? -28.851 0.778 -5.940 1.00 57.38 342 ARG A C 1
ATOM 2569 O O . ARG A 1 342 ? -28.165 0.182 -6.760 1.00 57.38 342 ARG A O 1
ATOM 2576 N N . LEU A 1 343 ? -28.951 2.109 -5.900 1.00 63.41 343 LEU A N 1
ATOM 2577 C CA . LEU A 1 343 ? -28.195 2.995 -6.791 1.00 63.41 343 LEU A CA 1
ATOM 2578 C C . LEU A 1 343 ? -26.688 2.907 -6.533 1.00 63.41 343 LEU A C 1
ATOM 2580 O O . LEU A 1 343 ? -25.920 2.859 -7.484 1.00 63.41 343 LEU A O 1
ATOM 2584 N N . LEU A 1 344 ? -26.264 2.825 -5.269 1.00 52.59 344 LEU A N 1
ATOM 2585 C CA . LEU A 1 344 ? -24.857 2.644 -4.918 1.00 52.59 344 LEU A CA 1
ATOM 2586 C C . LEU A 1 344 ? -24.334 1.278 -5.378 1.00 52.59 344 LEU A C 1
ATOM 2588 O O . LEU A 1 344 ? -23.265 1.213 -5.973 1.00 52.59 344 LEU A O 1
ATOM 2592 N N . ALA A 1 345 ? -25.096 0.200 -5.168 1.00 53.12 345 ALA A N 1
ATOM 2593 C CA . ALA A 1 345 ? -24.727 -1.126 -5.665 1.00 53.12 345 ALA A CA 1
ATOM 2594 C C . ALA A 1 345 ? -24.636 -1.159 -7.203 1.00 53.12 345 ALA A C 1
ATOM 2596 O O . ALA A 1 345 ? -23.666 -1.678 -7.750 1.00 53.12 345 ALA A O 1
ATOM 2597 N N . ALA A 1 346 ? -25.594 -0.541 -7.902 1.00 65.75 346 ALA A N 1
ATOM 2598 C CA . ALA A 1 346 ? -25.567 -0.414 -9.358 1.00 65.75 346 ALA A CA 1
ATOM 2599 C C . ALA A 1 346 ? -24.379 0.435 -9.843 1.00 65.75 346 ALA A C 1
ATOM 2601 O O . ALA A 1 346 ? -23.723 0.065 -10.811 1.00 65.75 346 ALA A O 1
ATOM 2602 N N . ALA A 1 347 ? -24.054 1.527 -9.145 1.00 59.56 347 ALA A N 1
ATOM 2603 C CA . ALA A 1 347 ? -22.901 2.365 -9.459 1.00 59.56 347 ALA A CA 1
ATOM 2604 C C . ALA A 1 347 ? -21.576 1.614 -9.261 1.00 59.56 347 ALA A C 1
ATOM 2606 O O . ALA A 1 347 ? -20.686 1.725 -10.098 1.00 59.56 347 ALA A O 1
ATOM 2607 N N . LEU A 1 348 ? -21.451 0.812 -8.198 1.00 49.66 348 LEU A N 1
ATOM 2608 C CA . LEU A 1 348 ? -20.265 -0.012 -7.948 1.00 49.66 348 LEU A CA 1
ATOM 2609 C C . LEU A 1 348 ? -20.110 -1.125 -8.994 1.00 49.66 348 LEU A C 1
ATOM 2611 O O . LEU A 1 348 ? -19.003 -1.348 -9.480 1.00 49.66 348 LEU A O 1
ATOM 2615 N N . LEU A 1 349 ? -21.206 -1.777 -9.396 1.00 61.47 349 LEU A N 1
ATOM 2616 C CA . LEU A 1 349 ? -21.192 -2.776 -10.471 1.00 61.47 349 LEU A CA 1
ATOM 2617 C C . LEU A 1 349 ? -20.862 -2.152 -11.834 1.00 61.47 349 LEU A C 1
ATOM 2619 O O . LEU A 1 349 ? -20.082 -2.724 -12.593 1.00 61.47 349 LEU A O 1
ATOM 2623 N N . ALA A 1 350 ? -21.389 -0.960 -12.127 1.00 67.50 350 ALA A N 1
ATOM 2624 C CA . ALA A 1 350 ? -21.050 -0.214 -13.335 1.00 67.50 350 ALA A CA 1
ATOM 2625 C C . ALA A 1 350 ? -19.572 0.203 -13.348 1.00 67.50 350 ALA A C 1
ATOM 2627 O O . ALA A 1 350 ? -18.910 0.084 -14.377 1.00 67.50 350 ALA A O 1
ATOM 2628 N N . LEU A 1 351 ? -19.033 0.632 -12.202 1.00 50.25 351 LEU A N 1
ATOM 2629 C CA . LEU A 1 351 ? -17.622 0.987 -12.063 1.00 50.25 351 LEU A CA 1
ATOM 2630 C C . LEU A 1 351 ? -16.717 -0.237 -12.274 1.00 50.25 351 LEU A C 1
ATOM 2632 O O . LEU A 1 351 ? -15.721 -0.145 -12.992 1.00 50.25 351 LEU A O 1
ATOM 2636 N N . LEU A 1 352 ? -17.081 -1.392 -11.703 1.00 56.69 352 LEU A N 1
ATOM 2637 C CA . LEU A 1 352 ? -16.369 -2.656 -11.908 1.00 56.69 352 LEU A CA 1
ATOM 2638 C C . LEU A 1 352 ? -16.400 -3.074 -13.385 1.00 56.69 352 LEU A C 1
ATOM 2640 O O . LEU A 1 352 ? -15.354 -3.375 -13.957 1.00 56.69 352 LEU A O 1
ATOM 2644 N N . GLY A 1 353 ? -17.572 -3.022 -14.023 1.00 69.31 353 GLY A N 1
ATOM 2645 C CA . GLY A 1 353 ? -17.729 -3.316 -15.449 1.00 69.31 353 GLY A CA 1
ATOM 2646 C C . GLY A 1 353 ? -16.907 -2.383 -16.344 1.00 69.31 353 GLY A C 1
ATOM 2647 O O . GLY A 1 353 ? -16.199 -2.853 -17.233 1.00 69.31 353 GLY A O 1
ATOM 2648 N N . ALA A 1 354 ? -16.922 -1.074 -16.074 1.00 60.25 354 ALA A N 1
ATOM 2649 C CA . ALA A 1 354 ? -16.118 -0.088 -16.796 1.00 60.25 354 ALA A CA 1
ATOM 2650 C C . ALA A 1 354 ? -14.609 -0.322 -16.614 1.00 60.25 354 ALA A C 1
ATOM 2652 O O . ALA A 1 354 ? -13.845 -0.205 -17.571 1.00 60.25 354 ALA A O 1
ATOM 2653 N N . SER A 1 355 ? -14.186 -0.709 -15.409 1.00 48.84 355 SER A N 1
ATOM 2654 C CA . SER A 1 355 ? -12.786 -1.019 -15.098 1.00 48.84 355 SER A CA 1
ATOM 2655 C C . SER A 1 355 ? -12.310 -2.274 -15.834 1.00 48.84 355 SER A C 1
ATOM 2657 O O . SER A 1 355 ? -11.237 -2.264 -16.435 1.00 48.84 355 SER A O 1
ATOM 2659 N N . LEU A 1 356 ? -13.131 -3.330 -15.860 1.00 58.59 356 LEU A N 1
ATOM 2660 C CA . LEU A 1 356 ? -12.852 -4.557 -16.613 1.00 58.59 356 LEU A CA 1
ATOM 2661 C C . LEU A 1 356 ? -12.815 -4.302 -18.125 1.00 58.59 356 LEU A C 1
ATOM 2663 O O . LEU A 1 356 ? -11.922 -4.801 -18.810 1.00 58.59 356 LEU A O 1
ATOM 2667 N N . LEU A 1 357 ? -13.731 -3.480 -18.646 1.00 72.06 357 LEU A N 1
ATOM 2668 C CA . LEU A 1 357 ? -13.731 -3.073 -20.050 1.00 72.06 357 LEU A CA 1
ATOM 2669 C C . LEU A 1 357 ? -12.467 -2.280 -20.400 1.00 72.06 357 LEU A C 1
ATOM 2671 O O . LEU A 1 357 ? -11.804 -2.592 -21.388 1.00 72.06 357 LEU A O 1
ATOM 2675 N N . TYR A 1 358 ? -12.101 -1.292 -19.582 1.00 59.38 358 TYR A N 1
ATOM 2676 C CA . TYR A 1 358 ? -10.882 -0.510 -19.776 1.00 59.38 358 TYR A CA 1
ATOM 2677 C C . TYR A 1 358 ? -9.638 -1.404 -19.749 1.00 59.38 358 TYR A C 1
ATOM 2679 O O . TYR A 1 358 ? -8.822 -1.331 -20.666 1.00 59.38 358 TYR A O 1
ATOM 2687 N N . ALA A 1 359 ? -9.525 -2.312 -18.775 1.00 53.22 359 ALA A N 1
ATOM 2688 C CA . ALA A 1 359 ? -8.440 -3.290 -18.713 1.00 53.22 359 ALA A CA 1
ATOM 2689 C C . ALA A 1 359 ? -8.387 -4.176 -19.971 1.00 53.22 359 ALA A C 1
ATOM 2691 O O . ALA A 1 359 ? -7.314 -4.371 -20.543 1.00 53.22 359 ALA A O 1
ATOM 2692 N N . GLY A 1 360 ? -9.538 -4.644 -20.464 1.00 65.00 360 GLY A N 1
ATOM 2693 C CA . GLY A 1 360 ? -9.636 -5.398 -21.716 1.00 65.00 360 GLY A CA 1
ATOM 2694 C C . GLY A 1 360 ? -9.199 -4.592 -22.947 1.00 65.00 360 GLY A C 1
ATOM 2695 O O . GLY A 1 360 ? -8.491 -5.114 -23.813 1.00 65.00 360 GLY A O 1
ATOM 2696 N N . LEU A 1 361 ? -9.554 -3.304 -23.016 1.00 68.94 361 LEU A N 1
ATOM 2697 C CA . LEU A 1 361 ? -9.116 -2.395 -24.079 1.00 68.94 361 LEU A CA 1
ATOM 2698 C C . LEU A 1 361 ? -7.606 -2.136 -24.021 1.00 68.94 361 LEU A C 1
ATOM 2700 O O . LEU A 1 361 ? -6.950 -2.189 -25.062 1.00 68.94 361 LEU A O 1
ATOM 2704 N N . GLN A 1 362 ? -7.039 -1.931 -22.828 1.00 64.25 362 GLN A N 1
ATOM 2705 C CA . GLN A 1 362 ? -5.594 -1.768 -22.641 1.00 64.25 362 GLN A CA 1
ATOM 2706 C C . GLN A 1 362 ? -4.832 -3.047 -22.999 1.00 64.25 362 GLN A C 1
ATOM 2708 O O . GLN A 1 362 ? -3.842 -2.989 -23.726 1.00 64.25 362 GLN A O 1
ATOM 2713 N N . TRP A 1 363 ? -5.327 -4.218 -22.588 1.00 56.16 363 TRP A N 1
ATOM 2714 C CA . TRP A 1 363 ? -4.768 -5.514 -22.981 1.00 56.16 363 TRP A CA 1
ATOM 2715 C C . TRP A 1 363 ? -4.772 -5.694 -24.502 1.00 56.16 363 TRP A C 1
ATOM 2717 O O . TRP A 1 363 ? -3.770 -6.089 -25.103 1.00 56.16 363 TRP A O 1
ATOM 2727 N N . ARG A 1 364 ? -5.881 -5.337 -25.161 1.00 69.50 364 ARG A N 1
ATOM 2728 C CA . ARG A 1 364 ? -5.980 -5.358 -26.624 1.00 69.50 364 ARG A CA 1
ATOM 2729 C C . ARG A 1 364 ? -5.011 -4.367 -27.276 1.00 69.50 364 ARG A C 1
ATOM 2731 O O . ARG A 1 364 ? -4.405 -4.716 -28.287 1.00 69.50 364 ARG A O 1
ATOM 2738 N N . ALA A 1 365 ? -4.845 -3.168 -26.720 1.00 64.06 365 ALA A N 1
ATOM 2739 C CA . ALA A 1 365 ? -3.892 -2.170 -27.204 1.00 64.06 365 ALA A CA 1
ATOM 2740 C C . ALA A 1 365 ? -2.439 -2.657 -27.066 1.00 64.06 365 ALA A C 1
ATOM 2742 O O . ALA A 1 365 ? -1.665 -2.556 -28.016 1.00 64.06 365 ALA A O 1
ATOM 2743 N N . LEU A 1 366 ? -2.096 -3.278 -25.936 1.00 56.38 366 LEU A N 1
ATOM 2744 C CA . LEU A 1 366 ? -0.795 -3.904 -25.690 1.00 56.38 366 LEU A CA 1
ATOM 2745 C C . LEU A 1 366 ? -0.508 -5.029 -26.688 1.00 56.38 366 LEU A C 1
ATOM 2747 O O . LEU A 1 366 ? 0.559 -5.045 -27.293 1.00 56.38 366 LEU A O 1
ATOM 2751 N N . ARG A 1 367 ? -1.478 -5.914 -26.952 1.00 58.47 367 ARG A N 1
ATOM 2752 C CA . ARG A 1 367 ? -1.328 -6.959 -27.983 1.00 58.47 367 ARG A CA 1
ATOM 2753 C C . ARG A 1 367 ? -1.174 -6.389 -29.397 1.00 58.47 367 ARG A C 1
ATOM 2755 O O . ARG A 1 367 ? -0.581 -7.042 -30.249 1.00 58.47 367 ARG A O 1
ATOM 2762 N N . LYS A 1 368 ? -1.693 -5.184 -29.655 1.00 64.00 368 LYS A N 1
ATOM 2763 C CA . LYS A 1 368 ? -1.575 -4.491 -30.948 1.00 64.00 368 LYS A CA 1
ATOM 2764 C C . LYS A 1 368 ? -0.282 -3.685 -31.119 1.00 64.00 368 LYS A C 1
ATOM 2766 O O . LYS A 1 368 ? 0.042 -3.368 -32.259 1.00 64.00 368 LYS A O 1
ATOM 2771 N N . ARG A 1 369 ? 0.475 -3.393 -30.050 1.00 58.66 369 ARG A N 1
ATOM 2772 C CA . ARG A 1 369 ? 1.750 -2.638 -30.114 1.00 58.66 369 ARG A CA 1
ATOM 2773 C C . ARG A 1 369 ? 2.871 -3.353 -30.890 1.00 58.66 369 ARG A C 1
ATOM 2775 O O . ARG A 1 369 ? 3.877 -2.729 -31.205 1.00 58.66 369 ARG A O 1
ATOM 2782 N N . GLY A 1 370 ? 2.673 -4.614 -31.277 1.00 59.09 370 GLY A N 1
ATOM 2783 C CA . GLY A 1 370 ? 3.675 -5.415 -31.982 1.00 59.09 370 GLY A CA 1
ATOM 2784 C C . GLY A 1 370 ? 4.674 -6.058 -31.020 1.00 59.09 370 GLY A C 1
ATOM 2785 O O . GLY A 1 370 ? 4.522 -5.965 -29.804 1.00 59.09 370 GLY A O 1
ATOM 2786 N N . SER A 1 371 ? 5.673 -6.759 -31.567 1.00 59.56 371 SER A N 1
ATOM 2787 C CA . SER A 1 371 ? 6.778 -7.275 -30.750 1.00 59.56 371 SER A CA 1
ATOM 2788 C C . SER A 1 371 ? 7.507 -6.104 -30.083 1.00 59.56 371 SER A C 1
ATOM 2790 O O . SER A 1 371 ? 7.551 -5.019 -30.655 1.00 59.56 371 SER A O 1
ATOM 2792 N N . LEU A 1 372 ? 8.055 -6.313 -28.887 1.00 63.88 372 LEU A N 1
ATOM 2793 C CA . LEU A 1 372 ? 8.974 -5.375 -28.216 1.00 63.88 372 LEU A CA 1
ATOM 2794 C C . LEU A 1 372 ? 10.412 -5.906 -28.204 1.00 63.88 372 LEU A C 1
ATOM 2796 O O . LEU A 1 372 ? 11.312 -5.291 -27.645 1.00 63.88 372 LEU A O 1
ATOM 2800 N N . THR A 1 373 ? 10.604 -7.081 -28.790 1.00 68.94 373 THR A N 1
ATOM 2801 C CA . THR A 1 373 ? 11.879 -7.770 -28.868 1.00 68.94 373 THR A CA 1
ATOM 2802 C C . THR A 1 373 ? 12.136 -8.186 -30.311 1.00 68.94 373 THR A C 1
ATOM 2804 O O . THR A 1 373 ? 11.176 -8.455 -31.052 1.00 68.94 373 THR A O 1
ATOM 2807 N N . PRO A 1 374 ? 13.409 -8.277 -30.717 1.00 69.50 374 PRO A N 1
ATOM 2808 C CA . PRO A 1 374 ? 13.770 -8.834 -32.009 1.00 69.50 374 PRO A CA 1
ATOM 2809 C C . PRO A 1 374 ? 13.164 -10.230 -32.211 1.00 69.50 374 PRO A C 1
ATOM 2811 O O . PRO A 1 374 ? 13.062 -10.997 -31.246 1.00 69.50 374 PRO A O 1
ATOM 2814 N N . PRO A 1 375 ? 12.720 -10.573 -33.435 1.00 76.88 375 PRO A N 1
ATOM 2815 C CA . PRO A 1 375 ? 12.379 -11.952 -33.748 1.00 76.88 375 PRO A CA 1
ATOM 2816 C C . PRO A 1 375 ? 13.630 -12.839 -33.623 1.00 76.88 375 PRO A C 1
ATOM 2818 O O . PRO A 1 375 ? 14.751 -12.346 -33.753 1.00 76.88 375 PRO A O 1
ATOM 2821 N N . PRO A 1 376 ? 13.471 -14.151 -33.394 1.00 81.38 376 PRO A N 1
ATOM 2822 C CA . PRO A 1 376 ? 14.591 -15.076 -33.516 1.00 81.38 376 PRO A CA 1
ATOM 2823 C C . PRO A 1 376 ? 15.139 -15.065 -34.951 1.00 81.38 376 PRO A C 1
ATOM 2825 O O . PRO A 1 376 ? 14.420 -14.741 -35.901 1.00 81.38 376 PRO A O 1
ATOM 2828 N N . GLN A 1 377 ? 16.409 -15.440 -35.108 1.00 83.94 377 GLN A N 1
ATOM 2829 C CA . GLN A 1 377 ? 17.028 -15.586 -36.422 1.00 83.94 377 GLN A CA 1
ATOM 2830 C C . GLN A 1 377 ? 16.231 -16.588 -37.271 1.00 83.94 377 GLN A C 1
ATOM 2832 O O . GLN A 1 377 ? 15.948 -17.707 -36.844 1.00 83.94 377 GLN A O 1
ATOM 2837 N N . GLY A 1 378 ? 15.845 -16.163 -38.472 1.00 81.38 378 GLY A N 1
ATOM 2838 C CA . GLY A 1 378 ? 15.124 -16.991 -39.428 1.00 81.38 378 GLY A CA 1
ATOM 2839 C C . GLY A 1 378 ? 16.030 -18.031 -40.087 1.00 81.38 378 GLY A C 1
ATOM 2840 O O . GLY A 1 378 ? 17.244 -17.854 -40.187 1.00 81.38 378 GLY A O 1
ATOM 2841 N N . VAL A 1 379 ? 15.417 -19.103 -40.585 1.00 81.75 379 VAL A N 1
ATOM 2842 C CA . VAL A 1 379 ? 16.100 -20.167 -41.333 1.00 81.75 379 VAL A CA 1
ATOM 2843 C C . VAL A 1 379 ? 15.950 -19.908 -42.830 1.00 81.75 379 VAL A C 1
ATOM 2845 O O . VAL A 1 379 ? 14.873 -19.534 -43.299 1.00 81.75 379 VAL A O 1
ATOM 2848 N N . ALA A 1 380 ? 17.031 -20.089 -43.590 1.00 79.19 380 ALA A N 1
ATOM 2849 C CA . ALA A 1 380 ? 16.973 -20.013 -45.044 1.00 79.19 380 ALA A CA 1
ATOM 2850 C C . ALA A 1 380 ? 16.143 -21.184 -45.589 1.00 79.19 380 ALA A C 1
ATOM 2852 O O . ALA A 1 380 ? 16.444 -22.345 -45.322 1.00 79.19 380 ALA A O 1
ATOM 2853 N N . LEU A 1 381 ? 15.100 -20.870 -46.353 1.00 83.31 381 LEU A N 1
ATOM 2854 C CA . LEU A 1 381 ? 14.291 -21.868 -47.044 1.00 83.31 381 LEU A CA 1
ATOM 2855 C C . LEU A 1 381 ? 14.820 -22.053 -48.466 1.00 83.31 381 LEU A C 1
ATOM 2857 O O . LEU A 1 381 ? 15.210 -21.079 -49.115 1.00 83.31 381 LEU A O 1
ATOM 2861 N N . ALA A 1 382 ? 14.807 -23.292 -48.957 1.00 83.50 382 ALA A N 1
ATOM 2862 C CA . ALA A 1 382 ? 15.109 -23.566 -50.354 1.00 83.50 382 ALA A CA 1
ATOM 2863 C C . ALA A 1 382 ? 14.072 -22.880 -51.256 1.00 83.50 382 ALA A C 1
ATOM 2865 O O . ALA A 1 382 ? 12.869 -22.928 -50.987 1.00 83.50 382 ALA A O 1
ATOM 2866 N N . VAL A 1 383 ? 14.535 -22.241 -52.333 1.00 80.94 383 VAL A N 1
ATOM 2867 C CA . VAL A 1 383 ? 13.636 -21.647 -53.327 1.00 80.94 383 VAL A CA 1
ATOM 2868 C C . VAL A 1 383 ? 12.906 -22.791 -54.040 1.00 80.94 383 VAL A C 1
ATOM 2870 O O . VAL A 1 383 ? 13.579 -23.653 -54.610 1.00 80.94 383 VAL A O 1
ATOM 2873 N N . PRO A 1 384 ? 11.561 -22.835 -54.029 1.00 90.38 384 PRO A N 1
ATOM 2874 C CA . PRO A 1 384 ? 10.820 -23.901 -54.694 1.00 90.38 384 PRO A CA 1
ATOM 2875 C C . PRO A 1 384 ? 11.046 -23.864 -56.218 1.00 90.38 384 PRO A C 1
ATOM 2877 O O . PRO A 1 384 ? 11.331 -22.791 -56.757 1.00 90.38 384 PRO A O 1
ATOM 2880 N N . PRO A 1 385 ? 10.860 -24.984 -56.945 1.00 90.88 385 PRO A N 1
ATOM 2881 C CA . PRO A 1 385 ? 11.146 -25.070 -58.384 1.00 90.88 385 PRO A CA 1
ATOM 2882 C C . PRO A 1 385 ? 10.468 -23.983 -59.230 1.00 90.88 385 PRO A C 1
ATOM 2884 O O . PRO A 1 385 ? 11.084 -23.413 -60.126 1.00 90.88 385 PRO A O 1
ATOM 2887 N N . ALA A 1 386 ? 9.226 -23.614 -58.896 1.00 90.75 386 ALA A N 1
ATOM 2888 C CA . ALA A 1 386 ? 8.519 -22.517 -59.558 1.00 90.75 386 ALA A CA 1
ATOM 2889 C C . ALA A 1 386 ? 9.223 -21.155 -59.379 1.00 90.75 386 ALA A C 1
ATOM 2891 O O . ALA A 1 386 ? 9.268 -20.351 -60.308 1.00 90.75 386 ALA A O 1
ATOM 2892 N N . GLY A 1 387 ? 9.804 -20.905 -58.201 1.00 85.50 387 GLY A N 1
ATOM 2893 C CA . GLY A 1 387 ? 10.588 -19.701 -57.922 1.00 85.50 387 GLY A CA 1
ATOM 2894 C C . GLY A 1 387 ? 11.931 -19.696 -58.652 1.00 85.50 387 GLY A C 1
ATOM 2895 O O . GLY A 1 387 ? 12.339 -18.657 -59.162 1.00 85.50 387 GLY A O 1
ATOM 2896 N N . GLN A 1 388 ? 12.580 -20.858 -58.774 1.00 85.12 388 GLN A N 1
ATOM 2897 C CA . GLN A 1 388 ? 13.812 -21.004 -59.559 1.00 85.12 388 GLN A CA 1
ATOM 2898 C C . GLN A 1 388 ? 13.552 -20.729 -61.046 1.00 85.12 388 GLN A C 1
ATOM 2900 O O . GLN A 1 388 ? 14.259 -19.934 -61.657 1.00 85.12 388 GLN A O 1
ATOM 2905 N N . ALA A 1 389 ? 12.478 -21.294 -61.607 1.00 86.12 389 ALA A N 1
ATOM 2906 C CA . ALA A 1 389 ? 12.068 -21.033 -62.986 1.00 86.12 389 ALA A CA 1
ATOM 2907 C C . ALA A 1 389 ? 11.715 -19.552 -63.225 1.00 86.12 389 ALA A C 1
ATOM 2909 O O . ALA A 1 389 ? 11.994 -19.011 -64.294 1.00 86.12 389 ALA A O 1
ATOM 2910 N N . ALA A 1 390 ? 11.119 -18.874 -62.238 1.00 83.75 390 ALA A N 1
ATOM 2911 C CA . ALA A 1 390 ? 10.847 -17.441 -62.318 1.00 83.75 390 ALA A CA 1
ATOM 2912 C C . ALA A 1 390 ? 12.134 -16.597 -62.306 1.00 83.75 390 ALA A C 1
ATOM 2914 O O . ALA A 1 390 ? 12.233 -15.657 -63.091 1.00 83.75 390 ALA A O 1
ATOM 2915 N N . LEU A 1 391 ? 13.123 -16.945 -61.474 1.00 79.50 391 LEU A N 1
ATOM 2916 C CA . LEU A 1 391 ? 14.436 -16.286 -61.460 1.00 79.50 391 LEU A CA 1
ATOM 2917 C C . LEU A 1 391 ? 15.188 -16.496 -62.781 1.00 79.50 391 LEU A C 1
ATOM 2919 O O . LEU A 1 391 ? 15.681 -15.527 -63.351 1.00 79.50 391 LEU A O 1
ATOM 2923 N N . ALA A 1 392 ? 15.171 -17.713 -63.331 1.00 82.19 392 ALA A N 1
ATOM 2924 C CA . ALA A 1 392 ? 15.775 -18.017 -64.630 1.00 82.19 392 ALA A CA 1
ATOM 2925 C C . ALA A 1 392 ? 15.142 -17.213 -65.784 1.00 82.19 392 ALA A C 1
ATOM 2927 O O . ALA A 1 392 ? 15.815 -16.831 -66.731 1.00 82.19 392 ALA A O 1
ATOM 2928 N N . ARG A 1 393 ? 13.848 -16.866 -65.706 1.00 83.00 393 ARG A N 1
ATOM 2929 C CA . ARG A 1 393 ? 13.205 -15.972 -66.695 1.00 83.00 393 ARG A CA 1
ATOM 2930 C C . ARG A 1 393 ? 13.664 -14.512 -66.597 1.00 83.00 393 ARG A C 1
ATOM 2932 O O . ARG A 1 393 ? 13.438 -13.744 -67.532 1.00 83.00 393 ARG A O 1
ATOM 2939 N N . LEU A 1 394 ? 14.243 -14.108 -65.465 1.00 78.38 394 LEU A N 1
ATOM 2940 C CA . LEU A 1 394 ? 14.846 -12.785 -65.286 1.00 78.38 394 LEU A CA 1
ATOM 2941 C C . LEU A 1 394 ? 16.303 -12.759 -65.771 1.00 78.38 394 LEU A C 1
ATOM 2943 O O . LEU A 1 394 ? 16.807 -11.678 -66.101 1.00 78.38 394 LEU A O 1
ATOM 2947 N N . GLU A 1 395 ? 16.960 -13.923 -65.849 1.00 73.88 395 GLU A N 1
ATOM 2948 C CA . GLU A 1 395 ? 18.301 -14.064 -66.416 1.00 73.88 395 GLU A CA 1
ATOM 2949 C C . GLU A 1 395 ? 18.336 -13.551 -67.859 1.00 73.88 395 GLU A C 1
ATOM 2951 O O . GLU A 1 395 ? 17.503 -13.878 -68.699 1.00 73.88 395 GLU A O 1
ATOM 2956 N N . GLY A 1 396 ? 19.278 -12.644 -68.127 1.00 69.38 396 GLY A N 1
ATOM 2957 C CA . GLY A 1 396 ? 19.435 -11.986 -69.427 1.00 69.38 396 GLY A CA 1
ATOM 2958 C C . GLY A 1 396 ? 18.528 -10.772 -69.673 1.00 69.38 396 GLY A C 1
ATOM 2959 O O . GLY A 1 396 ? 18.856 -9.970 -70.544 1.00 69.38 396 GLY A O 1
ATOM 2960 N N . ARG A 1 397 ? 17.450 -10.573 -68.896 1.00 77.94 397 ARG A N 1
ATOM 2961 C CA . ARG A 1 397 ? 16.480 -9.478 -69.114 1.00 77.94 397 ARG A CA 1
ATOM 2962 C C . ARG A 1 397 ? 16.676 -8.271 -68.198 1.00 77.94 397 ARG A C 1
ATOM 2964 O O . ARG A 1 397 ? 16.434 -7.143 -68.619 1.00 77.94 397 ARG A O 1
ATOM 2971 N N . TYR A 1 398 ? 17.126 -8.492 -66.964 1.00 78.25 398 TYR A N 1
ATOM 2972 C CA . TYR A 1 398 ? 17.357 -7.425 -65.990 1.00 78.25 398 TYR A CA 1
ATOM 2973 C C . TYR A 1 398 ? 18.736 -7.576 -65.345 1.00 78.25 398 TYR A C 1
ATOM 2975 O O . TYR A 1 398 ? 19.075 -8.628 -64.807 1.00 78.25 398 TYR A O 1
ATOM 2983 N N . ARG A 1 399 ? 19.532 -6.503 -65.380 1.00 84.25 399 ARG A N 1
ATOM 2984 C CA . ARG A 1 399 ? 20.810 -6.387 -64.665 1.00 84.25 399 ARG A CA 1
ATOM 2985 C C . ARG A 1 399 ? 20.702 -5.228 -63.690 1.00 84.25 399 ARG A C 1
ATOM 2987 O O . ARG A 1 399 ? 20.333 -4.126 -64.086 1.00 84.25 399 ARG A O 1
ATOM 2994 N N . GLY A 1 400 ? 20.994 -5.474 -62.419 1.00 87.00 400 GLY A N 1
ATOM 2995 C CA . GLY A 1 400 ? 20.840 -4.443 -61.402 1.00 87.00 400 GLY A CA 1
ATOM 2996 C C . GLY A 1 400 ? 21.106 -4.931 -59.989 1.00 87.00 400 GLY A C 1
ATOM 2997 O O . GLY A 1 400 ? 21.352 -6.113 -59.749 1.00 87.00 400 GLY A O 1
ATOM 2998 N N . ARG A 1 401 ? 21.051 -3.987 -59.049 1.00 90.00 401 ARG A N 1
ATOM 2999 C CA . ARG A 1 401 ? 21.202 -4.233 -57.616 1.00 90.00 401 ARG A CA 1
ATOM 3000 C C . ARG A 1 401 ? 19.918 -3.855 -56.897 1.00 90.00 401 ARG A C 1
ATOM 3002 O O . ARG A 1 401 ? 19.347 -2.799 -57.150 1.00 90.00 401 ARG A O 1
ATOM 3009 N N . LEU A 1 402 ? 19.486 -4.720 -55.993 1.00 92.00 402 LEU A N 1
ATOM 3010 C CA . LEU A 1 402 ? 18.341 -4.511 -55.117 1.00 92.00 402 LEU A CA 1
ATOM 3011 C C . LEU A 1 402 ? 18.855 -4.357 -53.694 1.00 92.00 402 LEU A C 1
ATOM 3013 O O . LEU A 1 402 ? 19.670 -5.162 -53.253 1.00 92.00 402 LEU A O 1
ATOM 3017 N N . VAL A 1 403 ? 18.360 -3.351 -52.977 1.00 95.56 403 VAL A N 1
ATOM 3018 C CA . VAL A 1 403 ? 18.652 -3.155 -51.554 1.00 95.56 403 VAL A CA 1
ATOM 3019 C C . VAL A 1 403 ? 17.359 -3.102 -50.758 1.00 95.56 403 VAL A C 1
ATOM 3021 O O . VAL A 1 403 ? 16.390 -2.467 -51.175 1.00 95.56 403 VAL A O 1
ATOM 3024 N N . TRP A 1 404 ? 17.329 -3.772 -49.611 1.00 95.31 404 TRP A N 1
ATOM 3025 C CA . TRP A 1 404 ? 16.184 -3.735 -48.703 1.00 95.31 404 TRP A CA 1
ATOM 3026 C C . TRP A 1 404 ? 16.623 -3.969 -47.259 1.00 95.31 404 TRP A C 1
ATOM 3028 O O . TRP A 1 404 ? 17.681 -4.533 -46.999 1.00 95.31 404 TRP A O 1
ATOM 3038 N N . SER A 1 405 ? 15.798 -3.528 -46.313 1.00 93.00 405 SER A N 1
ATOM 3039 C CA . SER A 1 405 ? 15.983 -3.815 -44.888 1.00 93.00 405 SER A CA 1
ATOM 3040 C C . SER A 1 405 ? 15.278 -5.123 -44.530 1.00 93.00 405 SER A C 1
ATOM 3042 O O . SER A 1 405 ? 14.128 -5.335 -44.925 1.00 93.00 405 SER A O 1
ATOM 3044 N N . SER A 1 406 ? 15.938 -6.007 -43.781 1.00 90.19 406 SER A N 1
ATOM 3045 C CA . SER A 1 406 ? 15.369 -7.294 -43.373 1.00 90.19 406 SER A CA 1
ATOM 3046 C C . SER A 1 406 ? 15.771 -7.661 -41.954 1.00 90.19 406 SER A C 1
ATOM 3048 O O . SER A 1 406 ? 16.944 -7.635 -41.616 1.00 90.19 406 SER A O 1
ATOM 3050 N N . ASN A 1 407 ? 14.798 -8.096 -41.153 1.00 87.94 407 ASN A N 1
ATOM 3051 C CA . ASN A 1 407 ? 15.012 -8.607 -39.798 1.00 87.94 407 ASN A CA 1
ATOM 3052 C C . ASN A 1 407 ? 15.245 -10.123 -39.731 1.00 87.94 407 ASN A C 1
ATOM 3054 O O . ASN A 1 407 ? 15.127 -10.720 -38.663 1.00 87.94 407 ASN A O 1
ATOM 3058 N N . ARG A 1 408 ? 15.569 -10.767 -40.860 1.00 86.69 408 ARG A N 1
ATOM 3059 C CA . ARG A 1 408 ? 15.786 -12.223 -40.912 1.00 86.69 408 ARG A CA 1
ATOM 3060 C C . ARG A 1 408 ? 16.933 -12.700 -40.017 1.00 86.69 408 ARG A C 1
ATOM 3062 O O . ARG A 1 408 ? 16.941 -13.858 -39.629 1.00 86.69 408 ARG A O 1
ATOM 3069 N N . GLY A 1 409 ? 17.886 -11.823 -39.699 1.00 82.69 409 GLY A N 1
ATOM 3070 C CA . GLY A 1 409 ? 18.994 -12.091 -38.779 1.00 82.69 409 GLY A CA 1
ATOM 3071 C C . GLY A 1 409 ? 18.662 -11.842 -37.305 1.00 82.69 409 GLY A C 1
ATOM 3072 O O . GLY A 1 409 ? 19.537 -11.963 -36.460 1.00 82.69 409 GLY A O 1
ATOM 3073 N N . GLY A 1 410 ? 17.421 -11.460 -36.992 1.00 83.62 410 GLY A N 1
ATOM 3074 C CA . GLY A 1 410 ? 16.992 -11.011 -35.668 1.00 83.62 410 GLY A CA 1
ATOM 3075 C C . GLY A 1 410 ? 17.009 -9.489 -35.505 1.00 83.62 410 GLY A C 1
ATOM 3076 O O . GLY A 1 410 ? 16.145 -8.948 -34.825 1.00 83.62 410 GLY A O 1
ATOM 3077 N N . ASN A 1 411 ? 17.884 -8.766 -36.208 1.00 86.62 411 ASN A N 1
ATOM 3078 C CA . ASN A 1 411 ? 17.839 -7.305 -36.304 1.00 86.62 411 ASN A CA 1
ATOM 3079 C C . ASN A 1 411 ? 17.661 -6.853 -37.759 1.00 86.62 411 ASN A C 1
ATOM 3081 O O . ASN A 1 411 ? 17.960 -7.607 -38.683 1.00 86.62 411 ASN A O 1
ATOM 3085 N N . HIS A 1 412 ? 17.122 -5.649 -37.958 1.00 89.44 412 HIS A N 1
ATOM 3086 C CA . HIS A 1 412 ? 16.976 -5.050 -39.281 1.00 89.44 412 HIS A CA 1
ATOM 3087 C C . HIS A 1 412 ? 18.337 -4.600 -39.815 1.00 89.44 412 HIS A C 1
ATOM 3089 O O . HIS A 1 412 ? 18.783 -3.502 -39.495 1.00 89.44 412 HIS A O 1
ATOM 3095 N N . ASP A 1 413 ? 18.938 -5.434 -40.658 1.00 92.81 413 ASP A N 1
ATOM 3096 C CA . ASP A 1 413 ? 20.132 -5.104 -41.434 1.00 92.81 413 ASP A CA 1
ATOM 3097 C C . ASP A 1 413 ? 19.750 -4.777 -42.887 1.00 92.81 413 ASP A C 1
ATOM 3099 O O . ASP A 1 413 ? 18.701 -5.198 -43.399 1.00 92.81 413 ASP A O 1
ATOM 3103 N N . ILE A 1 414 ? 20.627 -4.055 -43.582 1.00 95.56 414 ILE A N 1
ATOM 3104 C CA . ILE A 1 414 ? 20.509 -3.798 -45.014 1.00 95.56 414 ILE A CA 1
ATOM 3105 C C . ILE A 1 414 ? 21.105 -4.975 -45.779 1.00 95.56 414 ILE A C 1
ATOM 3107 O O . ILE A 1 414 ? 22.272 -5.333 -45.615 1.00 95.56 414 ILE A O 1
ATOM 3111 N N . LEU A 1 415 ? 20.298 -5.565 -46.652 1.00 94.50 415 LEU A N 1
ATOM 3112 C CA . LEU A 1 415 ? 20.691 -6.632 -47.560 1.00 94.50 415 LEU A CA 1
ATOM 3113 C C . LEU A 1 415 ? 20.786 -6.097 -48.985 1.00 94.50 415 LEU A C 1
ATOM 3115 O O . LEU A 1 415 ? 20.065 -5.172 -49.364 1.00 94.50 415 LEU A O 1
ATOM 3119 N N . LEU A 1 416 ? 21.660 -6.719 -49.770 1.00 94.38 416 LEU A N 1
ATOM 3120 C CA . LEU A 1 416 ? 21.827 -6.457 -51.189 1.00 94.38 416 LEU A CA 1
ATOM 3121 C C . LEU A 1 416 ? 21.723 -7.758 -51.977 1.00 94.38 416 LEU A C 1
ATOM 3123 O O . LEU A 1 416 ? 22.277 -8.782 -51.577 1.00 94.38 416 LEU A O 1
ATOM 3127 N N . MET A 1 417 ? 21.019 -7.690 -53.101 1.00 90.38 417 MET A N 1
ATOM 3128 C CA . MET A 1 417 ? 20.927 -8.754 -54.092 1.00 90.38 417 MET A CA 1
ATOM 3129 C C . MET A 1 417 ? 21.402 -8.244 -55.444 1.00 90.38 417 MET A C 1
ATOM 3131 O O . MET A 1 417 ? 21.039 -7.141 -55.859 1.00 90.38 417 MET A O 1
ATOM 3135 N N . GLU A 1 418 ? 22.183 -9.065 -56.135 1.00 87.75 418 GLU A N 1
ATOM 3136 C CA . GLU A 1 418 ? 22.644 -8.790 -57.494 1.00 87.75 418 GLU A CA 1
ATOM 3137 C C . GLU A 1 418 ? 21.851 -9.640 -58.488 1.00 87.75 418 GLU A C 1
ATOM 3139 O O . GLU A 1 418 ? 21.744 -10.857 -58.338 1.00 87.75 418 GLU A O 1
ATOM 3144 N N . LEU A 1 419 ? 21.270 -8.990 -59.496 1.00 85.50 419 LEU A N 1
ATOM 3145 C CA . LEU A 1 419 ? 20.581 -9.658 -60.593 1.00 85.50 419 LEU A CA 1
ATOM 3146 C C . LEU A 1 419 ? 21.516 -9.807 -61.805 1.00 85.50 419 LEU A C 1
ATOM 3148 O O . LEU A 1 419 ? 22.266 -8.876 -62.113 1.00 85.50 419 LEU A O 1
ATOM 3152 N N . PRO A 1 420 ? 21.439 -10.938 -62.525 1.00 79.81 420 PRO A N 1
ATOM 3153 C CA . PRO A 1 420 ? 20.379 -11.940 -62.405 1.00 79.81 420 PRO A CA 1
ATOM 3154 C C . PRO A 1 420 ? 20.696 -13.110 -61.458 1.00 79.81 420 PRO A C 1
ATOM 3156 O O . PRO A 1 420 ? 19.796 -13.879 -61.150 1.00 79.81 420 PRO A O 1
ATOM 3159 N N . ALA A 1 421 ? 21.931 -13.204 -60.950 1.00 77.38 421 ALA A N 1
ATOM 3160 C CA . ALA A 1 421 ? 22.401 -14.323 -60.125 1.00 77.38 421 ALA A CA 1
ATOM 3161 C C . ALA A 1 421 ? 21.572 -14.567 -58.846 1.00 77.38 421 ALA A C 1
ATOM 3163 O O . ALA A 1 421 ? 21.604 -15.658 -58.285 1.00 77.38 421 ALA A O 1
ATOM 3164 N N . GLY A 1 422 ? 20.852 -13.556 -58.348 1.00 79.62 422 GLY A N 1
ATOM 3165 C CA . GLY A 1 422 ? 19.966 -13.677 -57.186 1.00 79.62 422 GLY A CA 1
ATOM 3166 C C . GLY A 1 422 ? 20.707 -13.817 -55.853 1.00 79.62 422 GLY A C 1
ATOM 3167 O O . GLY A 1 422 ? 20.077 -14.002 -54.810 1.00 79.62 422 GLY A O 1
ATOM 3168 N N . THR A 1 423 ? 22.036 -13.703 -55.860 1.00 83.38 423 THR A N 1
ATOM 3169 C CA . THR A 1 423 ? 22.883 -13.837 -54.675 1.00 83.38 423 THR A CA 1
ATOM 3170 C C . THR A 1 423 ? 22.590 -12.720 -53.680 1.00 83.38 423 THR A C 1
ATOM 3172 O O . THR A 1 423 ? 22.739 -11.542 -54.003 1.00 83.38 423 THR A O 1
ATOM 3175 N N . VAL A 1 424 ? 22.201 -13.090 -52.457 1.00 88.81 424 VAL A N 1
ATOM 3176 C CA . VAL A 1 424 ? 21.903 -12.156 -51.361 1.00 88.81 424 VAL A CA 1
ATOM 3177 C C . VAL A 1 424 ? 23.067 -12.093 -50.385 1.00 88.81 424 VAL A C 1
ATOM 3179 O O . VAL A 1 424 ? 23.506 -13.123 -49.878 1.00 88.81 424 VAL A O 1
ATOM 3182 N N . ARG A 1 425 ? 23.510 -10.883 -50.042 1.00 89.81 425 ARG A N 1
ATOM 3183 C CA . ARG A 1 425 ? 24.511 -10.649 -48.993 1.00 89.81 425 ARG A CA 1
ATOM 3184 C C . ARG A 1 425 ? 24.121 -9.487 -48.077 1.00 89.81 425 ARG A C 1
ATOM 3186 O O . ARG A 1 425 ? 23.485 -8.540 -48.539 1.00 89.81 425 ARG A O 1
ATOM 3193 N N . PRO A 1 426 ? 24.500 -9.524 -46.789 1.00 90.75 426 PRO A N 1
ATOM 3194 C CA . PRO A 1 426 ? 24.370 -8.362 -45.921 1.00 90.75 426 PRO A CA 1
ATOM 3195 C C . PRO A 1 426 ? 25.353 -7.264 -46.339 1.00 90.75 426 PRO A C 1
ATOM 3197 O O . PRO A 1 426 ? 26.518 -7.538 -46.626 1.00 90.75 426 PRO A O 1
ATOM 3200 N N . VAL A 1 427 ? 24.868 -6.026 -46.376 1.00 93.06 427 VAL A N 1
ATOM 3201 C CA . VAL A 1 427 ? 25.668 -4.803 -46.553 1.00 93.06 427 VAL A CA 1
ATOM 3202 C C . VAL A 1 427 ? 26.084 -4.253 -45.197 1.00 93.06 427 VAL A C 1
ATOM 3204 O O . VAL A 1 427 ? 27.188 -3.740 -45.045 1.00 93.06 427 VAL A O 1
ATOM 3207 N N . THR A 1 428 ? 25.208 -4.390 -44.208 1.00 93.38 428 THR A N 1
ATOM 3208 C CA . THR A 1 428 ? 25.448 -3.965 -42.836 1.00 93.38 428 THR A CA 1
ATOM 3209 C C . THR A 1 428 ? 25.308 -5.143 -41.877 1.00 93.38 428 THR A C 1
ATOM 3211 O O . THR A 1 428 ? 24.662 -6.149 -42.179 1.00 93.38 428 THR A O 1
ATOM 3214 N N . ARG A 1 429 ? 25.988 -5.027 -40.735 1.00 89.25 429 ARG A N 1
ATOM 3215 C CA . ARG A 1 429 ? 25.795 -5.865 -39.550 1.00 89.25 429 ARG A CA 1
ATOM 3216 C C . ARG A 1 429 ? 25.960 -4.966 -38.341 1.00 89.25 429 ARG A C 1
ATOM 3218 O O . ARG A 1 429 ? 27.088 -4.616 -37.987 1.00 89.25 429 ARG A O 1
ATOM 3225 N N . ASN A 1 430 ? 24.854 -4.532 -37.753 1.00 87.81 430 ASN A N 1
ATOM 3226 C CA . ASN A 1 430 ? 24.897 -3.648 -36.594 1.00 87.81 430 ASN A CA 1
ATOM 3227 C C . ASN A 1 430 ? 23.891 -4.074 -35.525 1.00 87.81 430 ASN A C 1
ATOM 3229 O O . ASN A 1 430 ? 22.891 -4.733 -35.794 1.00 87.81 430 ASN A O 1
ATOM 3233 N N . LEU A 1 431 ? 24.158 -3.661 -34.287 1.00 85.69 431 LEU A N 1
ATOM 3234 C CA . LEU A 1 431 ? 23.218 -3.810 -33.183 1.00 85.69 431 LEU A CA 1
ATOM 3235 C C . LEU A 1 431 ? 22.008 -2.879 -33.308 1.00 85.69 431 LEU A C 1
ATOM 3237 O O . LEU A 1 431 ? 21.031 -3.138 -32.625 1.00 85.69 431 LEU A O 1
ATOM 3241 N N . HIS A 1 432 ? 22.078 -1.826 -34.133 1.00 89.44 432 HIS A N 1
ATOM 3242 C CA . HIS A 1 432 ? 21.015 -0.841 -34.358 1.00 89.44 432 HIS A CA 1
ATOM 3243 C C . HIS A 1 432 ? 20.165 -1.184 -35.579 1.00 89.44 432 HIS A C 1
ATOM 3245 O O . HIS A 1 432 ? 20.680 -1.683 -36.573 1.00 89.44 432 HIS A O 1
ATOM 3251 N N . THR A 1 433 ? 18.864 -0.900 -35.519 1.00 89.19 433 THR A N 1
ATOM 3252 C CA . THR A 1 433 ? 17.932 -1.111 -36.637 1.00 89.19 433 THR A CA 1
ATOM 3253 C C . THR A 1 433 ? 18.219 -0.143 -37.786 1.00 89.19 433 THR A C 1
ATOM 3255 O O . THR A 1 433 ? 18.243 1.075 -37.596 1.00 89.19 433 THR A O 1
ATOM 3258 N N . GLU A 1 434 ? 18.382 -0.685 -38.993 1.00 91.88 434 GLU A N 1
ATOM 3259 C CA . GLU A 1 434 ? 18.673 0.067 -40.212 1.00 91.88 434 GLU A CA 1
ATOM 3260 C C . GLU A 1 434 ? 17.564 -0.114 -41.249 1.00 91.88 434 GLU A C 1
ATOM 3262 O O . GLU A 1 434 ? 17.120 -1.225 -41.556 1.00 91.88 434 GLU A O 1
ATOM 3267 N N . THR A 1 435 ? 17.070 0.999 -41.784 1.00 90.75 435 THR A N 1
ATOM 3268 C CA . THR A 1 435 ? 15.847 1.034 -42.593 1.00 90.75 435 THR A CA 1
ATOM 3269 C C . THR A 1 435 ? 15.943 2.023 -43.750 1.00 90.75 435 THR A C 1
ATOM 3271 O O . THR A 1 435 ? 16.903 2.779 -43.880 1.00 90.75 435 THR A O 1
ATOM 3274 N N . TYR A 1 436 ? 14.938 1.970 -44.627 1.00 91.25 436 TYR A N 1
ATOM 3275 C CA . TYR A 1 436 ? 14.774 2.869 -45.772 1.00 91.25 436 TYR A CA 1
ATOM 3276 C C . TYR A 1 436 ? 16.000 2.973 -46.704 1.00 91.25 436 TYR A C 1
ATOM 3278 O O . TYR A 1 436 ? 16.379 4.084 -47.074 1.00 91.25 436 TYR A O 1
ATOM 3286 N N . PRO A 1 437 ? 16.623 1.850 -47.125 1.00 95.62 437 PRO A N 1
ATOM 3287 C CA . PRO A 1 437 ? 17.788 1.926 -47.991 1.00 95.62 437 PRO A CA 1
ATOM 3288 C C . PRO A 1 437 ? 17.442 2.487 -49.379 1.00 95.62 437 PRO A C 1
ATOM 3290 O O . PRO A 1 437 ? 16.353 2.247 -49.921 1.00 95.62 437 PRO A O 1
ATOM 3293 N N . ARG A 1 438 ? 18.395 3.206 -49.973 1.00 95.75 438 ARG A N 1
ATOM 3294 C CA . ARG A 1 438 ? 18.366 3.737 -51.342 1.00 95.75 438 ARG A CA 1
ATOM 3295 C C . ARG A 1 438 ? 19.749 3.613 -51.972 1.00 95.75 438 ARG A C 1
ATOM 3297 O O . ARG A 1 438 ? 20.746 3.894 -51.316 1.00 95.75 438 ARG A O 1
ATOM 3304 N N . LEU A 1 439 ? 19.805 3.203 -53.237 1.00 94.94 439 LEU A N 1
ATOM 3305 C CA . LEU A 1 439 ? 21.039 3.219 -54.026 1.00 94.94 439 LEU A CA 1
ATOM 3306 C C . LEU A 1 439 ? 21.257 4.612 -54.624 1.00 94.94 439 LEU A C 1
ATOM 3308 O O . LEU A 1 439 ? 20.296 5.261 -55.039 1.00 94.94 439 LEU A O 1
ATOM 3312 N N . SER A 1 440 ? 22.512 5.054 -54.692 1.00 93.69 440 SER A N 1
ATOM 3313 C CA . SER A 1 440 ? 22.894 6.218 -55.497 1.00 93.69 440 SER A CA 1
ATOM 3314 C C . SER A 1 440 ? 22.644 5.959 -56.995 1.00 93.69 440 SER A C 1
ATOM 3316 O O . SER A 1 440 ? 22.601 4.797 -57.406 1.00 93.69 440 SER A O 1
ATOM 3318 N N . PRO A 1 441 ? 22.509 7.002 -57.841 1.00 90.56 441 PRO A N 1
ATOM 3319 C CA . PRO A 1 441 ? 22.282 6.829 -59.281 1.00 90.56 441 PRO A CA 1
ATOM 3320 C C . PRO A 1 441 ? 23.358 5.994 -59.997 1.00 90.56 441 PRO A C 1
ATOM 3322 O O . PRO A 1 441 ? 23.043 5.219 -60.892 1.00 90.56 441 PRO A O 1
ATOM 3325 N N . ASP A 1 442 ? 24.619 6.100 -59.567 1.00 90.62 442 ASP A N 1
ATOM 3326 C CA . ASP A 1 442 ? 25.743 5.284 -60.057 1.00 90.62 442 ASP A CA 1
ATOM 3327 C C . ASP A 1 442 ? 25.822 3.886 -59.398 1.00 90.62 442 ASP A C 1
ATOM 3329 O O . ASP A 1 442 ? 26.685 3.064 -59.717 1.00 90.62 442 ASP A O 1
ATOM 3333 N N . GLY A 1 443 ? 24.940 3.616 -58.432 1.00 87.94 443 GLY A N 1
ATOM 3334 C CA . GLY A 1 443 ? 24.879 2.409 -57.617 1.00 87.94 443 GLY A CA 1
ATOM 3335 C C . GLY A 1 443 ? 26.083 2.192 -56.697 1.00 87.94 443 GLY A C 1
ATOM 3336 O O . GLY A 1 443 ? 26.194 1.125 -56.094 1.00 87.94 443 GLY A O 1
ATOM 3337 N N . ARG A 1 444 ? 27.030 3.128 -56.593 1.00 89.81 444 ARG A N 1
ATOM 3338 C CA . ARG A 1 444 ? 28.248 2.933 -55.789 1.00 89.81 444 ARG A CA 1
ATOM 3339 C C . ARG A 1 444 ? 28.002 3.056 -54.288 1.00 89.81 444 ARG A C 1
ATOM 3341 O O . ARG A 1 444 ? 28.790 2.523 -53.515 1.00 89.81 444 ARG A O 1
ATOM 3348 N N . GLN A 1 445 ? 26.918 3.709 -53.874 1.00 94.62 445 GLN A N 1
ATOM 3349 C CA . GLN A 1 445 ? 26.626 4.004 -52.474 1.00 94.62 445 GLN A CA 1
ATOM 3350 C C . GLN A 1 445 ? 25.213 3.564 -52.083 1.00 94.62 445 GLN A C 1
ATOM 3352 O O . GLN A 1 445 ? 24.302 3.518 -52.912 1.00 94.62 445 GLN A O 1
ATOM 3357 N N . VAL A 1 446 ? 25.036 3.262 -50.794 1.00 95.88 446 VAL A N 1
ATOM 3358 C CA . VAL A 1 446 ? 23.735 2.966 -50.186 1.00 95.88 446 VAL A CA 1
ATOM 3359 C C . VAL A 1 446 ? 23.480 3.970 -49.065 1.00 95.88 446 VAL A C 1
ATOM 3361 O O . VAL A 1 446 ? 24.201 3.980 -48.071 1.00 95.88 446 VAL A O 1
ATOM 3364 N N . LEU A 1 447 ? 22.445 4.793 -49.220 1.00 96.06 447 LEU A N 1
ATOM 3365 C CA . LEU A 1 447 ? 21.914 5.654 -48.164 1.00 96.06 447 LEU A CA 1
ATOM 3366 C C . LEU A 1 447 ? 20.886 4.864 -47.353 1.00 96.06 447 LEU A C 1
ATOM 3368 O O . LEU A 1 447 ? 20.050 4.186 -47.942 1.00 96.06 447 LEU A O 1
ATOM 3372 N N . PHE A 1 448 ? 20.914 4.963 -46.028 1.00 94.75 448 PHE A N 1
ATOM 3373 C CA . PHE A 1 448 ? 19.930 4.340 -45.141 1.00 94.75 448 PHE A CA 1
ATOM 3374 C C . PHE A 1 448 ? 19.791 5.142 -43.843 1.00 94.75 448 PHE A C 1
ATOM 3376 O O . PHE A 1 448 ? 20.676 5.916 -43.479 1.00 94.75 448 PHE A O 1
ATOM 3383 N N . SER A 1 449 ? 18.684 4.943 -43.133 1.00 92.19 449 SER A N 1
ATOM 3384 C CA . SER A 1 449 ? 18.467 5.497 -41.795 1.00 92.19 449 SER A CA 1
ATOM 3385 C C . SER A 1 449 ? 18.855 4.469 -40.742 1.00 92.19 449 SER A C 1
ATOM 3387 O O . SER A 1 449 ? 18.467 3.304 -40.846 1.00 92.19 449 SER A O 1
ATOM 3389 N N . ARG A 1 450 ? 19.578 4.901 -39.708 1.00 91.75 450 ARG A N 1
ATOM 3390 C CA . ARG A 1 450 ? 19.928 4.068 -38.556 1.00 91.75 450 ARG A CA 1
ATOM 3391 C C . ARG A 1 450 ? 19.282 4.630 -37.294 1.00 91.75 450 ARG A C 1
ATOM 3393 O O . ARG A 1 450 ? 19.403 5.818 -37.020 1.00 91.75 450 ARG A O 1
ATOM 3400 N N . SER A 1 451 ? 18.636 3.745 -36.547 1.00 88.88 451 SER A N 1
ATOM 3401 C CA . SER A 1 451 ? 18.083 4.009 -35.219 1.00 88.88 451 SER A CA 1
ATOM 3402 C C . SER A 1 451 ? 19.158 4.456 -34.225 1.00 88.88 451 SER A C 1
ATOM 3404 O O . SER A 1 451 ? 20.275 3.934 -34.255 1.00 88.88 451 SER A O 1
ATOM 3406 N N . GLN A 1 452 ? 18.808 5.328 -33.274 1.00 85.56 452 GLN A N 1
ATOM 3407 C CA . GLN A 1 452 ? 19.665 5.616 -32.112 1.00 85.56 452 GLN A CA 1
ATOM 3408 C C . GLN A 1 452 ? 19.549 4.554 -31.010 1.00 85.56 452 GLN A C 1
ATOM 3410 O O . GLN A 1 452 ? 20.280 4.580 -30.023 1.00 85.56 452 GLN A O 1
ATOM 3415 N N . THR A 1 453 ? 18.619 3.613 -31.165 1.00 79.69 453 THR A N 1
ATOM 3416 C CA . THR A 1 453 ? 18.399 2.497 -30.242 1.00 79.69 453 THR A CA 1
ATOM 3417 C C . THR A 1 453 ? 18.652 1.145 -30.924 1.00 79.69 453 THR A C 1
ATOM 3419 O O . THR A 1 453 ? 18.428 1.022 -32.133 1.00 79.69 453 THR A O 1
ATOM 3422 N N . PRO A 1 454 ? 19.116 0.111 -30.193 1.00 82.62 454 PRO A N 1
ATOM 3423 C CA . PRO A 1 454 ? 19.495 -1.165 -30.801 1.00 82.62 454 PRO A CA 1
ATOM 3424 C C . PRO A 1 454 ? 18.375 -1.806 -31.641 1.00 82.62 454 PRO A C 1
ATOM 3426 O O . PRO A 1 454 ? 18.537 -2.102 -32.823 1.00 82.62 454 PRO A O 1
ATOM 3429 N N . TRP A 1 455 ? 17.176 -1.939 -31.080 1.00 81.75 455 TRP A N 1
ATOM 3430 C CA . TRP A 1 455 ? 16.072 -2.580 -31.781 1.00 81.75 455 TRP A CA 1
ATOM 3431 C C . TRP A 1 455 ? 14.842 -1.693 -31.832 1.00 81.75 455 TRP A C 1
ATOM 3433 O O . TRP A 1 455 ? 14.365 -1.236 -30.792 1.00 81.75 455 TRP A O 1
ATOM 3443 N N . VAL A 1 456 ? 14.291 -1.522 -33.036 1.00 76.56 456 VAL A N 1
ATOM 3444 C CA . VAL A 1 456 ? 13.010 -0.850 -33.214 1.00 76.56 456 VAL A CA 1
ATOM 3445 C C . VAL A 1 456 ? 12.116 -1.581 -34.202 1.00 76.56 456 VAL A C 1
ATOM 3447 O O . VAL A 1 456 ? 12.490 -1.903 -35.328 1.00 76.56 456 VAL A O 1
ATOM 3450 N N . SER A 1 457 ? 10.875 -1.808 -33.779 1.00 75.31 457 SER A N 1
ATOM 3451 C CA . SER A 1 457 ? 9.812 -2.266 -34.665 1.00 75.31 457 SER A CA 1
ATOM 3452 C C . SER A 1 457 ? 9.517 -1.211 -35.73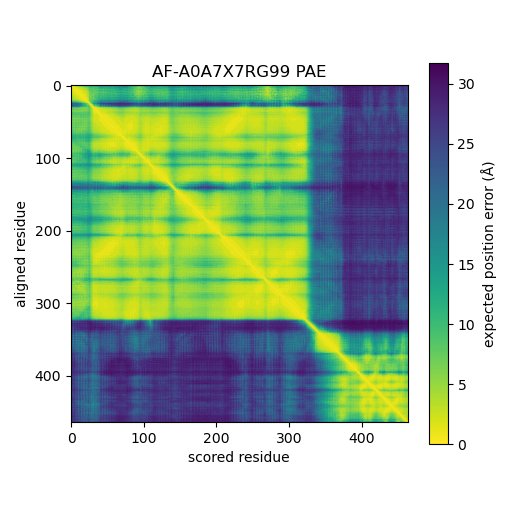0 1.00 75.31 457 SER A C 1
ATOM 3454 O O . SER A 1 457 ? 9.200 -0.075 -35.390 1.00 75.31 457 SER A O 1
ATOM 3456 N N . GLN A 1 458 ? 9.460 -1.600 -37.007 1.00 70.81 458 GLN A N 1
ATOM 3457 C CA . GLN A 1 458 ? 8.956 -0.724 -38.082 1.00 70.81 458 GLN A CA 1
ATOM 3458 C C . GLN A 1 458 ? 7.482 -0.308 -37.893 1.00 70.81 458 GLN A C 1
ATOM 3460 O O . GLN A 1 458 ? 6.974 0.533 -38.626 1.00 70.81 458 GLN A O 1
ATOM 3465 N N . ARG A 1 459 ? 6.775 -0.887 -36.911 1.00 68.38 459 ARG A N 1
ATOM 3466 C CA . ARG A 1 459 ? 5.423 -0.467 -36.505 1.00 68.38 459 ARG A CA 1
ATOM 3467 C C . ARG A 1 459 ? 5.432 0.632 -35.435 1.00 68.38 459 ARG A C 1
ATOM 3469 O O . ARG A 1 459 ? 4.362 1.081 -35.031 1.00 68.38 459 ARG A O 1
ATOM 3476 N N . ASN A 1 460 ? 6.604 1.027 -34.939 1.00 67.44 460 ASN A N 1
ATOM 3477 C CA . ASN A 1 460 ? 6.749 2.108 -33.975 1.00 67.44 460 ASN A CA 1
ATOM 3478 C C . ASN A 1 460 ? 6.723 3.460 -34.702 1.00 67.44 460 ASN A C 1
ATOM 3480 O O . ASN A 1 460 ? 7.651 3.781 -35.440 1.00 67.44 460 ASN A O 1
ATOM 3484 N N . GLY A 1 461 ? 5.652 4.229 -34.491 1.00 62.12 461 GLY A N 1
ATOM 3485 C CA . GLY A 1 461 ? 5.448 5.546 -35.107 1.00 62.12 461 GLY A CA 1
ATOM 3486 C C . GLY A 1 461 ? 6.039 6.727 -34.329 1.00 62.12 461 GLY A C 1
ATOM 3487 O O . GLY A 1 461 ? 5.866 7.866 -34.749 1.00 62.12 461 GLY A O 1
ATOM 3488 N N . ILE A 1 462 ? 6.686 6.483 -33.187 1.00 66.19 462 ILE A N 1
ATOM 3489 C CA . ILE A 1 462 ? 7.440 7.508 -32.446 1.00 66.19 462 ILE A CA 1
ATOM 3490 C C . ILE A 1 462 ? 8.809 7.660 -33.125 1.00 66.19 462 ILE A C 1
ATOM 3492 O O . ILE A 1 462 ? 9.295 6.687 -33.677 1.00 66.19 462 ILE A O 1
ATOM 3496 N N . ALA A 1 463 ? 9.436 8.838 -33.120 1.00 61.31 463 ALA A N 1
ATOM 3497 C CA . ALA A 1 463 ? 10.803 8.983 -33.635 1.00 61.31 463 ALA A CA 1
ATOM 3498 C C . ALA A 1 463 ? 11.818 8.265 -32.719 1.00 61.31 463 ALA A C 1
ATOM 3500 O O . ALA A 1 463 ? 11.692 8.339 -31.494 1.00 61.31 463 ALA A O 1
ATOM 3501 N N . TRP A 1 464 ? 12.797 7.567 -33.302 1.00 63.31 464 TRP A N 1
ATOM 3502 C CA . TRP A 1 464 ? 13.765 6.710 -32.602 1.00 63.31 464 TRP A CA 1
ATOM 3503 C C . TRP A 1 464 ? 15.127 6.668 -33.292 1.00 63.31 464 TRP A C 1
ATOM 3505 O O . TRP A 1 464 ? 15.169 6.808 -34.534 1.00 63.31 464 TRP A O 1
#

Sequence (464 aa):
MKKLLVSAAVSLVTLGLIFHLVAAGSGQRAELWPLLRDAAPLMLAAYLVCQIGQTLFRSERYRVLLRGAGEPRIPSSGHSFLATLARNALVDLLPARAGELGYLALMNLNYRVGAETCLSSMAVSFLFDLVALAAPWIRTQPSWPMLAGGAATLGLVCLAGLWGLFTLLPRWIVPLWNRLAAGIRMPRARRGADFISRTLEAVVRVRDRRLLLAAFLLSLGVRGFKYAGLFLLFRGVTLRHLPQMAAAGARHVLPALLAGEGAAALPLPALMGFGAYEGGSTAVWSLLGFAPAAALLAMLALHIVSQAADYTLGGAALVFITLGRRAARAEPVPARAPRYSRLLAAALLALLGASLLYAGLQWRALRKRGSLTPPPQGVALAVPPAGQAALARLEGRYRGRLVWSSNRGGNHDILLMELPAGTVRPVTRNLHTETYPRLSPDGRQVLFSRSQTPWVSQRNGIAW

Nearest PDB structures (foldseek):
  6pnv-assembly1_A  TM=8.568E-01  e=1.999E-01  Salmonella enterica subsp. enterica serovar Typhimurium str. LT2-4

Mean predicted aligned error: 14.52 Å

Foldseek 3Di:
DVLLVVQAVLLVVLQVVLCVVQVVPDPDDDDLPCLQVQFAVVLLVLLLVLVLQLLLLLLVLLQLLLVLLVWPFGDDSLLSSLQSLLLLLQQLQAALSPSLCSSLVSRCVLRVTDSLSSLLSVLLLVLLLLVLLLVVLVPLVQPDVVSVVVSVVSVVVSVCSVCCLAPCLVPPVLVVLVVVLVPDDDPVVNVVSVSVNSNSSSNVSNPPPVSSVSSSVSSNSSVVSNLSSL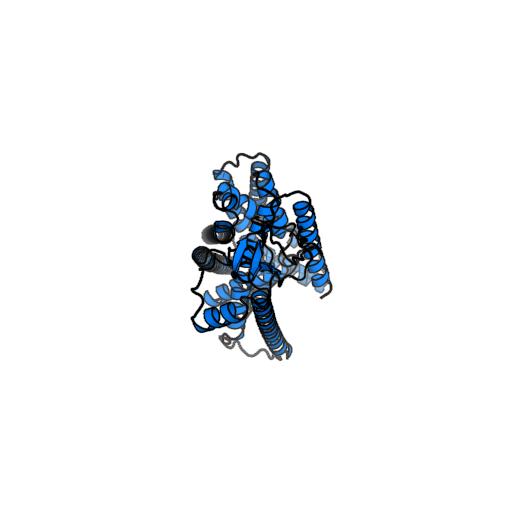LSSLLRSQVPRPVVSNPDDPSQQVQLQVQLVVQLNPSRSHRSSRSRSLVRSLVSCVVVVDSSNSSSSSRVSSSVSVSVSSCVSSLVSVVCSLPPDSPDDDDDPPDPDDPVVVVVVVVSVVVVVVVVVVVVVVVVVVVVLDDPFFDAAADDDDQPPVRVVVLVVQVPPDFDKDWFWDSNGSATFIWIATPSVRDIDTPDDALWHKGDWDADPVRPDIDIDTAPDRHDDPSDPDHD